Protein AF-A0A662BMI8-F1 (afdb_monomer_lite)

pLDDT: mean 78.32, std 19.93, range [28.7, 98.19]

Radius of gyration: 30.28 Å; chains: 1; bounding box: 82×108×71 Å

Sequence (545 aa):
MRRILIVILLITLVTISNAQTEVVGVWKMTEMTVGGEKMQVEMSVDFNKNGKLFISGREFGTWEYNKENNTINANAKMQLEIINGINKIEKFTDNDLVLVNPTEGAVTFKRMSLPVGKEYKNNIVGEYLISKIIIDSKTEMLGDAIFDFKSNGIVYSQSMLLGIWKYDKKVKELIIDAPKIDEFNGKYKVEKQRNVLIITKKSAKLFFNRIDRDKITKENKASGLIGLWKIEIDYSNDMVVEEVAEEVTEGVTEEEVVEQVVEEETSEYNLEEYVEVNYFLLKSSNLYNYGQGNGGSSGMWILNKKEKTFTIIGRYIQFSGVNKVIEISDKKIVFKDKNGKKYTAIRTEQDAKNYDKLNFKEDEYFDITEDSRSAKLEIDVSKLPWNDFYTNIEYLKKIKTLKYTCLKPLEQFELFEKTELSTSVKYNQEENIIEIDDIFYNGQMGDNANKLTYGELDFFKKPMFHPYFIFEKFLSGKIKGEETITTPAGTFICTVIEGYYDWDKKTKLWMINDKPGIYAKIIKSDKKPWGDYDHLSFILKEIIE

Structure (mmCIF, N/CA/C/O backbone):
data_AF-A0A662BMI8-F1
#
_entry.id   AF-A0A662BMI8-F1
#
loop_
_atom_site.group_PDB
_atom_site.id
_atom_site.type_symbol
_atom_site.label_atom_id
_atom_site.label_alt_id
_atom_site.label_comp_id
_atom_site.label_asym_id
_atom_site.label_entity_id
_atom_site.label_seq_id
_atom_site.pdbx_PDB_ins_code
_atom_site.Cartn_x
_atom_site.Cartn_y
_atom_site.Cartn_z
_atom_site.occupancy
_atom_site.B_iso_or_equiv
_atom_site.auth_seq_id
_atom_site.auth_comp_id
_atom_site.auth_asym_id
_atom_site.auth_atom_id
_atom_site.pdbx_PDB_model_num
ATOM 1 N N . MET A 1 1 ? 20.849 -57.897 5.672 1.00 43.50 1 MET A N 1
ATOM 2 C CA . MET A 1 1 ? 21.585 -56.684 5.248 1.00 43.50 1 MET A CA 1
ATOM 3 C C . MET A 1 1 ? 20.842 -56.006 4.101 1.00 43.50 1 MET A C 1
ATOM 5 O O . MET A 1 1 ? 20.993 -56.421 2.963 1.00 43.50 1 MET A O 1
ATOM 9 N N . ARG A 1 2 ? 20.013 -54.998 4.393 1.00 36.59 2 ARG A N 1
ATOM 10 C CA . ARG A 1 2 ? 19.622 -53.921 3.465 1.00 36.59 2 ARG A CA 1
ATOM 11 C C . ARG A 1 2 ? 18.975 -52.825 4.310 1.00 36.59 2 ARG A C 1
ATOM 13 O O . ARG A 1 2 ? 18.023 -53.083 5.035 1.00 36.59 2 ARG A O 1
ATOM 20 N N . ARG A 1 3 ? 19.641 -51.673 4.336 1.00 43.22 3 ARG A N 1
ATOM 21 C CA . ARG A 1 3 ? 19.419 -50.558 5.257 1.00 43.22 3 ARG A CA 1
ATOM 22 C C . ARG A 1 3 ? 18.137 -49.815 4.882 1.00 43.22 3 ARG A C 1
ATOM 24 O O . ARG A 1 3 ? 17.992 -49.387 3.743 1.00 43.22 3 ARG A O 1
ATOM 31 N N . ILE A 1 4 ? 17.249 -49.663 5.858 1.00 44.66 4 ILE A N 1
ATOM 32 C CA . ILE A 1 4 ? 16.141 -48.712 5.844 1.00 44.66 4 ILE A CA 1
ATOM 33 C C . ILE A 1 4 ? 16.752 -47.335 6.137 1.00 44.66 4 ILE A C 1
ATOM 35 O O . ILE A 1 4 ? 17.306 -47.120 7.213 1.00 44.66 4 ILE A O 1
ATOM 39 N N . LEU A 1 5 ? 16.710 -46.429 5.160 1.00 43.41 5 LEU A N 1
ATOM 40 C CA . LEU A 1 5 ? 17.110 -45.033 5.316 1.00 43.41 5 LEU A CA 1
ATOM 41 C C . LEU A 1 5 ? 15.862 -44.250 5.762 1.00 43.41 5 LEU A C 1
ATOM 43 O O . LEU A 1 5 ? 15.081 -43.792 4.934 1.00 43.41 5 LEU A O 1
ATOM 47 N N . ILE A 1 6 ? 15.626 -44.164 7.075 1.00 42.19 6 ILE A N 1
ATOM 48 C CA . ILE A 1 6 ? 14.661 -43.211 7.639 1.00 42.19 6 ILE A CA 1
ATOM 49 C C . ILE A 1 6 ? 15.346 -41.846 7.600 1.00 42.19 6 ILE A C 1
ATOM 51 O O . ILE A 1 6 ? 16.222 -41.550 8.410 1.00 42.19 6 ILE A O 1
ATOM 55 N N . VAL A 1 7 ? 14.970 -41.028 6.620 1.00 42.66 7 VAL A N 1
ATOM 56 C CA . VAL A 1 7 ? 15.245 -39.592 6.631 1.00 42.66 7 VAL A CA 1
ATOM 57 C C . VAL A 1 7 ? 14.339 -38.996 7.705 1.00 42.66 7 VAL A C 1
ATOM 59 O O . VAL A 1 7 ? 13.157 -38.753 7.475 1.00 42.66 7 VAL A O 1
ATOM 62 N N . ILE A 1 8 ? 14.884 -38.821 8.910 1.00 42.81 8 ILE A N 1
ATOM 63 C CA . ILE A 1 8 ? 14.289 -37.966 9.936 1.00 42.81 8 ILE A CA 1
ATOM 64 C C . ILE A 1 8 ? 14.426 -36.542 9.403 1.00 42.81 8 ILE A C 1
ATOM 66 O O . ILE A 1 8 ? 15.467 -35.904 9.550 1.00 42.81 8 ILE A O 1
ATOM 70 N N . LEU A 1 9 ? 13.385 -36.070 8.718 1.00 39.69 9 LEU A N 1
ATOM 71 C CA . LEU A 1 9 ? 13.185 -34.656 8.455 1.00 39.69 9 LEU A CA 1
ATOM 72 C C . LEU A 1 9 ? 12.943 -34.011 9.825 1.00 39.69 9 LEU A C 1
ATOM 74 O O . LEU A 1 9 ? 11.828 -34.010 10.346 1.00 39.69 9 LEU A O 1
ATOM 78 N N . LEU A 1 10 ? 14.030 -33.557 10.443 1.00 39.75 10 LEU A N 1
ATOM 79 C CA . LEU A 1 10 ? 14.042 -32.734 11.642 1.00 39.75 10 LEU A CA 1
ATOM 80 C C . LEU A 1 10 ? 13.443 -31.384 11.234 1.00 39.75 10 LEU A C 1
ATOM 82 O O . LEU A 1 10 ? 14.147 -30.417 10.966 1.00 39.75 10 LEU A O 1
ATOM 86 N N . ILE A 1 11 ? 12.115 -31.344 11.115 1.00 42.81 11 ILE A N 1
ATOM 87 C CA . ILE A 1 11 ? 11.367 -30.101 11.214 1.00 42.81 11 ILE A CA 1
ATOM 88 C C . ILE A 1 11 ? 11.612 -29.666 12.654 1.00 42.81 11 ILE A C 1
ATOM 90 O O . ILE A 1 11 ? 10.906 -30.076 13.575 1.00 42.81 11 ILE A O 1
ATOM 94 N N . THR A 1 12 ? 12.658 -28.870 12.861 1.00 42.59 12 THR A N 1
ATOM 95 C CA . THR A 1 12 ? 12.699 -27.908 13.950 1.00 42.59 12 THR A CA 1
ATOM 96 C C . THR A 1 12 ? 11.523 -26.970 13.707 1.00 42.59 12 THR A C 1
ATOM 98 O O . THR A 1 12 ? 11.645 -25.869 13.179 1.00 42.59 12 THR A O 1
ATOM 101 N N . LEU A 1 13 ? 10.330 -27.440 14.079 1.00 40.78 13 LEU A N 1
ATOM 102 C CA . LEU A 1 13 ? 9.285 -26.580 14.581 1.00 40.78 13 LEU A CA 1
ATOM 103 C C . LEU A 1 13 ? 9.956 -25.906 15.766 1.00 40.78 13 LEU A C 1
ATOM 105 O O . LEU A 1 13 ? 9.970 -26.437 16.875 1.00 40.78 13 LEU A O 1
ATOM 109 N N . VAL A 1 14 ? 10.609 -24.778 15.489 1.00 47.88 14 VAL A N 1
ATOM 110 C CA . VAL A 1 14 ? 10.886 -23.774 16.493 1.00 47.88 14 VAL A CA 1
ATOM 111 C C . VAL A 1 14 ? 9.507 -23.513 17.062 1.00 47.88 14 VAL A C 1
ATOM 113 O O . VAL A 1 14 ? 8.654 -22.895 16.426 1.00 47.88 14 VAL A O 1
ATOM 116 N N . THR A 1 15 ? 9.231 -24.121 18.210 1.00 41.69 15 THR A N 1
ATOM 117 C CA . THR A 1 15 ? 8.110 -23.762 19.054 1.00 41.69 15 THR A CA 1
ATOM 118 C C . THR A 1 15 ? 8.435 -22.352 19.508 1.00 41.69 15 THR A C 1
ATOM 120 O O . THR A 1 15 ? 9.003 -22.168 20.584 1.00 41.69 15 THR A O 1
ATOM 123 N N . ILE A 1 16 ? 8.186 -21.374 18.627 1.00 50.72 16 ILE A N 1
ATOM 124 C CA . ILE A 1 16 ? 8.239 -19.960 18.953 1.00 50.72 16 ILE A CA 1
ATOM 125 C C . ILE A 1 16 ? 7.263 -19.839 20.110 1.00 50.72 16 ILE A C 1
ATOM 127 O O . ILE A 1 16 ? 6.074 -20.149 20.025 1.00 50.72 16 ILE A O 1
ATOM 131 N N . SER A 1 17 ? 7.888 -19.629 21.248 1.00 50.72 17 SER A N 1
ATOM 132 C CA . SER A 1 17 ? 7.418 -19.975 22.562 1.00 50.72 17 SER A CA 1
ATOM 133 C C . SER A 1 17 ? 6.310 -19.016 22.971 1.00 50.72 17 SER A C 1
ATOM 135 O O . SER A 1 17 ? 6.324 -17.831 22.637 1.00 50.72 17 SER A O 1
ATOM 137 N N . ASN A 1 18 ? 5.378 -19.514 23.783 1.00 54.56 18 ASN A N 1
ATOM 138 C CA . ASN A 1 18 ? 4.335 -18.734 24.461 1.00 54.56 18 ASN A CA 1
ATOM 139 C C . ASN A 1 18 ? 4.866 -17.511 25.252 1.00 54.56 18 ASN A C 1
ATOM 141 O O . ASN A 1 18 ? 4.079 -16.773 25.824 1.00 54.56 18 ASN A O 1
ATOM 145 N N . ALA A 1 19 ? 6.182 -17.286 25.322 1.00 52.81 19 ALA A N 1
ATOM 146 C CA . ALA A 1 19 ? 6.798 -16.140 25.975 1.00 52.81 19 ALA A CA 1
ATOM 147 C C . ALA A 1 19 ? 6.635 -14.826 25.193 1.00 52.81 19 ALA A C 1
ATOM 149 O O . ALA A 1 19 ? 6.544 -13.779 25.826 1.00 52.81 19 ALA A O 1
ATOM 150 N N . GLN A 1 20 ? 6.528 -14.847 23.855 1.00 60.09 20 GLN A N 1
ATOM 151 C CA . GLN A 1 20 ? 6.350 -13.609 23.075 1.00 60.09 20 GLN A CA 1
ATOM 152 C C . GLN A 1 20 ? 5.021 -12.890 23.377 1.00 60.09 20 GLN A C 1
ATOM 154 O O . GLN A 1 20 ? 4.863 -11.717 23.052 1.00 60.09 20 GLN A O 1
ATOM 159 N N . THR A 1 21 ? 4.054 -13.554 24.016 1.00 73.81 21 THR A N 1
ATOM 160 C CA . THR A 1 21 ? 2.673 -13.068 24.085 1.00 73.81 21 THR A CA 1
ATOM 161 C C . THR A 1 21 ? 2.455 -11.874 25.004 1.00 73.81 21 THR A C 1
ATOM 163 O O . THR A 1 21 ? 1.474 -11.172 24.819 1.00 73.81 21 THR A O 1
ATOM 166 N N . GLU A 1 22 ? 3.291 -11.626 26.011 1.00 84.31 22 GLU A N 1
ATOM 167 C CA . GLU A 1 22 ? 2.963 -10.600 27.015 1.00 84.31 22 GLU A CA 1
ATOM 168 C C . GLU A 1 22 ? 3.170 -9.173 26.469 1.00 84.31 22 GLU A C 1
ATOM 170 O O . GLU A 1 22 ? 2.336 -8.282 26.683 1.00 84.31 22 GLU A O 1
ATOM 175 N N . VAL A 1 23 ? 4.269 -8.958 25.739 1.00 92.88 23 VAL A N 1
ATOM 176 C CA . VAL A 1 23 ? 4.644 -7.659 25.146 1.00 92.88 23 VAL A CA 1
ATOM 177 C C . VAL A 1 23 ? 3.747 -7.304 23.958 1.00 92.88 23 VAL A C 1
ATOM 179 O O . VAL A 1 23 ? 3.541 -6.123 23.673 1.00 92.88 23 VAL A O 1
ATOM 182 N N . VAL A 1 24 ? 3.167 -8.312 23.298 1.00 94.50 24 VAL A N 1
ATOM 183 C CA . VAL A 1 24 ? 2.315 -8.118 22.123 1.00 94.50 24 VAL A CA 1
ATOM 184 C C . VAL A 1 24 ? 1.195 -7.119 22.407 1.00 94.50 24 VAL A C 1
ATOM 186 O O . VAL A 1 24 ? 0.495 -7.192 23.423 1.00 94.50 24 VAL A O 1
ATOM 189 N N . GLY A 1 25 ? 1.018 -6.179 21.483 1.00 94.25 25 GLY A N 1
ATOM 190 C CA . GLY A 1 25 ? -0.006 -5.149 21.572 1.00 94.25 25 GLY A CA 1
ATOM 191 C C . GLY A 1 25 ? 0.419 -3.832 20.943 1.00 94.25 25 GLY A C 1
ATOM 192 O O . GLY A 1 25 ? 1.565 -3.647 20.538 1.00 94.25 25 GLY A O 1
ATOM 193 N N . VAL A 1 26 ? -0.533 -2.901 20.913 1.00 94.50 26 VAL A N 1
ATOM 194 C CA . VAL A 1 26 ? -0.301 -1.524 20.476 1.00 94.50 26 VAL A CA 1
ATOM 195 C C . VAL A 1 26 ? 0.012 -0.677 21.699 1.00 94.50 26 VAL A C 1
ATOM 197 O O . VAL A 1 26 ? -0.743 -0.675 22.676 1.00 94.50 26 VAL A O 1
ATOM 200 N N . TRP A 1 27 ? 1.109 0.061 21.626 1.00 95.69 27 TRP A N 1
ATOM 201 C CA . TRP A 1 27 ? 1.652 0.882 22.695 1.00 95.69 27 TRP A CA 1
ATOM 202 C C . TRP A 1 27 ? 1.858 2.315 22.215 1.00 95.69 27 TRP A C 1
ATOM 204 O O . TRP A 1 27 ? 2.337 2.545 21.110 1.00 95.69 27 TRP A O 1
ATOM 214 N N . LYS A 1 28 ? 1.529 3.290 23.059 1.00 94.44 28 LYS A N 1
ATOM 215 C CA . LYS A 1 28 ? 1.841 4.703 22.864 1.00 94.44 28 LYS A CA 1
ATOM 216 C C . LYS A 1 28 ? 3.190 4.994 23.501 1.00 94.44 28 LYS A C 1
ATOM 218 O O . LYS A 1 28 ? 3.297 4.947 24.720 1.00 94.44 28 LYS A O 1
ATOM 223 N N . MET A 1 29 ? 4.202 5.296 22.705 1.00 95.00 29 MET A N 1
ATOM 224 C CA . MET A 1 29 ? 5.433 5.910 23.185 1.00 95.00 29 MET A CA 1
ATOM 225 C C . MET A 1 29 ? 5.100 7.317 23.686 1.00 95.00 29 MET A C 1
ATOM 227 O O . MET A 1 29 ? 4.563 8.110 22.913 1.00 95.00 29 MET A O 1
ATOM 231 N N . THR A 1 30 ? 5.358 7.592 24.965 1.00 96.06 30 THR A N 1
ATOM 232 C CA . THR A 1 30 ? 5.006 8.865 25.622 1.00 96.06 30 THR A CA 1
ATOM 233 C C . THR A 1 30 ? 6.220 9.711 25.977 1.00 96.06 30 THR A C 1
ATOM 235 O O . THR A 1 30 ? 6.139 10.931 25.987 1.00 96.06 30 THR A O 1
ATOM 238 N N . GLU A 1 31 ? 7.351 9.077 26.276 1.00 97.19 31 GLU A N 1
ATOM 239 C CA . GLU A 1 31 ? 8.581 9.765 26.667 1.00 97.19 31 GLU A CA 1
ATOM 240 C C . GLU A 1 31 ? 9.780 9.016 26.089 1.00 97.19 31 GLU A C 1
ATOM 242 O O . GLU A 1 31 ? 9.802 7.782 26.101 1.00 97.19 31 GLU A O 1
ATOM 247 N N . MET A 1 32 ? 10.777 9.760 25.622 1.00 95.94 32 MET A N 1
ATOM 248 C CA . MET A 1 32 ? 12.093 9.235 25.282 1.00 95.94 32 MET A CA 1
ATOM 249 C C . MET A 1 32 ? 13.183 10.054 25.974 1.00 95.94 32 MET A C 1
ATOM 251 O O . MET A 1 32 ? 13.036 11.260 26.148 1.00 95.94 32 MET A O 1
ATOM 255 N N . THR A 1 33 ? 14.261 9.400 26.393 1.00 95.81 33 THR A N 1
ATOM 256 C CA . THR A 1 33 ? 15.438 10.029 26.996 1.00 95.81 33 THR A CA 1
ATOM 257 C C . THR A 1 33 ? 16.645 9.726 26.125 1.00 95.81 33 THR A C 1
ATOM 259 O O . THR A 1 33 ? 17.000 8.558 26.023 1.00 95.81 33 THR A O 1
ATOM 262 N N . VAL A 1 34 ? 17.273 10.742 25.531 1.00 92.88 34 VAL A N 1
ATOM 263 C CA . VAL A 1 34 ? 18.471 10.605 24.678 1.00 92.88 34 VAL A CA 1
ATOM 264 C C . VAL A 1 34 ? 19.542 11.546 25.209 1.00 92.88 34 VAL A C 1
ATOM 266 O O . VAL A 1 34 ? 19.260 12.714 25.459 1.00 92.88 34 VAL A O 1
ATOM 269 N N . GLY A 1 35 ? 20.755 11.047 25.459 1.00 91.69 35 GLY A N 1
ATOM 270 C CA . GLY A 1 35 ? 21.836 11.876 26.016 1.00 91.69 35 GLY A CA 1
ATOM 271 C C . GLY A 1 35 ? 21.519 12.500 27.387 1.00 91.69 35 GLY A C 1
ATOM 272 O O . GLY A 1 35 ? 22.106 13.511 27.753 1.00 91.69 35 GLY A O 1
ATOM 273 N N . GLY A 1 36 ? 20.574 11.922 28.139 1.00 92.25 36 GLY A N 1
ATOM 274 C CA . GLY A 1 36 ? 20.083 12.460 29.415 1.00 92.25 36 GLY A CA 1
ATOM 275 C C . GLY A 1 36 ? 18.947 13.484 29.293 1.00 92.25 36 GLY A C 1
ATOM 276 O O . GLY A 1 36 ? 18.341 13.829 30.308 1.00 92.25 36 GLY A O 1
ATOM 277 N N . GLU A 1 37 ? 18.601 13.929 28.083 1.00 95.50 37 GLU A N 1
ATOM 278 C CA . GLU A 1 37 ? 17.487 14.848 27.846 1.00 95.50 37 GLU A CA 1
ATOM 279 C C . GLU A 1 37 ? 16.177 14.095 27.637 1.00 95.50 37 GLU A C 1
ATOM 281 O O . GLU A 1 37 ? 16.107 13.157 26.843 1.00 95.50 37 GLU A O 1
ATOM 286 N N . LYS A 1 38 ? 15.122 14.527 28.335 1.00 96.69 38 LYS A N 1
ATOM 287 C CA . LYS A 1 38 ? 13.776 13.962 28.212 1.00 96.69 38 LYS A CA 1
ATOM 288 C C . LYS A 1 38 ? 12.954 14.718 27.178 1.00 96.69 38 LYS A C 1
ATOM 290 O O . LYS A 1 38 ? 12.785 15.930 27.279 1.00 96.69 38 LYS A O 1
ATOM 295 N N . MET A 1 39 ? 12.357 13.980 26.252 1.00 95.94 39 MET A N 1
ATOM 296 C CA . MET A 1 39 ? 11.448 14.486 25.229 1.00 95.94 39 MET A CA 1
ATOM 297 C C . MET A 1 39 ? 10.099 13.779 25.335 1.00 95.94 39 MET A C 1
ATOM 299 O O . MET A 1 39 ? 10.033 12.554 25.451 1.00 95.94 39 MET A O 1
ATOM 303 N N . GLN A 1 40 ? 9.015 14.551 25.280 1.00 95.88 40 GLN A N 1
ATOM 304 C CA . GLN A 1 40 ? 7.672 13.991 25.143 1.00 95.88 40 GLN A CA 1
ATOM 305 C C . GLN A 1 40 ? 7.445 13.581 23.689 1.00 95.88 40 GLN A C 1
ATOM 307 O O . GLN A 1 40 ? 7.767 14.328 22.766 1.00 95.88 40 GLN A O 1
ATOM 312 N N . VAL A 1 41 ? 6.888 12.390 23.496 1.00 92.69 41 VAL A N 1
ATOM 313 C CA . VAL A 1 41 ? 6.635 11.809 22.176 1.00 92.69 41 VAL A CA 1
ATOM 314 C C . VAL A 1 41 ? 5.179 11.377 22.109 1.00 92.69 41 VAL A C 1
ATOM 316 O O . VAL A 1 41 ? 4.587 10.971 23.105 1.00 92.69 41 VAL A O 1
ATOM 319 N N . GLU A 1 42 ? 4.587 11.453 20.923 1.00 89.81 42 GLU A N 1
ATOM 320 C CA . GLU A 1 42 ? 3.258 10.913 20.663 1.00 89.81 42 GLU A CA 1
ATOM 321 C C . GLU A 1 42 ? 3.301 10.005 19.434 1.00 89.81 42 GLU A C 1
ATOM 323 O O . GLU A 1 42 ? 2.918 10.366 18.320 1.00 89.81 42 GLU A O 1
ATOM 328 N N . MET A 1 43 ? 3.803 8.791 19.650 1.00 89.94 43 MET A N 1
ATOM 329 C CA . MET A 1 43 ? 3.952 7.786 18.604 1.00 89.94 43 MET A CA 1
ATOM 330 C C . MET A 1 43 ? 3.328 6.468 19.047 1.00 89.94 43 MET A C 1
ATOM 332 O O . MET A 1 43 ? 3.367 6.117 20.219 1.00 89.94 43 MET A O 1
ATOM 336 N N . SER A 1 44 ? 2.748 5.725 18.108 1.00 91.19 44 SER A N 1
ATOM 337 C CA . SER A 1 44 ? 2.238 4.381 18.374 1.00 91.19 44 SER A CA 1
ATOM 338 C C . SER A 1 44 ? 3.147 3.322 17.776 1.00 91.19 44 SER A C 1
ATOM 340 O O . SER A 1 44 ? 3.562 3.458 16.625 1.00 91.19 44 SER A O 1
ATOM 342 N N . VAL A 1 45 ? 3.415 2.276 18.550 1.00 93.88 45 VAL A N 1
ATOM 343 C CA . VAL A 1 45 ? 4.228 1.120 18.176 1.00 93.88 45 VAL A CA 1
ATOM 344 C C . VAL A 1 45 ? 3.419 -0.149 18.444 1.00 93.88 45 VAL A C 1
ATOM 346 O O . VAL A 1 45 ? 2.935 -0.356 19.554 1.00 93.88 45 VAL A O 1
ATOM 349 N N . ASP A 1 46 ? 3.235 -0.986 17.429 1.00 93.75 46 ASP A N 1
ATOM 350 C CA . ASP A 1 46 ? 2.616 -2.309 17.537 1.00 93.75 46 ASP A CA 1
ATOM 351 C C . ASP A 1 46 ? 3.709 -3.378 17.523 1.00 93.75 46 ASP A C 1
ATOM 353 O O . ASP A 1 46 ? 4.363 -3.609 16.499 1.00 93.75 46 ASP A O 1
ATOM 357 N N . PHE A 1 47 ? 3.890 -4.028 18.670 1.00 95.12 47 PHE A N 1
ATOM 358 C CA . PHE A 1 47 ? 4.686 -5.240 18.793 1.00 95.12 47 PHE A CA 1
ATOM 359 C C . PHE A 1 47 ? 3.799 -6.414 18.373 1.00 95.12 47 PHE A C 1
ATOM 361 O O . PHE A 1 47 ? 3.091 -7.018 19.182 1.00 95.12 47 PHE A O 1
ATOM 368 N N . ASN A 1 48 ? 3.786 -6.719 17.077 1.00 93.00 48 ASN A N 1
ATOM 369 C CA . ASN A 1 48 ? 2.887 -7.728 16.538 1.00 93.00 48 ASN A CA 1
ATOM 370 C C . ASN A 1 48 ? 3.351 -9.145 16.905 1.00 93.00 48 ASN A C 1
ATOM 372 O O . ASN A 1 48 ? 4.546 -9.437 16.890 1.00 93.00 48 ASN A O 1
ATOM 376 N N . LYS A 1 49 ? 2.398 -10.058 17.128 1.00 91.06 49 LYS A N 1
ATOM 377 C CA . LYS A 1 49 ? 2.641 -11.475 17.464 1.00 91.06 49 LYS A CA 1
ATOM 378 C C . LYS A 1 49 ? 3.536 -12.245 16.485 1.00 91.06 49 LYS A C 1
ATOM 380 O O . LYS A 1 49 ? 4.064 -13.282 16.854 1.00 91.06 49 LYS A O 1
ATOM 385 N N . ASN A 1 50 ? 3.681 -11.770 15.249 1.00 89.44 50 ASN A N 1
ATOM 386 C CA . ASN A 1 50 ? 4.530 -12.396 14.234 1.00 89.44 50 ASN A CA 1
ATOM 387 C C . ASN A 1 50 ? 5.983 -11.877 14.271 1.00 89.44 50 ASN A C 1
ATOM 389 O O . ASN A 1 50 ? 6.698 -12.026 13.283 1.00 89.44 50 ASN A O 1
ATOM 393 N N . GLY A 1 51 ? 6.395 -11.190 15.343 1.00 92.31 51 GLY A N 1
ATOM 394 C CA . GLY A 1 51 ? 7.726 -10.584 15.455 1.00 92.31 51 GLY A CA 1
ATOM 395 C C . GLY A 1 51 ? 7.930 -9.379 14.534 1.00 92.31 51 GLY A C 1
ATOM 396 O O . GLY A 1 51 ? 9.061 -8.994 14.265 1.00 92.31 51 GLY A O 1
ATOM 397 N N . LYS A 1 52 ? 6.849 -8.781 14.022 1.00 92.88 52 LYS A N 1
ATOM 398 C CA . LYS A 1 52 ? 6.885 -7.564 13.198 1.00 92.88 52 LYS A CA 1
ATOM 399 C C . LYS A 1 52 ? 6.596 -6.337 14.050 1.00 92.88 52 LYS A C 1
ATOM 401 O O . LYS A 1 52 ? 5.721 -6.379 14.912 1.00 92.88 52 LYS A O 1
ATOM 406 N N . LEU A 1 53 ? 7.318 -5.255 13.800 1.00 92.75 53 LEU A N 1
ATOM 407 C CA . LEU A 1 53 ? 7.134 -3.972 14.465 1.00 92.75 53 LEU A CA 1
ATOM 408 C C . LEU A 1 53 ? 6.405 -3.029 13.512 1.00 92.75 53 LEU A C 1
ATOM 410 O O . LEU A 1 53 ? 6.878 -2.813 12.395 1.00 92.75 53 LEU A O 1
ATOM 414 N N . PHE A 1 54 ? 5.276 -2.459 13.938 1.00 89.44 54 PHE A N 1
ATOM 415 C CA . PHE A 1 54 ? 4.582 -1.429 13.164 1.00 89.44 54 PHE A CA 1
ATOM 416 C C . PHE A 1 54 ? 4.593 -0.087 13.885 1.00 89.44 54 PHE A C 1
ATOM 418 O O . PHE A 1 54 ? 4.418 -0.033 15.095 1.00 89.44 54 PHE A O 1
ATOM 425 N N . ILE A 1 55 ? 4.723 1.006 13.140 1.00 87.94 55 ILE A N 1
ATOM 426 C CA . ILE A 1 55 ? 4.573 2.372 13.648 1.00 87.94 55 ILE A CA 1
ATOM 427 C C . ILE A 1 55 ? 3.457 3.033 12.859 1.00 87.94 55 ILE A C 1
ATOM 429 O O . ILE A 1 55 ? 3.504 3.075 11.630 1.00 87.94 55 ILE A O 1
ATOM 433 N N . SER A 1 56 ? 2.435 3.550 13.544 1.00 78.88 56 SER A N 1
ATOM 434 C CA . SER A 1 56 ? 1.287 4.204 12.890 1.00 78.88 56 SER A CA 1
ATOM 435 C C . SER A 1 56 ? 0.655 3.358 11.763 1.00 78.88 56 SER A C 1
ATOM 437 O O . SER A 1 56 ? 0.303 3.878 10.705 1.00 78.88 56 SER A O 1
ATOM 439 N N . GLY A 1 57 ? 0.543 2.041 11.981 1.00 75.56 57 GLY A N 1
ATOM 440 C CA . GLY A 1 57 ? -0.065 1.088 11.038 1.00 75.56 57 GLY A CA 1
ATOM 441 C C . GLY A 1 57 ? 0.843 0.605 9.899 1.00 75.56 57 GLY A C 1
ATOM 442 O O . GLY A 1 57 ? 0.393 -0.137 9.031 1.00 75.56 57 GLY A O 1
ATOM 443 N N . ARG A 1 58 ? 2.118 0.999 9.886 1.00 80.06 58 ARG A N 1
ATOM 444 C CA . ARG A 1 58 ? 3.100 0.663 8.844 1.00 80.06 58 ARG A CA 1
ATOM 445 C C . ARG A 1 58 ? 4.184 -0.254 9.402 1.00 80.06 58 ARG A C 1
ATOM 447 O O . ARG A 1 58 ? 4.632 0.001 10.505 1.00 80.06 58 ARG A O 1
ATOM 454 N N . GLU A 1 59 ? 4.607 -1.292 8.682 1.00 86.94 59 GLU A N 1
ATOM 455 C CA . GLU A 1 59 ? 5.710 -2.177 9.105 1.00 86.94 59 GLU A CA 1
ATOM 456 C C . GLU A 1 59 ? 7.063 -1.448 9.055 1.00 86.94 59 GLU A C 1
ATOM 458 O O . GLU A 1 59 ? 7.506 -1.008 7.998 1.00 86.94 59 GLU A O 1
ATOM 463 N N . PHE A 1 60 ? 7.733 -1.328 10.197 1.00 89.06 60 PHE A N 1
ATOM 464 C CA . PHE A 1 60 ? 9.013 -0.628 10.328 1.00 89.06 60 PHE A CA 1
ATOM 465 C C . PHE A 1 60 ? 10.175 -1.541 10.691 1.00 89.06 60 PHE A C 1
ATOM 467 O O . PHE A 1 60 ? 11.314 -1.087 10.677 1.00 89.06 60 PHE A O 1
ATOM 474 N N . GLY A 1 61 ? 9.932 -2.812 10.992 1.00 91.81 61 GLY A N 1
ATOM 475 C CA . GLY A 1 61 ? 11.006 -3.684 11.431 1.00 91.81 61 GLY A CA 1
ATOM 476 C C . GLY A 1 61 ? 10.540 -5.016 11.976 1.00 91.81 61 GLY A C 1
ATOM 477 O O . GLY A 1 61 ? 9.373 -5.396 11.844 1.00 91.81 61 GLY A O 1
ATOM 478 N N . THR A 1 62 ? 11.463 -5.697 12.637 1.00 93.81 62 THR A N 1
ATOM 479 C CA . THR A 1 62 ? 11.196 -6.919 13.395 1.00 93.81 62 THR A CA 1
ATOM 480 C C . THR A 1 62 ? 11.533 -6.722 14.865 1.00 93.81 62 THR A C 1
ATOM 482 O O . THR A 1 62 ? 12.252 -5.795 15.230 1.00 93.81 62 THR A O 1
ATOM 485 N N . TRP A 1 63 ? 11.004 -7.581 15.725 1.00 95.62 63 TRP A N 1
ATOM 486 C CA . TRP A 1 63 ? 11.333 -7.600 17.143 1.00 95.62 63 TRP A CA 1
ATOM 487 C C . TRP A 1 63 ? 11.231 -9.014 17.712 1.00 95.62 63 TRP A C 1
ATOM 489 O O . TRP A 1 63 ? 10.483 -9.854 17.210 1.00 95.62 63 TRP A O 1
ATOM 499 N N . GLU A 1 64 ? 11.960 -9.250 18.795 1.00 95.12 64 GLU A N 1
ATOM 500 C CA . GLU A 1 64 ? 11.948 -10.492 19.554 1.00 95.12 64 GLU A CA 1
ATOM 501 C C . GLU A 1 64 ? 12.052 -10.192 21.053 1.00 95.12 64 GLU A C 1
ATOM 503 O O . GLU A 1 64 ? 12.836 -9.341 21.472 1.00 95.12 64 GLU A O 1
ATOM 508 N N . TYR A 1 65 ? 11.266 -10.897 21.872 1.00 94.44 65 TYR A N 1
ATOM 509 C CA . TYR A 1 65 ? 11.347 -10.820 23.330 1.00 94.44 65 TYR A CA 1
ATOM 510 C C . TYR A 1 65 ? 12.099 -12.020 23.903 1.00 94.44 65 TYR A C 1
ATOM 512 O O . TYR A 1 65 ? 11.684 -13.167 23.731 1.00 94.44 65 TYR A O 1
ATOM 520 N N . ASN A 1 66 ? 13.169 -11.740 24.642 1.00 93.50 66 ASN A N 1
ATOM 521 C CA . ASN A 1 66 ? 13.927 -12.720 25.400 1.00 93.50 66 ASN A CA 1
ATOM 522 C C . ASN A 1 66 ? 13.525 -12.637 26.881 1.00 93.50 66 ASN A C 1
ATOM 524 O O . ASN A 1 66 ? 13.919 -11.721 27.606 1.00 93.50 66 ASN A O 1
ATOM 528 N N . LYS A 1 67 ? 12.742 -13.623 27.331 1.00 91.06 67 LYS A N 1
ATOM 529 C CA . LYS A 1 67 ? 12.240 -13.698 28.709 1.00 91.06 67 LYS A CA 1
ATOM 530 C C . LYS A 1 67 ? 13.336 -13.963 29.742 1.00 91.06 67 LYS A C 1
ATOM 532 O O . LYS A 1 67 ? 13.245 -13.440 30.847 1.00 91.06 67 LYS A O 1
ATOM 537 N N . GLU A 1 68 ? 14.353 -14.750 29.396 1.00 92.81 68 GLU A N 1
ATOM 538 C CA . GLU A 1 68 ? 15.443 -15.111 30.316 1.00 92.81 68 GLU A CA 1
ATOM 539 C C . GLU A 1 68 ? 16.264 -13.883 30.709 1.00 92.81 68 GLU A C 1
ATOM 541 O O . GLU A 1 68 ? 16.569 -13.680 31.882 1.00 92.81 68 GLU A O 1
ATOM 546 N N . ASN A 1 69 ? 16.544 -13.024 29.729 1.00 94.19 69 ASN A N 1
ATOM 547 C CA . ASN A 1 69 ? 17.315 -11.799 29.929 1.00 94.19 69 ASN A CA 1
ATOM 548 C C . ASN A 1 69 ? 16.436 -10.572 30.205 1.00 94.19 69 ASN A C 1
ATOM 550 O O . ASN A 1 69 ? 16.955 -9.494 30.494 1.00 94.19 69 ASN A O 1
ATOM 554 N N . ASN A 1 70 ? 15.112 -10.729 30.118 1.00 95.12 70 ASN A N 1
ATOM 555 C CA . ASN A 1 70 ? 14.135 -9.648 30.173 1.00 95.12 70 ASN A CA 1
ATOM 556 C C . ASN A 1 70 ? 14.485 -8.504 29.199 1.00 95.12 70 ASN A C 1
ATOM 558 O O . ASN A 1 70 ? 14.573 -7.334 29.586 1.00 95.12 70 ASN A O 1
ATOM 562 N N . THR A 1 71 ? 14.732 -8.856 27.935 1.00 96.50 71 THR A N 1
ATOM 563 C CA . THR A 1 71 ? 15.123 -7.913 26.879 1.00 96.50 71 THR A CA 1
ATOM 564 C C . THR A 1 71 ? 14.215 -7.999 25.656 1.00 96.50 71 THR A C 1
ATOM 566 O O . THR A 1 71 ? 13.619 -9.037 25.377 1.00 96.50 71 THR A O 1
ATOM 569 N N . ILE A 1 72 ? 14.128 -6.903 24.903 1.00 96.38 72 ILE A N 1
ATOM 570 C CA . ILE A 1 72 ? 13.553 -6.863 23.556 1.00 96.38 72 ILE A CA 1
ATOM 571 C C . ILE A 1 72 ? 14.668 -6.518 22.579 1.00 96.38 72 ILE A C 1
ATOM 573 O O . ILE A 1 72 ? 15.266 -5.449 22.683 1.00 96.38 72 ILE A O 1
ATOM 577 N N . ASN A 1 73 ? 14.925 -7.401 21.621 1.00 96.06 73 ASN A N 1
ATOM 578 C CA . ASN A 1 73 ? 15.779 -7.100 20.482 1.00 96.06 73 ASN A CA 1
ATOM 579 C C . ASN A 1 73 ? 14.898 -6.596 19.337 1.00 96.06 73 ASN A C 1
ATOM 581 O O . ASN A 1 73 ? 14.065 -7.359 18.851 1.00 96.06 73 ASN A O 1
ATOM 585 N N . ALA A 1 74 ? 15.031 -5.338 18.924 1.00 95.44 74 ALA A N 1
ATOM 586 C CA . ALA A 1 74 ? 14.285 -4.808 17.784 1.00 95.44 74 ALA A CA 1
ATOM 587 C C . ALA A 1 74 ? 15.232 -4.400 16.656 1.00 95.44 74 ALA A C 1
ATOM 589 O O . ALA A 1 74 ? 16.298 -3.851 16.896 1.00 95.44 74 ALA A O 1
ATOM 590 N N . ASN A 1 75 ? 14.826 -4.660 15.418 1.00 92.75 75 ASN A N 1
ATOM 591 C CA . ASN A 1 75 ? 15.516 -4.215 14.215 1.00 92.75 75 ASN A CA 1
ATOM 592 C C . ASN A 1 75 ? 14.582 -3.272 13.456 1.00 92.75 75 ASN A C 1
ATOM 594 O O . ASN A 1 75 ? 13.725 -3.730 12.696 1.00 92.75 75 ASN A O 1
ATOM 598 N N . ALA A 1 76 ? 14.689 -1.972 13.731 1.00 87.38 76 ALA A N 1
ATOM 599 C CA . ALA A 1 76 ? 13.824 -0.939 13.172 1.00 87.38 76 ALA A CA 1
ATOM 600 C C . ALA A 1 76 ? 14.534 -0.160 12.053 1.00 87.38 76 ALA A C 1
ATOM 602 O O . ALA A 1 76 ? 15.682 0.256 12.182 1.00 87.38 76 ALA A O 1
ATOM 603 N N . LYS A 1 77 ? 13.830 0.092 10.948 1.00 79.94 77 LYS A N 1
ATOM 604 C CA . LYS A 1 77 ? 14.337 0.857 9.803 1.00 79.94 77 LYS A CA 1
ATOM 605 C C . LYS A 1 77 ? 14.272 2.367 10.074 1.00 79.94 77 LYS A C 1
ATOM 607 O O . LYS A 1 77 ? 13.206 2.874 10.412 1.00 79.94 77 LYS A O 1
ATOM 612 N N . MET A 1 78 ? 15.395 3.063 9.854 1.00 59.47 78 MET A N 1
ATOM 613 C CA . MET A 1 78 ? 15.611 4.515 9.626 1.00 59.47 78 MET A CA 1
ATOM 614 C C . MET A 1 78 ? 14.924 5.575 10.522 1.00 59.47 78 MET A C 1
ATOM 616 O O . MET A 1 78 ? 15.188 6.755 10.319 1.00 59.47 78 MET A O 1
ATOM 620 N N . GLN A 1 79 ? 14.053 5.244 11.480 1.00 65.44 79 GLN A N 1
ATOM 621 C CA . GLN A 1 79 ? 13.271 6.259 12.218 1.00 65.44 79 GLN A CA 1
ATOM 622 C C . GLN A 1 79 ? 13.075 5.976 13.716 1.00 65.44 79 GLN A C 1
ATOM 624 O O . GLN A 1 79 ? 12.401 6.747 14.392 1.00 65.44 79 GLN A O 1
ATOM 629 N N . LEU A 1 80 ? 13.655 4.898 14.251 1.00 75.69 80 LEU A N 1
ATOM 630 C CA . LEU A 1 80 ? 13.547 4.529 15.668 1.00 75.69 80 LEU A CA 1
ATOM 631 C C . LEU A 1 80 ? 14.853 3.913 16.191 1.00 75.69 80 LEU A C 1
ATOM 633 O O . LEU A 1 80 ? 14.858 2.821 16.756 1.00 75.69 80 LEU A O 1
ATOM 637 N N . GLU A 1 81 ? 15.970 4.617 16.001 1.00 85.12 81 GLU A N 1
ATOM 638 C CA . GLU A 1 81 ? 17.287 4.152 16.466 1.00 85.12 81 GLU A CA 1
ATOM 639 C C . GLU A 1 81 ? 17.296 3.864 17.971 1.00 85.12 81 GLU A C 1
ATOM 641 O O . GLU A 1 81 ? 17.865 2.866 18.394 1.00 85.12 81 GLU A O 1
ATOM 646 N N . ILE A 1 82 ? 16.542 4.637 18.760 1.00 90.06 82 ILE A N 1
ATOM 647 C CA . ILE A 1 82 ? 16.506 4.501 20.221 1.00 90.06 82 ILE A CA 1
ATOM 648 C C . ILE A 1 82 ? 16.025 3.138 20.736 1.00 90.06 82 ILE A C 1
ATOM 650 O O . ILE A 1 82 ? 16.398 2.731 21.833 1.00 90.06 82 ILE A O 1
ATOM 654 N N . ILE A 1 83 ? 15.215 2.414 19.958 1.00 92.12 83 ILE A N 1
ATOM 655 C CA . ILE A 1 83 ? 14.811 1.043 20.303 1.00 92.12 83 ILE A CA 1
ATOM 656 C C . ILE A 1 83 ? 15.532 -0.012 19.461 1.00 92.12 83 ILE A C 1
ATOM 658 O O . ILE A 1 83 ? 15.228 -1.191 19.599 1.00 92.12 83 ILE A O 1
ATOM 662 N N . ASN A 1 84 ? 16.453 0.370 18.576 1.00 93.38 84 ASN A N 1
ATOM 663 C CA . ASN A 1 84 ? 17.161 -0.569 17.715 1.00 93.38 84 ASN A CA 1
ATOM 664 C C . ASN A 1 84 ? 18.236 -1.338 18.504 1.00 93.38 84 ASN A C 1
ATOM 666 O O . ASN A 1 84 ? 18.949 -0.769 19.327 1.00 93.38 84 ASN A O 1
ATOM 670 N N . GLY A 1 85 ? 18.369 -2.635 18.247 1.00 94.00 85 GLY A N 1
ATOM 671 C CA . GLY A 1 85 ? 19.226 -3.542 19.006 1.00 94.00 85 GLY A CA 1
ATOM 672 C C . GLY A 1 85 ? 18.568 -4.077 20.282 1.00 94.00 85 GLY A C 1
ATOM 673 O O . GLY A 1 85 ? 17.344 -4.186 20.384 1.00 94.00 85 GLY A O 1
ATOM 674 N N . ILE A 1 86 ? 19.401 -4.464 21.253 1.00 96.62 86 ILE A N 1
ATOM 675 C CA . ILE A 1 86 ? 18.972 -5.127 22.490 1.00 96.62 86 ILE A CA 1
ATOM 676 C C . ILE A 1 86 ? 18.606 -4.084 23.550 1.00 96.62 86 ILE A C 1
ATOM 678 O O . ILE A 1 86 ? 19.463 -3.379 24.077 1.00 96.62 86 ILE A O 1
ATOM 682 N N . ASN A 1 87 ? 17.335 -4.063 23.934 1.00 97.50 87 ASN A N 1
ATOM 683 C CA . ASN A 1 87 ? 16.790 -3.181 24.957 1.00 97.50 87 ASN A CA 1
ATOM 684 C C . ASN A 1 87 ? 16.477 -3.974 26.219 1.00 97.50 87 ASN A C 1
ATOM 686 O O . ASN A 1 87 ? 15.764 -4.977 26.164 1.00 97.50 87 ASN A O 1
ATOM 690 N N . LYS A 1 88 ? 16.935 -3.506 27.377 1.00 97.44 88 LYS A N 1
ATOM 691 C CA . LYS A 1 88 ? 16.528 -4.062 28.667 1.00 97.44 88 LYS A CA 1
ATOM 692 C C . LYS A 1 88 ? 15.136 -3.561 29.034 1.00 97.44 88 LYS A C 1
ATOM 694 O O . LYS A 1 88 ? 14.868 -2.366 28.956 1.00 97.44 88 LYS A O 1
ATOM 699 N N . ILE A 1 89 ? 14.262 -4.458 29.477 1.00 97.50 89 ILE A N 1
ATOM 700 C CA . ILE A 1 89 ? 12.969 -4.080 30.043 1.00 97.50 89 ILE A CA 1
ATOM 701 C C . ILE A 1 89 ? 13.187 -3.671 31.505 1.00 97.50 89 ILE A C 1
ATOM 703 O O . ILE A 1 89 ? 13.472 -4.509 32.362 1.00 97.50 89 ILE A O 1
ATOM 707 N N . GLU A 1 90 ? 13.053 -2.381 31.801 1.00 97.50 90 GLU A N 1
ATOM 708 C CA . GLU A 1 90 ? 13.168 -1.852 33.167 1.00 97.50 90 GLU A CA 1
ATOM 709 C C . GLU A 1 90 ? 11.837 -1.935 33.922 1.00 97.50 90 GLU A C 1
ATOM 711 O O . GLU A 1 90 ? 11.796 -2.246 35.112 1.00 97.50 90 GLU A O 1
ATOM 716 N N . LYS A 1 91 ? 10.728 -1.709 33.214 1.00 97.44 91 LYS A N 1
ATOM 717 C CA . LYS A 1 91 ? 9.375 -1.799 33.761 1.00 97.44 91 LYS A CA 1
ATOM 718 C C . LYS A 1 91 ? 8.472 -2.485 32.756 1.00 97.44 91 LYS A C 1
ATOM 720 O O . LYS A 1 91 ? 8.463 -2.106 31.589 1.00 97.44 91 LYS A O 1
ATOM 725 N N . PHE A 1 92 ? 7.673 -3.440 33.219 1.00 95.19 92 PHE A N 1
ATOM 726 C CA . PHE A 1 92 ? 6.656 -4.071 32.392 1.00 95.19 92 PHE A CA 1
ATOM 727 C C . PHE A 1 92 ? 5.428 -4.453 33.216 1.00 95.19 92 PHE A C 1
ATOM 729 O O . PHE A 1 92 ? 5.509 -5.231 34.164 1.00 95.19 92 PHE A O 1
ATOM 736 N N . THR A 1 93 ? 4.294 -3.845 32.881 1.00 94.50 93 THR A N 1
ATOM 737 C CA . THR A 1 93 ? 2.987 -4.082 33.499 1.00 94.50 93 THR A CA 1
ATOM 738 C C . THR A 1 93 ? 1.912 -4.175 32.414 1.00 94.50 93 THR A C 1
ATOM 740 O O . THR A 1 93 ? 2.180 -3.994 31.224 1.00 94.50 93 THR A O 1
ATOM 743 N N . ASP A 1 94 ? 0.659 -4.389 32.818 1.00 90.62 94 ASP A N 1
ATOM 744 C CA . ASP A 1 94 ? -0.486 -4.325 31.903 1.00 90.62 94 ASP A CA 1
ATOM 745 C C . ASP A 1 94 ? -0.573 -2.985 31.154 1.00 90.62 94 ASP A C 1
ATOM 747 O O . ASP A 1 94 ? -1.060 -2.959 30.028 1.00 90.62 94 ASP A O 1
ATOM 751 N N . ASN A 1 95 ? -0.090 -1.885 31.744 1.00 93.88 95 ASN A N 1
ATOM 752 C CA . ASN A 1 95 ? -0.263 -0.537 31.197 1.00 93.88 95 ASN A CA 1
ATOM 753 C C . ASN A 1 95 ? 1.045 0.169 30.837 1.00 93.88 95 ASN A C 1
ATOM 755 O O . ASN A 1 95 ? 0.997 1.127 30.074 1.00 93.88 95 ASN A O 1
ATOM 759 N N . ASP A 1 96 ? 2.183 -0.262 31.378 1.00 96.88 96 ASP A N 1
ATOM 760 C CA . ASP A 1 96 ? 3.470 0.412 31.214 1.00 96.88 96 ASP A CA 1
ATOM 761 C C . ASP A 1 96 ? 4.518 -0.537 30.644 1.00 96.88 96 ASP A C 1
ATOM 763 O O . ASP A 1 96 ? 4.647 -1.670 31.108 1.00 96.88 96 ASP A O 1
ATOM 767 N N . LEU A 1 97 ? 5.323 -0.036 29.714 1.00 97.44 97 LEU A N 1
ATOM 768 C CA . LEU A 1 97 ? 6.547 -0.686 29.262 1.00 97.44 97 LEU A CA 1
ATOM 769 C C . LEU A 1 97 ? 7.662 0.365 29.219 1.00 97.44 97 LEU A C 1
ATOM 771 O O . LEU A 1 97 ? 7.474 1.431 28.644 1.00 97.44 97 LEU A O 1
ATOM 775 N N . VAL A 1 98 ? 8.804 0.093 29.845 1.00 97.88 98 VAL A N 1
ATOM 776 C CA . VAL A 1 98 ? 9.991 0.960 29.797 1.00 97.88 98 VAL A CA 1
ATOM 777 C C . VAL A 1 98 ? 11.155 0.149 29.255 1.00 97.88 98 VAL A C 1
ATOM 779 O O . VAL A 1 98 ? 11.519 -0.876 29.836 1.00 97.88 98 VAL A O 1
ATOM 782 N N . LEU A 1 99 ? 11.705 0.611 28.136 1.00 97.75 99 LEU A N 1
ATOM 783 C CA . LEU A 1 99 ? 12.842 0.014 27.449 1.00 97.75 99 LEU A CA 1
ATOM 784 C C . LEU A 1 99 ? 14.068 0.896 27.643 1.00 97.75 99 LEU A C 1
ATOM 786 O O . LEU A 1 99 ? 13.986 2.102 27.436 1.00 97.75 99 LEU A O 1
ATOM 790 N N . VAL A 1 100 ? 15.193 0.294 28.016 1.00 97.44 100 VAL A N 1
ATOM 791 C CA . VAL A 1 100 ? 16.480 0.978 28.158 1.00 97.44 100 VAL A CA 1
ATOM 792 C C . VAL A 1 100 ? 17.469 0.373 27.178 1.00 97.44 100 VAL A C 1
ATOM 794 O O . VAL A 1 100 ? 17.810 -0.810 27.267 1.00 97.44 100 VAL A O 1
ATOM 797 N N . ASN A 1 101 ? 17.933 1.205 26.259 1.00 94.88 101 ASN A N 1
ATOM 798 C CA . ASN A 1 101 ? 19.020 0.929 25.348 1.00 94.88 101 ASN A CA 1
ATOM 799 C C . ASN A 1 101 ? 20.327 1.501 25.935 1.00 94.88 101 ASN A C 1
ATOM 801 O O . ASN A 1 101 ? 20.408 2.707 26.174 1.00 94.88 101 ASN A O 1
ATOM 805 N N . PRO A 1 102 ? 21.360 0.674 26.177 1.00 87.56 102 PRO A N 1
ATOM 806 C CA . PRO A 1 102 ? 22.611 1.138 26.774 1.00 87.56 102 PRO A CA 1
ATOM 807 C C . PRO A 1 102 ? 23.328 2.253 26.001 1.00 87.56 102 PRO A C 1
ATOM 809 O O . PRO A 1 102 ? 24.054 3.023 26.628 1.00 87.56 102 PRO A O 1
ATOM 812 N N . THR A 1 103 ? 23.161 2.332 24.676 1.00 88.50 103 THR A N 1
ATOM 813 C CA . THR A 1 103 ? 23.817 3.355 23.843 1.00 88.50 103 THR A CA 1
ATOM 814 C C . THR A 1 103 ? 22.903 4.536 23.550 1.00 88.50 103 THR A C 1
ATOM 816 O O . THR A 1 103 ? 23.373 5.670 23.534 1.00 88.50 103 THR A O 1
ATOM 819 N N . GLU A 1 104 ? 21.602 4.289 23.390 1.00 88.88 104 GLU A N 1
ATOM 820 C CA . GLU A 1 104 ? 20.672 5.307 22.884 1.00 88.88 104 GLU A CA 1
ATOM 821 C C . GLU A 1 104 ? 19.809 5.982 23.962 1.00 88.88 104 GLU A C 1
ATOM 823 O O . GLU A 1 104 ? 19.277 7.071 23.739 1.00 88.88 104 GLU A O 1
ATOM 828 N N . GLY A 1 105 ? 19.667 5.368 25.143 1.00 94.50 105 GLY A N 1
ATOM 829 C CA . GLY A 1 105 ? 18.908 5.915 26.269 1.00 94.50 105 GLY A CA 1
ATOM 830 C C . GLY A 1 105 ? 17.657 5.111 26.628 1.00 94.50 105 GLY A C 1
ATOM 831 O O . GLY A 1 105 ? 17.718 3.892 26.734 1.00 94.50 105 GLY A O 1
ATOM 832 N N . ALA A 1 106 ? 16.527 5.761 26.918 1.00 97.12 106 ALA A N 1
ATOM 833 C CA . ALA A 1 106 ? 15.339 5.076 27.447 1.00 97.12 106 ALA A CA 1
ATOM 834 C C . ALA A 1 106 ? 14.036 5.526 26.785 1.00 97.12 106 ALA A C 1
ATOM 836 O O . ALA A 1 106 ? 13.884 6.687 26.419 1.00 97.12 106 ALA A O 1
ATOM 837 N N . VAL A 1 107 ? 13.062 4.624 26.686 1.00 97.19 107 VAL A N 1
ATOM 838 C CA . VAL A 1 107 ? 11.744 4.883 26.100 1.00 97.19 107 VAL A CA 1
ATOM 839 C C . VAL A 1 107 ? 10.647 4.360 27.010 1.00 97.19 107 VAL A C 1
ATOM 841 O O . VAL A 1 107 ? 10.670 3.203 27.427 1.00 97.19 107 VAL A O 1
ATOM 844 N N . THR A 1 108 ? 9.650 5.201 27.274 1.00 97.88 108 THR A N 1
ATOM 845 C CA . THR A 1 108 ? 8.451 4.836 28.030 1.00 97.88 108 THR A CA 1
ATOM 846 C C . THR A 1 108 ? 7.250 4.706 27.109 1.00 97.88 108 THR A C 1
ATOM 848 O O . THR A 1 108 ? 6.953 5.584 26.296 1.00 97.88 108 THR A O 1
ATOM 851 N N . PHE A 1 109 ? 6.514 3.622 27.308 1.00 97.38 109 PHE A N 1
ATOM 852 C CA . PHE A 1 109 ? 5.320 3.258 26.580 1.00 97.38 109 PHE A CA 1
ATOM 853 C C . PHE A 1 109 ? 4.124 3.086 27.520 1.00 97.38 109 PHE A C 1
ATOM 855 O O . PHE A 1 109 ? 4.247 2.559 28.629 1.00 97.38 109 PHE A O 1
ATOM 862 N N . LYS A 1 110 ? 2.943 3.453 27.024 1.00 96.00 110 LYS A N 1
ATOM 863 C CA . LYS A 1 110 ? 1.636 3.187 27.626 1.00 96.00 110 LYS A CA 1
ATOM 864 C C . LYS A 1 110 ? 0.835 2.241 26.745 1.00 96.00 110 LYS A C 1
ATOM 866 O O . LYS A 1 110 ? 0.691 2.497 25.551 1.00 96.00 110 LYS A O 1
ATOM 871 N N . ARG A 1 111 ? 0.294 1.156 27.297 1.00 94.94 111 ARG A N 1
ATOM 872 C CA . ARG A 1 111 ? -0.495 0.203 26.503 1.00 94.94 111 ARG A CA 1
ATOM 873 C C . ARG A 1 111 ? -1.774 0.878 26.003 1.00 94.94 111 ARG A C 1
ATOM 875 O O . ARG A 1 111 ? -2.516 1.466 26.786 1.00 94.94 111 ARG A O 1
ATOM 882 N N . MET A 1 112 ? -2.028 0.783 24.701 1.00 93.25 112 MET A N 1
ATOM 883 C CA . MET A 1 112 ? -3.266 1.243 24.068 1.00 93.25 112 MET A CA 1
ATOM 884 C C . MET A 1 112 ? -4.254 0.088 23.890 1.00 93.25 112 MET A C 1
ATOM 886 O O . MET A 1 112 ? -5.443 0.230 24.169 1.00 93.25 112 MET A O 1
ATOM 890 N N . SER A 1 113 ? -3.774 -1.069 23.431 1.00 92.00 113 SER A N 1
ATOM 891 C CA . SER A 1 113 ? -4.635 -2.232 23.217 1.00 92.00 113 SER A CA 1
ATOM 892 C C . SER A 1 113 ? -5.001 -2.924 24.532 1.00 92.00 113 SER A C 1
ATOM 894 O O . SER A 1 113 ? -4.322 -2.788 25.549 1.00 92.00 113 SER A O 1
ATOM 896 N N . LEU A 1 114 ? -6.045 -3.749 24.501 1.00 90.56 114 LEU A N 1
ATOM 897 C CA . LEU A 1 114 ? -6.319 -4.708 25.563 1.00 90.56 114 LEU A CA 1
ATOM 898 C C . LEU A 1 114 ? -5.103 -5.636 25.781 1.00 90.56 114 LEU A C 1
ATOM 900 O O . LEU A 1 114 ? -4.375 -5.928 24.823 1.00 90.56 114 LEU A O 1
ATOM 904 N N . PRO A 1 115 ? -4.880 -6.111 27.022 1.00 88.00 115 PRO A N 1
ATOM 905 C CA . PRO A 1 115 ? -3.894 -7.149 27.301 1.00 88.00 115 PRO A CA 1
ATOM 906 C C . PRO A 1 115 ? -4.144 -8.406 26.467 1.00 88.00 115 PRO A C 1
ATOM 908 O O . PRO A 1 115 ? -5.288 -8.735 26.147 1.00 88.00 115 PRO A O 1
ATOM 911 N N . VAL A 1 116 ? -3.081 -9.142 26.156 1.00 85.88 116 VAL A N 1
ATOM 912 C CA . VAL A 1 116 ? -3.190 -10.364 25.355 1.00 85.88 116 VAL A CA 1
ATOM 913 C C . VAL A 1 116 ? -4.112 -11.389 26.016 1.00 85.88 116 VAL A C 1
ATOM 915 O O . VAL A 1 116 ? -4.156 -11.532 27.236 1.00 85.88 116 VAL A O 1
ATOM 918 N N . GLY A 1 117 ? -4.920 -12.056 25.191 1.00 85.25 117 GLY A N 1
ATOM 919 C CA . GLY A 1 117 ? -5.982 -12.961 25.637 1.00 85.25 117 GLY A CA 1
ATOM 920 C C . GLY A 1 117 ? -7.289 -12.260 26.028 1.00 85.25 117 GLY A C 1
ATOM 921 O O . GLY A 1 117 ? -8.311 -12.934 26.171 1.00 85.25 117 GLY A O 1
ATOM 922 N N . LYS A 1 118 ? -7.305 -10.925 26.154 1.00 89.94 118 LYS A N 1
ATOM 923 C CA . LYS A 1 118 ? -8.534 -10.139 26.322 1.00 89.94 118 LYS A CA 1
ATOM 924 C C . LYS A 1 118 ? -8.953 -9.541 24.984 1.00 89.94 118 LYS A C 1
ATOM 926 O O . LYS A 1 118 ? -8.208 -8.805 24.350 1.00 89.94 118 LYS A O 1
ATOM 931 N N . GLU A 1 119 ? -10.189 -9.821 24.593 1.00 93.31 119 GLU A N 1
ATOM 932 C CA . GLU A 1 119 ? -10.774 -9.328 23.351 1.00 93.31 119 GLU A CA 1
ATOM 933 C C . GLU A 1 119 ? -12.242 -8.963 23.558 1.00 93.31 119 GLU A C 1
ATOM 935 O O . GLU A 1 119 ? -12.988 -9.639 24.276 1.00 93.31 119 GLU A O 1
ATOM 940 N N . TYR A 1 120 ? -12.686 -7.917 22.874 1.00 92.75 120 TYR A N 1
ATOM 941 C CA . TYR A 1 120 ? -14.094 -7.633 22.691 1.00 92.75 120 TYR A CA 1
ATOM 942 C C . TYR A 1 120 ? -14.720 -8.695 21.788 1.00 92.75 120 TYR A C 1
ATOM 944 O O . TYR A 1 120 ? -14.338 -8.869 20.635 1.00 92.75 120 TYR A O 1
ATOM 952 N N . LYS A 1 121 ? -15.735 -9.383 22.312 1.00 93.88 121 LYS A N 1
ATOM 953 C CA . LYS A 1 121 ? -16.590 -10.311 21.559 1.00 93.88 121 LYS A CA 1
ATOM 954 C C . LYS A 1 121 ? -17.986 -9.708 21.433 1.00 93.88 121 LYS A C 1
ATOM 956 O O . LYS A 1 121 ? -18.925 -10.124 22.111 1.00 93.88 121 LYS A O 1
ATOM 961 N N . ASN A 1 122 ? -18.098 -8.642 20.645 1.00 94.12 122 ASN A N 1
ATOM 962 C CA . ASN A 1 122 ? -19.345 -7.906 20.448 1.00 94.12 122 ASN A CA 1
ATOM 963 C C . ASN A 1 122 ? -19.547 -7.527 18.972 1.00 94.12 122 ASN A C 1
ATOM 965 O O . ASN A 1 122 ? -18.678 -7.741 18.133 1.00 94.12 122 ASN A O 1
ATOM 969 N N . ASN A 1 123 ? -20.718 -6.967 18.667 1.00 95.25 123 ASN A N 1
ATOM 970 C CA . ASN A 1 123 ? -21.134 -6.643 17.302 1.00 95.25 123 ASN A CA 1
ATOM 971 C C . ASN A 1 123 ? -20.593 -5.301 16.780 1.00 95.25 123 ASN A C 1
ATOM 973 O O . ASN A 1 123 ? -21.035 -4.884 15.716 1.00 95.25 123 ASN A O 1
ATOM 977 N N . ILE A 1 124 ? -19.719 -4.624 17.534 1.00 96.69 124 ILE A N 1
ATOM 978 C CA . ILE A 1 124 ? -18.999 -3.413 17.107 1.00 96.69 124 ILE A CA 1
ATOM 979 C C . ILE A 1 124 ? -17.669 -3.798 16.457 1.00 96.69 124 ILE A C 1
ATOM 981 O O . ILE A 1 124 ? -17.155 -3.048 15.642 1.00 96.69 124 ILE A O 1
ATOM 985 N N . VAL A 1 125 ? -17.118 -4.974 16.782 1.00 96.62 125 VAL A N 1
ATOM 986 C CA . VAL A 1 125 ? -15.881 -5.453 16.160 1.00 96.62 125 VAL A CA 1
ATOM 987 C C . VAL A 1 125 ? -16.089 -5.674 14.664 1.00 96.62 125 VAL A C 1
ATOM 989 O O . VAL A 1 125 ? -16.947 -6.466 14.255 1.00 96.62 125 VAL A O 1
ATOM 992 N N . GLY A 1 126 ? -15.255 -5.021 13.859 1.00 94.88 126 GLY A N 1
ATOM 993 C CA . GLY A 1 126 ? -15.264 -5.125 12.407 1.00 94.88 126 GLY A CA 1
ATOM 994 C C . GLY A 1 126 ? -14.922 -3.813 11.714 1.00 94.88 126 GLY A C 1
ATOM 995 O O . GLY A 1 126 ? -14.645 -2.796 12.350 1.00 94.88 126 GLY A O 1
ATOM 996 N N . GLU A 1 127 ? -14.970 -3.859 10.389 1.00 92.56 127 GLU A N 1
ATOM 997 C CA . GLU A 1 127 ? -14.774 -2.701 9.528 1.00 92.56 127 GLU A CA 1
ATOM 998 C C . GLU A 1 127 ? -16.113 -2.070 9.163 1.00 92.56 127 GLU A C 1
ATOM 1000 O O . GLU A 1 127 ? -17.094 -2.767 8.890 1.00 92.56 127 GLU A O 1
ATOM 1005 N N . TYR A 1 128 ? -16.146 -0.744 9.143 1.00 93.38 128 TYR A N 1
ATOM 1006 C CA . TYR A 1 128 ? -17.337 0.048 8.907 1.00 93.38 128 TYR A CA 1
ATOM 1007 C C . TYR A 1 128 ? -17.028 1.242 8.016 1.00 93.38 128 TYR A C 1
ATOM 1009 O O . TYR A 1 128 ? -16.053 1.949 8.232 1.00 93.38 128 TYR A O 1
ATOM 1017 N N . LEU A 1 129 ? -17.900 1.514 7.058 1.00 89.69 129 LEU A N 1
ATOM 1018 C CA . LEU A 1 129 ? -17.917 2.754 6.299 1.00 89.69 129 LEU A CA 1
ATOM 1019 C C . LEU A 1 129 ? -18.795 3.772 7.022 1.00 89.69 129 LEU A C 1
ATOM 1021 O O . LEU A 1 129 ? -19.967 3.477 7.267 1.00 89.69 129 LEU A O 1
ATOM 1025 N N . ILE A 1 130 ? -18.286 4.969 7.310 1.00 91.44 130 ILE A N 1
ATOM 1026 C CA . ILE A 1 130 ? -19.159 6.056 7.765 1.00 91.44 130 ILE A CA 1
ATOM 1027 C C . ILE A 1 130 ? -20.001 6.550 6.583 1.00 91.44 130 ILE A C 1
ATOM 1029 O O . ILE A 1 130 ? -19.474 6.991 5.565 1.00 91.44 130 ILE A O 1
ATOM 1033 N N . SER A 1 131 ? -21.321 6.424 6.675 1.00 87.12 131 SER A N 1
ATOM 1034 C CA . SER A 1 131 ? -22.219 6.729 5.555 1.00 87.12 131 SER A CA 1
ATOM 1035 C C . SER A 1 131 ? -22.935 8.061 5.714 1.00 87.12 131 SER A C 1
ATOM 1037 O O . SER A 1 131 ? -23.252 8.707 4.720 1.00 87.12 131 SER A O 1
ATOM 1039 N N . LYS A 1 132 ? -23.215 8.456 6.957 1.00 89.38 132 LYS A N 1
ATOM 1040 C CA . LYS A 1 132 ? -24.036 9.623 7.274 1.00 89.38 132 LYS A CA 1
ATOM 1041 C C . LYS A 1 132 ? -23.665 10.181 8.644 1.00 89.38 132 LYS A C 1
ATOM 1043 O O . LYS A 1 132 ? -23.410 9.420 9.580 1.00 89.38 132 LYS A O 1
ATOM 1048 N N . ILE A 1 133 ? -23.697 11.500 8.758 1.00 91.62 133 ILE A N 1
ATOM 1049 C CA . ILE A 1 133 ? -23.613 12.249 10.008 1.00 91.62 133 ILE A CA 1
ATOM 1050 C C . ILE A 1 133 ? -24.827 13.174 10.085 1.00 91.62 133 ILE A C 1
ATOM 1052 O O . ILE A 1 133 ? -25.240 13.745 9.081 1.00 91.62 133 ILE A O 1
ATOM 1056 N N . ILE A 1 134 ? -25.419 13.306 11.268 1.00 93.31 134 ILE A N 1
ATOM 1057 C CA . ILE A 1 134 ? -26.400 14.349 11.573 1.00 93.31 134 ILE A CA 1
ATOM 1058 C C . ILE A 1 134 ? -25.846 15.169 12.734 1.00 93.31 134 ILE A C 1
ATOM 1060 O O . ILE A 1 134 ? -25.569 14.587 13.780 1.00 93.31 134 ILE A O 1
ATOM 1064 N N . ILE A 1 135 ? -25.689 16.481 12.568 1.00 92.62 135 ILE A N 1
ATOM 1065 C CA . ILE A 1 135 ? -25.283 17.421 13.625 1.00 92.62 135 ILE A CA 1
ATOM 1066 C C . ILE A 1 135 ? -26.261 18.589 13.594 1.00 92.62 135 ILE A C 1
ATOM 1068 O O . ILE A 1 135 ? -26.446 19.196 12.544 1.00 92.62 135 ILE A O 1
ATOM 1072 N N . ASP A 1 136 ? -26.901 18.891 14.725 1.00 92.50 136 ASP A N 1
ATOM 1073 C CA . ASP A 1 136 ? -27.846 20.014 14.849 1.00 92.50 136 ASP A CA 1
ATOM 1074 C C . ASP A 1 136 ? -28.901 20.025 13.722 1.00 92.50 136 ASP A C 1
ATOM 1076 O O . ASP A 1 136 ? -29.139 21.033 13.059 1.00 92.50 136 ASP A O 1
ATOM 1080 N N . SER A 1 137 ? -29.487 18.850 13.459 1.00 89.88 137 SER A N 1
ATOM 1081 C CA . SER A 1 137 ? -30.448 18.574 12.374 1.00 89.88 137 SER A CA 1
ATOM 1082 C C . SER A 1 137 ? -29.910 18.693 10.941 1.00 89.88 137 SER A C 1
ATOM 1084 O O . SER A 1 137 ? -30.612 18.318 10.003 1.00 89.88 137 SER A O 1
ATOM 1086 N N . LYS A 1 138 ? -28.657 19.111 10.736 1.00 90.88 138 LYS A N 1
ATOM 1087 C CA . LYS A 1 138 ? -28.007 19.094 9.421 1.00 90.88 138 LYS A CA 1
ATOM 1088 C C . LYS A 1 138 ? -27.481 17.701 9.120 1.00 90.88 138 LYS A C 1
ATOM 1090 O O . LYS A 1 138 ? -26.743 17.125 9.917 1.00 90.88 138 LYS A O 1
ATOM 1095 N N . THR A 1 139 ? -27.870 17.158 7.971 1.00 87.69 139 THR A N 1
ATOM 1096 C CA . THR A 1 139 ? -27.400 15.856 7.491 1.00 87.69 139 THR A CA 1
ATOM 1097 C C . THR A 1 139 ? -26.246 16.040 6.515 1.00 87.69 139 THR A C 1
ATOM 1099 O O . THR A 1 139 ? -26.385 16.748 5.524 1.00 87.69 139 THR A O 1
ATOM 1102 N N . GLU A 1 140 ? -25.147 15.328 6.745 1.00 84.19 140 GLU A N 1
ATOM 1103 C CA . GLU A 1 140 ? -24.026 15.219 5.817 1.00 84.19 140 GLU A CA 1
ATOM 1104 C C . GLU A 1 140 ? -23.800 13.753 5.421 1.00 84.19 140 GLU A C 1
ATOM 1106 O O . GLU A 1 140 ? -23.728 12.858 6.269 1.00 84.19 140 GLU A O 1
ATOM 1111 N N . MET A 1 141 ? -23.694 13.495 4.117 1.00 79.88 141 MET A N 1
ATOM 1112 C CA . MET A 1 141 ? -23.354 12.181 3.566 1.00 79.88 141 MET A CA 1
ATOM 1113 C C . MET A 1 141 ? -21.850 12.141 3.290 1.00 79.88 141 MET A C 1
ATOM 1115 O O . MET A 1 141 ? -21.376 12.820 2.383 1.00 79.88 141 MET A O 1
ATOM 1119 N N . LEU A 1 142 ? -21.111 11.351 4.072 1.00 76.25 142 LEU A N 1
ATOM 1120 C CA . LEU A 1 142 ? -19.648 11.308 4.005 1.00 76.25 142 LEU A CA 1
ATOM 1121 C C . LEU A 1 142 ? -19.147 10.233 3.044 1.00 76.25 142 LEU A C 1
ATOM 1123 O O . LEU A 1 142 ? -18.627 10.551 1.986 1.00 76.25 142 LEU A O 1
ATOM 1127 N N . GLY A 1 143 ? -19.341 8.950 3.365 1.00 69.38 143 GLY A N 1
ATOM 1128 C CA . GLY A 1 143 ? -18.972 7.832 2.491 1.00 69.38 143 GLY A CA 1
ATOM 1129 C C . GLY A 1 143 ? -17.475 7.710 2.171 1.00 69.38 143 GLY A C 1
ATOM 1130 O O . GLY A 1 143 ? -17.116 6.941 1.291 1.00 69.38 143 GLY A O 1
ATOM 1131 N N . ASP A 1 144 ? -16.589 8.436 2.841 1.00 78.25 144 ASP A N 1
ATOM 1132 C CA . ASP A 1 144 ? -15.181 8.589 2.453 1.00 78.25 144 ASP A CA 1
ATOM 1133 C C . ASP A 1 144 ? -14.185 8.017 3.478 1.00 78.25 144 ASP A C 1
ATOM 1135 O O . ASP A 1 144 ? -12.985 7.941 3.205 1.00 78.25 144 ASP A O 1
ATOM 1139 N N . ALA A 1 145 ? -14.659 7.538 4.632 1.00 84.81 145 ALA A N 1
ATOM 1140 C CA . ALA A 1 145 ? -13.811 6.973 5.678 1.00 84.81 145 ALA A CA 1
ATOM 1141 C C . ALA A 1 145 ? -14.252 5.571 6.126 1.00 84.81 145 ALA A C 1
ATOM 1143 O O . ALA A 1 145 ? -15.419 5.311 6.430 1.00 84.81 145 ALA A O 1
ATOM 1144 N N . ILE A 1 146 ? -13.272 4.666 6.203 1.00 87.88 146 ILE A N 1
ATOM 1145 C CA . ILE A 1 146 ? -13.428 3.323 6.767 1.00 87.88 146 ILE A CA 1
ATOM 1146 C C . ILE A 1 146 ? -12.829 3.314 8.167 1.00 87.88 146 ILE A C 1
ATOM 1148 O O . ILE A 1 146 ? -11.652 3.637 8.326 1.00 87.88 146 ILE A O 1
ATOM 1152 N N . PHE A 1 147 ? -13.622 2.881 9.141 1.00 93.12 147 PHE A N 1
ATOM 1153 C CA . PHE A 1 147 ? -13.244 2.670 10.529 1.00 93.12 147 PHE A CA 1
ATOM 1154 C C . PHE A 1 147 ? -13.153 1.176 10.826 1.00 93.12 147 PHE A C 1
ATOM 1156 O O . PHE A 1 147 ? -14.075 0.423 10.531 1.00 93.12 147 PHE A O 1
ATOM 1163 N N . ASP A 1 148 ? -12.060 0.742 11.437 1.00 94.19 148 ASP A N 1
ATOM 1164 C CA . ASP A 1 148 ? -11.805 -0.659 11.772 1.00 94.19 148 ASP A CA 1
ATOM 1165 C C . ASP A 1 148 ? -11.672 -0.804 13.287 1.00 94.19 148 ASP A C 1
ATOM 1167 O O . ASP A 1 148 ? -10.635 -0.485 13.876 1.00 94.19 148 ASP A O 1
ATOM 1171 N N . PHE A 1 149 ? -12.761 -1.240 13.919 1.00 96.38 149 PHE A N 1
ATOM 1172 C CA . PHE A 1 149 ? -12.844 -1.486 15.353 1.00 96.38 149 PHE A CA 1
ATOM 1173 C C . PHE A 1 149 ? -12.309 -2.889 15.646 1.00 96.38 149 PHE A C 1
ATOM 1175 O O . PHE A 1 149 ? -13.023 -3.892 15.562 1.00 96.38 149 PHE A O 1
ATOM 1182 N N . LYS A 1 150 ? -11.033 -2.975 16.016 1.00 95.19 150 LYS A N 1
ATOM 1183 C CA . LYS A 1 150 ? -10.370 -4.238 16.346 1.00 95.19 150 LYS A CA 1
ATOM 1184 C C . LYS A 1 150 ? -10.859 -4.802 17.675 1.00 95.19 150 LYS A C 1
ATOM 1186 O O . LYS A 1 150 ? -11.106 -4.068 18.631 1.00 95.19 150 LYS A O 1
ATOM 1191 N N . SER A 1 151 ? -10.912 -6.130 17.772 1.00 95.50 151 SER A N 1
ATOM 1192 C CA . SER A 1 151 ? -11.298 -6.841 19.000 1.00 95.50 151 SER A CA 1
ATOM 1193 C C . SER A 1 151 ? -10.380 -6.533 20.186 1.00 95.50 151 SER A C 1
ATOM 1195 O O . SER A 1 151 ? -10.823 -6.584 21.328 1.00 95.50 151 SER A O 1
ATOM 1197 N N . ASN A 1 152 ? -9.131 -6.139 19.944 1.00 93.62 152 ASN A N 1
ATOM 1198 C CA . ASN A 1 152 ? -8.194 -5.711 20.981 1.00 93.62 152 ASN A CA 1
ATOM 1199 C C . ASN A 1 152 ? -8.435 -4.270 21.480 1.00 93.62 152 ASN A C 1
ATOM 1201 O O . ASN A 1 152 ? -7.600 -3.740 22.205 1.00 93.62 152 ASN A O 1
ATOM 1205 N N . GLY A 1 153 ? -9.536 -3.616 21.097 1.00 95.44 153 GLY A N 1
ATOM 1206 C CA . GLY A 1 153 ? -9.878 -2.270 21.562 1.00 95.44 153 GLY A CA 1
ATOM 1207 C C . GLY A 1 153 ? -9.153 -1.140 20.845 1.00 95.44 153 GLY A C 1
ATOM 1208 O O . GLY A 1 153 ? -9.185 -0.015 21.325 1.00 95.44 153 GLY A O 1
ATOM 1209 N N . ILE A 1 154 ? -8.514 -1.414 19.711 1.00 94.94 154 ILE A N 1
ATOM 1210 C CA . ILE A 1 154 ? -7.939 -0.389 18.841 1.00 94.94 154 ILE A CA 1
ATOM 1211 C C . ILE A 1 154 ? -8.935 -0.007 17.748 1.00 94.94 154 ILE A C 1
ATOM 1213 O O . ILE A 1 154 ? -9.663 -0.864 17.247 1.00 94.94 154 ILE A O 1
ATOM 1217 N N . VAL A 1 155 ? -8.973 1.272 17.377 1.00 94.94 155 VAL A N 1
ATOM 1218 C CA . VAL A 1 155 ? -9.705 1.749 16.201 1.00 94.94 155 VAL A CA 1
ATOM 1219 C C . VAL A 1 155 ? -8.735 2.372 15.200 1.00 94.94 155 VAL A C 1
ATOM 1221 O O . VAL A 1 155 ? -7.907 3.212 15.558 1.00 94.94 155 VAL A O 1
ATOM 1224 N N . TYR A 1 156 ? -8.837 1.953 13.941 1.00 91.06 156 TYR A N 1
ATOM 1225 C CA . TYR A 1 156 ? -8.133 2.570 12.816 1.00 91.06 156 TYR A CA 1
ATOM 1226 C C . TYR A 1 156 ? -9.117 3.346 11.943 1.00 91.06 156 TYR A C 1
ATOM 1228 O O . TYR A 1 156 ? -10.272 2.947 11.829 1.00 91.06 156 TYR A O 1
ATOM 1236 N N . SER A 1 157 ? -8.648 4.408 11.290 1.00 89.25 157 SER A N 1
ATOM 1237 C CA . SER A 1 157 ? -9.337 5.055 10.171 1.00 89.25 157 SER A CA 1
ATOM 1238 C C . SER A 1 157 ? -8.410 5.071 8.962 1.00 89.25 157 SER A C 1
ATOM 1240 O O . SER A 1 157 ? -7.268 5.513 9.073 1.00 89.25 157 SER A O 1
ATOM 1242 N N . GLN A 1 158 ? -8.853 4.529 7.824 1.00 80.50 158 GLN A N 1
ATOM 1243 C CA . GLN A 1 158 ? -8.048 4.438 6.593 1.00 80.50 158 GLN A CA 1
ATOM 1244 C C . GLN A 1 158 ? -6.626 3.865 6.822 1.00 80.50 158 GLN A C 1
ATOM 1246 O O . GLN A 1 158 ? -5.636 4.350 6.275 1.00 80.50 158 GLN A O 1
ATOM 1251 N N . SER A 1 159 ? -6.514 2.810 7.638 1.00 78.38 159 SER A N 1
ATOM 1252 C CA . SER A 1 159 ? -5.244 2.176 8.065 1.00 78.38 159 SER A CA 1
ATOM 1253 C C . SER A 1 159 ? -4.340 3.025 8.970 1.00 78.38 159 SER A C 1
ATOM 1255 O O . SER A 1 159 ? -3.266 2.570 9.361 1.00 78.38 159 SER A O 1
ATOM 1257 N N . MET A 1 160 ? -4.754 4.233 9.348 1.00 81.00 160 MET A N 1
ATOM 1258 C CA . MET A 1 160 ? -4.079 5.028 10.368 1.00 81.00 160 MET A CA 1
ATOM 1259 C C . MET A 1 160 ? -4.650 4.694 11.738 1.00 81.00 160 MET A C 1
ATOM 1261 O O . MET A 1 160 ? -5.867 4.602 11.903 1.00 81.00 160 MET A O 1
ATOM 1265 N N . LEU A 1 161 ? -3.775 4.508 12.727 1.00 87.12 161 LEU A N 1
ATOM 1266 C CA . LEU A 1 161 ? -4.217 4.353 14.107 1.00 87.12 161 LEU A CA 1
ATOM 1267 C C . LEU A 1 161 ? -4.934 5.633 14.533 1.00 87.12 161 LEU A C 1
ATOM 1269 O O . LEU A 1 161 ? -4.312 6.693 14.611 1.00 87.12 161 LEU A O 1
ATOM 1273 N N . LEU A 1 162 ? -6.226 5.510 14.820 1.00 90.62 162 LEU A N 1
ATOM 1274 C CA . LEU A 1 162 ? -7.037 6.626 15.269 1.00 90.62 162 LEU A CA 1
ATOM 1275 C C . LEU A 1 162 ? -7.007 6.734 16.795 1.00 90.62 162 LEU A C 1
ATOM 1277 O O . LEU A 1 162 ? -6.861 7.829 17.328 1.00 90.62 162 LEU A O 1
ATOM 1281 N N . GLY A 1 163 ? -7.093 5.600 17.494 1.00 92.62 163 GLY A N 1
ATOM 1282 C CA . GLY A 1 163 ? -7.108 5.582 18.950 1.00 92.62 163 GLY A CA 1
ATOM 1283 C C . GLY A 1 163 ? -7.518 4.240 19.543 1.00 92.62 163 GLY A C 1
ATOM 1284 O O . GLY A 1 163 ? -7.344 3.182 18.932 1.00 92.62 163 GLY A O 1
ATOM 1285 N N . ILE A 1 164 ? -8.086 4.297 20.742 1.00 94.81 164 ILE A N 1
ATOM 1286 C CA . ILE A 1 164 ? -8.646 3.158 21.465 1.00 94.81 164 ILE A CA 1
ATOM 1287 C C . ILE A 1 164 ? -10.164 3.291 21.568 1.00 94.81 164 ILE A C 1
ATOM 1289 O O . ILE A 1 164 ? -10.719 4.389 21.541 1.00 94.81 164 ILE A O 1
ATOM 1293 N N . TRP A 1 165 ? -10.850 2.166 21.730 1.00 97.19 165 TRP A N 1
ATOM 1294 C CA . TRP A 1 165 ? -12.276 2.136 22.001 1.00 97.19 165 TRP A CA 1
ATOM 1295 C C . TRP A 1 165 ? -12.629 1.109 23.076 1.00 97.19 165 TRP A C 1
ATOM 1297 O O . TRP A 1 165 ? -11.948 0.099 23.285 1.00 97.19 165 TRP A O 1
ATOM 1307 N N . LYS A 1 166 ? -13.722 1.376 23.787 1.00 96.62 166 LYS A N 1
ATOM 1308 C CA . LYS A 1 166 ? -14.296 0.492 24.802 1.00 96.62 166 LYS A CA 1
ATOM 1309 C C . LYS A 1 166 ? -15.805 0.473 24.663 1.00 96.62 166 LYS A C 1
ATOM 1311 O O . LYS A 1 166 ? -16.406 1.513 24.435 1.00 96.62 166 LYS A O 1
ATOM 1316 N N . TYR A 1 167 ? -16.424 -0.689 24.833 1.00 96.62 167 TYR A N 1
ATOM 1317 C CA . TYR A 1 167 ? -17.881 -0.803 24.806 1.00 96.62 167 TYR A CA 1
ATOM 1318 C C . TYR A 1 167 ? -18.413 -1.349 26.125 1.00 96.62 167 TYR A C 1
ATOM 1320 O O . TYR A 1 167 ? -18.132 -2.493 26.495 1.00 96.62 167 TYR A O 1
ATOM 1328 N N . ASP A 1 168 ? -19.213 -0.539 26.812 1.00 96.00 168 ASP A N 1
ATOM 1329 C CA . ASP A 1 168 ? -19.968 -0.964 27.979 1.00 96.00 168 ASP A CA 1
ATOM 1330 C C . ASP A 1 168 ? -21.344 -1.473 27.540 1.00 96.00 168 ASP A C 1
ATOM 1332 O O . ASP A 1 168 ? -22.256 -0.717 27.202 1.00 96.00 168 ASP A O 1
ATOM 1336 N N . LYS A 1 169 ? -21.506 -2.798 27.572 1.00 94.81 169 LYS A N 1
ATOM 1337 C CA . LYS A 1 169 ? -22.758 -3.462 27.197 1.00 94.81 169 LYS A CA 1
ATOM 1338 C C . LYS A 1 169 ? -23.918 -3.145 28.150 1.00 94.81 169 LYS A C 1
ATOM 1340 O O . LYS A 1 169 ? -25.063 -3.229 27.710 1.00 94.81 169 LYS A O 1
ATOM 1345 N N . LYS A 1 170 ? -23.655 -2.831 29.426 1.00 95.69 170 LYS A N 1
ATOM 1346 C CA . LYS A 1 170 ? -24.701 -2.593 30.436 1.00 95.69 170 LYS A CA 1
ATOM 1347 C C . LYS A 1 170 ? -25.416 -1.276 30.171 1.00 95.69 170 LYS A C 1
ATOM 1349 O O . LYS A 1 170 ? -26.641 -1.251 30.154 1.00 95.69 170 LYS A O 1
ATOM 1354 N N . VAL A 1 171 ? -24.650 -0.218 29.914 1.00 97.06 171 VAL A N 1
ATOM 1355 C CA . VAL A 1 171 ? -25.194 1.117 29.607 1.00 97.06 171 VAL A CA 1
ATOM 1356 C C . VAL A 1 171 ? -25.310 1.393 28.105 1.00 97.06 171 VAL A C 1
ATOM 1358 O O . VAL A 1 171 ? -25.852 2.420 27.713 1.00 97.06 171 VAL A O 1
ATOM 1361 N N . LYS A 1 172 ? -24.867 0.450 27.259 1.00 97.25 172 LYS A N 1
ATOM 1362 C CA . LYS A 1 172 ? -24.813 0.573 25.793 1.00 97.25 172 LYS A CA 1
ATOM 1363 C C . LYS A 1 172 ? -24.031 1.814 25.356 1.00 97.25 172 LYS A C 1
ATOM 1365 O O . LYS A 1 172 ? -24.478 2.551 24.482 1.00 97.25 172 LYS A O 1
ATOM 1370 N N . GLU A 1 173 ? -22.863 2.031 25.951 1.00 98.00 173 GLU A N 1
ATOM 1371 C CA . GLU A 1 173 ? -21.989 3.159 25.617 1.00 98.00 173 GLU A CA 1
ATOM 1372 C C . GLU A 1 173 ? -20.717 2.687 24.909 1.00 98.00 173 GLU A C 1
ATOM 1374 O O . GLU A 1 173 ? -20.048 1.758 25.363 1.00 98.00 173 GLU A O 1
ATOM 1379 N N . LEU A 1 174 ? -20.373 3.345 23.804 1.00 97.44 174 LEU A N 1
ATOM 1380 C CA . LEU A 1 174 ? -19.091 3.241 23.118 1.00 97.44 174 LEU A CA 1
ATOM 1381 C C . LEU A 1 174 ? -18.233 4.439 23.531 1.00 97.44 174 LEU A C 1
ATOM 1383 O O . LEU A 1 174 ? -18.609 5.584 23.312 1.00 97.44 174 LEU A O 1
ATOM 1387 N N . ILE A 1 175 ? -17.084 4.180 24.135 1.00 97.38 175 ILE A N 1
ATOM 1388 C CA . ILE A 1 175 ? -16.110 5.191 24.538 1.00 97.38 175 ILE A CA 1
ATOM 1389 C C . ILE A 1 175 ? -14.971 5.136 23.535 1.00 97.38 175 ILE A C 1
ATOM 1391 O O . ILE A 1 175 ? -14.369 4.076 23.379 1.00 97.38 175 ILE A O 1
ATOM 1395 N N . ILE A 1 176 ? -14.677 6.250 22.877 1.00 96.12 176 ILE A N 1
ATOM 1396 C CA . ILE A 1 176 ? -13.570 6.377 21.930 1.00 96.12 176 ILE A CA 1
ATOM 1397 C C . ILE A 1 176 ? -12.576 7.392 22.490 1.00 96.12 176 ILE A C 1
ATOM 1399 O O . ILE A 1 176 ? -12.970 8.464 22.943 1.00 96.12 176 ILE A O 1
ATOM 1403 N N . ASP A 1 177 ? -11.298 7.039 22.479 1.00 92.75 177 ASP A N 1
ATOM 1404 C CA . ASP A 1 177 ? -10.187 7.917 22.840 1.00 92.75 177 ASP A CA 1
ATOM 1405 C C . ASP A 1 177 ? -9.173 7.913 21.689 1.00 92.75 177 ASP A C 1
ATOM 1407 O O . ASP A 1 177 ? -8.396 6.980 21.490 1.00 92.75 177 ASP A O 1
ATOM 1411 N N . ALA A 1 178 ? -9.298 8.945 20.874 1.00 91.56 178 ALA A N 1
ATOM 1412 C CA . ALA A 1 178 ? -8.676 9.251 19.600 1.00 91.56 178 ALA A CA 1
ATOM 1413 C C . ALA A 1 178 ? -8.142 10.702 19.632 1.00 91.56 178 ALA A C 1
ATOM 1415 O O . ALA A 1 178 ? -8.726 11.607 19.033 1.00 91.56 178 ALA A O 1
ATOM 1416 N N . PRO A 1 179 ? -7.019 10.966 20.322 1.00 80.69 179 PRO A N 1
ATOM 1417 C CA . PRO A 1 179 ? -6.547 12.319 20.658 1.00 80.69 179 PRO A CA 1
ATOM 1418 C C . PRO A 1 179 ? -6.266 13.233 19.454 1.00 80.69 179 PRO A C 1
ATOM 1420 O O . PRO A 1 179 ? -6.079 14.428 19.621 1.00 80.69 179 PRO A O 1
ATOM 1423 N N . LYS A 1 180 ? -6.227 12.684 18.235 1.00 82.69 180 LYS A N 1
ATOM 1424 C CA . LYS A 1 180 ? -6.006 13.445 16.999 1.00 82.69 180 LYS A CA 1
ATOM 1425 C C . LYS A 1 180 ? -7.289 13.997 16.367 1.00 82.69 180 LYS A C 1
ATOM 1427 O O . LYS A 1 180 ? -7.182 14.757 15.413 1.00 82.69 180 LYS A O 1
ATOM 1432 N N . ILE A 1 181 ? -8.470 13.578 16.835 1.00 85.69 181 ILE A N 1
ATOM 1433 C CA . ILE A 1 181 ? -9.776 13.997 16.302 1.00 85.69 181 ILE A CA 1
ATOM 1434 C C . ILE A 1 181 ? -10.737 14.234 17.476 1.00 85.69 181 ILE A C 1
ATOM 1436 O O . ILE A 1 181 ? -11.476 13.336 17.892 1.00 85.69 181 ILE A O 1
ATOM 1440 N N . ASP A 1 182 ? -10.713 15.445 18.031 1.00 84.88 182 ASP A N 1
ATOM 1441 C CA . ASP A 1 182 ? -11.478 15.818 19.229 1.00 84.88 182 ASP A CA 1
ATOM 1442 C C . ASP A 1 182 ? -12.990 15.645 19.067 1.00 84.88 182 ASP A C 1
ATOM 1444 O O . ASP A 1 182 ? -13.696 15.249 20.004 1.00 84.88 182 ASP A O 1
ATOM 1448 N N . GLU A 1 183 ? -13.502 15.859 17.859 1.00 85.56 183 GLU A N 1
ATOM 1449 C CA . GLU A 1 183 ? -14.906 15.663 17.520 1.00 85.56 183 GLU A CA 1
ATOM 1450 C C . GLU A 1 183 ? -15.318 14.202 17.730 1.00 85.56 183 GLU A C 1
ATOM 1452 O O . GLU A 1 183 ? -16.414 13.929 18.238 1.00 85.56 183 GLU A O 1
ATOM 1457 N N . PHE A 1 184 ? -14.406 13.272 17.423 1.00 88.06 184 PHE A N 1
ATOM 1458 C CA . PHE A 1 184 ? -14.619 11.834 17.528 1.00 88.06 184 PHE A CA 1
ATOM 1459 C C . PHE A 1 184 ? -14.404 11.291 18.952 1.00 88.06 184 PHE A C 1
ATOM 1461 O O . PHE A 1 184 ? -14.913 10.216 19.275 1.00 88.06 184 PHE A O 1
ATOM 1468 N N . ASN A 1 185 ? -13.754 12.046 19.841 1.00 92.88 185 ASN A N 1
ATOM 1469 C CA . ASN A 1 185 ? -13.460 11.636 21.219 1.00 92.88 185 ASN A CA 1
ATOM 1470 C C . ASN A 1 185 ? -14.677 11.566 22.140 1.00 92.88 185 ASN A C 1
ATOM 1472 O O . ASN A 1 185 ? -15.609 12.355 22.042 1.00 92.88 185 ASN A O 1
ATOM 1476 N N . GLY A 1 186 ? -14.654 10.674 23.126 1.00 94.94 186 GLY A N 1
ATOM 1477 C CA . GLY A 1 186 ? -15.604 10.646 24.236 1.00 94.94 186 GLY A CA 1
ATOM 1478 C C . GLY A 1 186 ? -16.616 9.505 24.180 1.00 94.94 186 GLY A C 1
ATOM 1479 O O . GLY A 1 186 ? -16.378 8.452 23.592 1.00 94.94 186 GLY A O 1
ATOM 1480 N N . LYS A 1 187 ? -17.734 9.693 24.887 1.00 97.69 187 LYS A N 1
ATOM 1481 C CA . LYS A 1 187 ? -18.762 8.666 25.082 1.00 97.69 187 LYS A CA 1
ATOM 1482 C C . LYS A 1 187 ? -19.910 8.849 24.101 1.00 97.69 187 LYS A C 1
ATOM 1484 O O . LYS A 1 187 ? -20.455 9.946 23.987 1.00 97.69 187 LYS A O 1
ATOM 1489 N N . TYR A 1 188 ? -20.306 7.755 23.473 1.00 97.88 188 TYR A N 1
ATOM 1490 C CA . TYR A 1 188 ? -21.442 7.676 22.577 1.00 97.88 188 TYR A CA 1
ATOM 1491 C C . TYR A 1 188 ? -22.439 6.646 23.076 1.00 97.88 188 TYR A C 1
ATOM 1493 O O . TYR A 1 188 ? -22.066 5.531 23.435 1.00 97.88 188 TYR A O 1
ATOM 1501 N N . LYS A 1 189 ? -23.722 6.974 23.012 1.00 98.00 189 LYS A N 1
ATOM 1502 C CA . LYS A 1 189 ? -24.792 5.997 23.169 1.00 98.00 189 LYS A CA 1
ATOM 1503 C C . LYS A 1 189 ? -24.886 5.154 21.897 1.00 98.00 189 LYS A C 1
ATOM 1505 O O . LYS A 1 189 ? -24.934 5.695 20.798 1.00 98.00 189 LYS A O 1
ATOM 1510 N N . VAL A 1 190 ? -24.927 3.833 22.039 1.00 97.69 190 VAL A N 1
ATOM 1511 C CA . VAL A 1 190 ? -25.091 2.890 20.926 1.00 97.69 190 VAL A CA 1
ATOM 1512 C C . VAL A 1 190 ? -26.574 2.594 20.732 1.00 97.69 190 VAL A C 1
ATOM 1514 O O . VAL A 1 190 ? -27.207 1.936 21.562 1.00 97.69 190 VAL A O 1
ATOM 1517 N N . GLU A 1 191 ? -27.132 3.063 19.619 1.00 96.44 191 GLU A N 1
ATOM 1518 C CA . GLU A 1 191 ? -28.551 2.890 19.286 1.00 96.44 191 GLU A CA 1
ATOM 1519 C C . GLU A 1 191 ? -28.803 1.587 18.521 1.00 96.44 191 GLU A C 1
ATOM 1521 O O . GLU A 1 191 ? -29.757 0.865 18.809 1.00 96.44 191 GLU A O 1
ATOM 1526 N N . LYS A 1 192 ? -27.912 1.247 17.583 1.00 94.00 192 LYS A N 1
ATOM 1527 C CA . LYS A 1 192 ? -27.982 0.034 16.754 1.00 94.00 192 LYS A CA 1
ATOM 1528 C C . LYS A 1 192 ? -26.577 -0.530 16.561 1.00 94.00 192 LYS A C 1
ATOM 1530 O O . LYS A 1 192 ? -25.621 0.230 16.455 1.00 94.00 192 LYS A O 1
ATOM 1535 N N . GLN A 1 193 ? -26.456 -1.856 16.541 1.00 88.19 193 GLN A N 1
ATOM 1536 C CA . GLN A 1 193 ? -25.194 -2.566 16.298 1.00 88.19 193 GLN A CA 1
ATOM 1537 C C . GLN A 1 193 ? -25.467 -3.903 15.598 1.00 88.19 193 GLN A C 1
ATOM 1539 O O . GLN A 1 193 ? -26.395 -4.611 15.991 1.00 88.19 193 GLN A O 1
ATOM 1544 N N . ARG A 1 194 ? -24.670 -4.225 14.570 1.00 88.19 194 ARG A N 1
ATOM 1545 C CA . ARG A 1 194 ? -24.490 -5.509 13.846 1.00 88.19 194 ARG A CA 1
ATOM 1546 C C . ARG A 1 194 ? -24.031 -5.182 12.432 1.00 88.19 194 ARG A C 1
ATOM 1548 O O . ARG A 1 194 ? -22.833 -5.115 12.205 1.00 88.19 194 ARG A O 1
ATOM 1555 N N . ASN A 1 195 ? -24.985 -4.941 11.536 1.00 88.00 195 ASN A N 1
ATOM 1556 C CA . ASN A 1 195 ? -24.743 -4.612 10.130 1.00 88.00 195 ASN A CA 1
ATOM 1557 C C . ASN A 1 195 ? -24.728 -3.099 9.902 1.00 88.00 195 ASN A C 1
ATOM 1559 O O . ASN A 1 195 ? -24.064 -2.614 8.996 1.00 88.00 195 ASN A O 1
ATOM 1563 N N . VAL A 1 196 ? -25.400 -2.366 10.788 1.00 92.44 196 VAL A N 1
ATOM 1564 C CA . VAL A 1 196 ? -25.296 -0.917 10.915 1.00 92.44 196 VAL A CA 1
ATOM 1565 C C . VAL A 1 196 ? -24.922 -0.617 12.360 1.00 92.44 196 VAL A C 1
ATOM 1567 O O . VAL A 1 196 ? -25.491 -1.210 13.285 1.00 92.44 196 VAL A O 1
ATOM 1570 N N . LEU A 1 197 ? -23.955 0.271 12.549 1.00 96.00 197 LEU A N 1
ATOM 1571 C CA . LEU A 1 197 ? -23.607 0.855 13.834 1.00 96.00 197 LEU A CA 1
ATOM 1572 C C . LEU A 1 197 ? -24.110 2.306 13.842 1.00 96.00 197 LEU A C 1
ATOM 1574 O O . LEU A 1 197 ? -23.754 3.102 12.980 1.00 96.00 197 LEU A O 1
ATOM 1578 N N . ILE A 1 198 ? -24.988 2.629 14.789 1.00 96.94 198 ILE A N 1
ATOM 1579 C CA . ILE A 1 198 ? -25.520 3.984 14.972 1.00 96.94 198 ILE A CA 1
ATOM 1580 C C . ILE A 1 198 ? -25.140 4.435 16.371 1.00 96.94 198 ILE A C 1
ATOM 1582 O O . ILE A 1 198 ? -25.524 3.782 17.349 1.00 96.94 198 ILE A O 1
ATOM 1586 N N . ILE A 1 199 ? -24.388 5.529 16.455 1.00 97.31 199 ILE A N 1
ATOM 1587 C CA . ILE A 1 199 ? -23.895 6.068 17.722 1.00 97.31 199 ILE A CA 1
ATOM 1588 C C . ILE A 1 199 ? -24.233 7.554 17.856 1.00 97.31 199 ILE A C 1
ATOM 1590 O O . ILE A 1 199 ? -24.162 8.299 16.879 1.00 97.31 199 ILE A O 1
ATOM 1594 N N . THR A 1 200 ? -24.613 7.983 19.060 1.00 97.00 200 THR A N 1
ATOM 1595 C CA . THR A 1 200 ? -25.026 9.364 19.351 1.00 97.00 200 THR A CA 1
ATOM 1596 C C . THR A 1 200 ? -24.241 9.981 20.498 1.00 97.00 200 THR A C 1
ATOM 1598 O O . THR A 1 200 ? -23.996 9.341 21.520 1.00 97.00 200 THR A O 1
ATOM 1601 N N . LYS A 1 201 ? -23.854 11.248 20.340 1.00 96.31 201 LYS A N 1
ATOM 1602 C CA . LYS A 1 201 ? -23.169 12.058 21.356 1.00 96.31 201 LYS A CA 1
ATOM 1603 C C . LYS A 1 201 ? -23.646 13.501 21.223 1.00 96.31 201 LYS A C 1
ATOM 1605 O O . LYS A 1 201 ? -23.417 14.132 20.197 1.00 96.31 201 LYS A O 1
ATOM 1610 N N . LYS A 1 202 ? -24.260 14.045 22.280 1.00 93.69 202 LYS A N 1
ATOM 1611 C CA . LYS A 1 202 ? -24.901 15.376 22.251 1.00 93.69 202 LYS A CA 1
ATOM 1612 C C . LYS A 1 202 ? -25.895 15.461 21.075 1.00 93.69 202 LYS A C 1
ATOM 1614 O O . LYS A 1 202 ? -26.754 14.591 20.975 1.00 93.69 202 LYS A O 1
ATOM 1619 N N . SER A 1 203 ? -25.769 16.460 20.202 1.00 91.94 203 SER A N 1
ATOM 1620 C CA . SER A 1 203 ? -26.575 16.636 18.988 1.00 91.94 203 SER A CA 1
ATOM 1621 C C . SER A 1 203 ? -26.037 15.892 17.759 1.00 91.94 203 SER A C 1
ATOM 1623 O O . SER A 1 203 ? -26.661 15.947 16.701 1.00 91.94 203 SER A O 1
ATOM 1625 N N . ALA A 1 204 ? -24.911 15.180 17.882 1.00 94.44 204 ALA A N 1
ATOM 1626 C CA . ALA A 1 204 ? -24.315 14.426 16.788 1.00 94.44 204 ALA A CA 1
ATOM 1627 C C . ALA A 1 204 ? -24.812 12.971 16.760 1.00 94.44 204 ALA A C 1
ATOM 1629 O O . ALA A 1 204 ? -24.809 12.273 17.782 1.00 94.44 204 ALA A O 1
ATOM 1630 N N . LYS A 1 205 ? -25.174 12.488 15.570 1.00 96.06 205 LYS A N 1
ATOM 1631 C CA . LYS A 1 205 ? -25.559 11.102 15.281 1.00 96.06 205 LYS A CA 1
ATOM 1632 C C . LYS A 1 205 ? -24.778 10.583 14.082 1.00 96.06 205 LYS A C 1
ATOM 1634 O O . LYS A 1 205 ? -24.875 11.129 12.988 1.00 96.06 205 LYS A O 1
ATOM 1639 N N . LEU A 1 206 ? -24.016 9.518 14.294 1.00 95.00 206 LEU A N 1
ATOM 1640 C CA . LEU A 1 206 ? -23.119 8.931 13.304 1.00 95.00 206 LEU A CA 1
ATOM 1641 C C . LEU A 1 206 ? -23.658 7.575 12.851 1.00 95.00 206 LEU A C 1
ATOM 1643 O O . LEU A 1 206 ? -24.081 6.763 13.680 1.00 95.00 206 LEU A O 1
ATOM 1647 N N . PHE A 1 207 ? -23.615 7.328 11.545 1.00 94.69 207 PHE A N 1
ATOM 1648 C CA . PHE A 1 207 ? -24.095 6.103 10.917 1.00 94.69 207 PHE A CA 1
ATOM 1649 C C . PHE A 1 207 ? -22.951 5.396 10.202 1.00 94.69 207 PHE A C 1
ATOM 1651 O O . PHE A 1 207 ? -22.253 5.977 9.371 1.00 94.69 207 PHE A O 1
ATOM 1658 N N . PHE A 1 208 ? -22.808 4.115 10.509 1.00 94.00 208 PHE A N 1
ATOM 1659 C CA . PHE A 1 208 ? -21.737 3.261 10.037 1.00 94.00 208 PHE A CA 1
ATOM 1660 C C . PHE A 1 208 ? -22.324 2.000 9.412 1.00 94.00 208 PHE A C 1
ATOM 1662 O O . PHE A 1 208 ? -23.055 1.266 10.076 1.00 94.00 208 PHE A O 1
ATOM 1669 N N . ASN A 1 209 ? -21.957 1.700 8.172 1.00 89.69 209 ASN A N 1
ATOM 1670 C CA . ASN A 1 209 ? -22.338 0.469 7.487 1.00 89.69 209 ASN A CA 1
ATOM 1671 C C . ASN A 1 209 ? -21.206 -0.545 7.585 1.00 89.69 209 ASN A C 1
ATOM 1673 O O . ASN A 1 209 ? -20.076 -0.244 7.204 1.00 89.69 209 ASN A O 1
ATOM 1677 N N . ARG A 1 210 ? -21.495 -1.743 8.093 1.00 91.06 210 ARG A N 1
ATOM 1678 C CA . ARG A 1 210 ? -20.492 -2.801 8.209 1.00 91.06 210 ARG A CA 1
ATOM 1679 C C . ARG A 1 210 ? -20.022 -3.249 6.828 1.00 91.06 210 ARG A C 1
ATOM 1681 O O . ARG A 1 210 ? -20.827 -3.423 5.918 1.00 91.06 210 ARG A O 1
ATOM 1688 N N . ILE A 1 211 ? -18.721 -3.468 6.713 1.00 86.25 211 ILE A N 1
ATOM 1689 C CA . ILE A 1 211 ? -18.039 -3.932 5.510 1.00 86.25 211 ILE A CA 1
ATOM 1690 C C . ILE A 1 211 ? -17.837 -5.448 5.606 1.00 86.25 211 ILE A C 1
ATOM 1692 O O . ILE A 1 211 ? -17.386 -5.958 6.632 1.00 86.25 211 ILE A O 1
ATOM 1696 N N . ASP A 1 212 ? -18.152 -6.163 4.526 1.00 82.44 212 ASP A N 1
ATOM 1697 C CA . ASP A 1 212 ? -17.932 -7.608 4.378 1.00 82.44 212 ASP A CA 1
ATOM 1698 C C . ASP A 1 212 ? -16.983 -7.874 3.201 1.00 82.44 212 ASP A C 1
ATOM 1700 O O . ASP A 1 212 ? -17.424 -8.085 2.076 1.00 82.44 212 ASP A O 1
ATOM 1704 N N . ARG A 1 213 ? -15.663 -7.829 3.437 1.00 76.19 213 ARG A N 1
ATOM 1705 C CA . ARG A 1 213 ? -14.645 -7.909 2.367 1.00 76.19 213 ARG A CA 1
ATOM 1706 C C . ARG A 1 213 ? -14.804 -9.108 1.431 1.00 76.19 213 ARG A C 1
ATOM 1708 O O . ARG A 1 213 ? -14.517 -8.972 0.245 1.00 76.19 213 ARG A O 1
ATOM 1715 N N . ASP A 1 214 ? -15.283 -10.244 1.921 1.00 76.62 214 ASP A N 1
ATOM 1716 C CA . ASP A 1 214 ? -15.408 -11.452 1.105 1.00 76.62 214 ASP A CA 1
ATOM 1717 C C . ASP A 1 214 ? -16.600 -11.361 0.155 1.00 76.62 214 ASP A C 1
ATOM 1719 O O . ASP A 1 214 ? -16.462 -11.600 -1.053 1.00 76.62 214 ASP A O 1
ATOM 1723 N N . LYS A 1 215 ? -17.766 -10.960 0.686 1.00 78.06 215 LYS A N 1
ATOM 1724 C CA . LYS A 1 215 ? -18.956 -10.685 -0.130 1.00 78.06 215 LYS A CA 1
ATOM 1725 C C . LYS A 1 215 ? -18.621 -9.674 -1.217 1.00 78.06 215 LYS A C 1
ATOM 1727 O O . LYS A 1 215 ? -18.926 -9.888 -2.387 1.00 78.06 215 LYS A O 1
ATOM 1732 N N . ILE A 1 216 ? -17.917 -8.631 -0.810 1.00 70.69 216 ILE A N 1
ATOM 1733 C CA . ILE A 1 216 ? -17.429 -7.569 -1.664 1.00 70.69 216 ILE A CA 1
ATOM 1734 C C . ILE A 1 216 ? -16.574 -8.140 -2.780 1.00 70.69 216 ILE A C 1
ATOM 1736 O O . ILE A 1 216 ? -16.981 -8.111 -3.929 1.00 70.69 216 ILE A O 1
ATOM 1740 N N . THR A 1 217 ? -15.425 -8.743 -2.474 1.00 68.94 217 THR A N 1
ATOM 1741 C CA . THR A 1 217 ? -14.518 -9.274 -3.496 1.00 68.94 217 THR A CA 1
ATOM 1742 C C . THR A 1 217 ? -15.239 -10.183 -4.496 1.00 68.94 217 THR A C 1
ATOM 1744 O O . THR A 1 217 ? -14.957 -10.115 -5.696 1.00 68.94 217 THR A O 1
ATOM 1747 N N . LYS A 1 218 ? -16.196 -10.996 -4.035 1.00 75.06 218 LYS A N 1
ATOM 1748 C CA . LYS A 1 218 ? -17.035 -11.836 -4.897 1.00 75.06 218 LYS A CA 1
ATOM 1749 C C . LYS A 1 218 ? -17.945 -11.017 -5.822 1.00 75.06 218 LYS A C 1
ATOM 1751 O O . LYS A 1 218 ? -17.965 -11.269 -7.026 1.00 75.06 218 LYS A O 1
ATOM 1756 N N . GLU A 1 219 ? -18.680 -10.049 -5.286 1.00 72.00 219 GLU A N 1
ATOM 1757 C CA . GLU A 1 219 ? -19.565 -9.160 -6.049 1.00 72.00 219 GLU A CA 1
ATOM 1758 C C . GLU A 1 219 ? -18.797 -8.283 -7.039 1.00 72.00 219 GLU A C 1
ATOM 1760 O O . GLU A 1 219 ? -19.234 -8.100 -8.179 1.00 72.00 219 GLU A O 1
ATOM 1765 N N . ASN A 1 220 ? -17.604 -7.825 -6.650 1.00 68.75 220 ASN A N 1
ATOM 1766 C CA . ASN A 1 220 ? -16.728 -7.046 -7.511 1.00 68.75 220 ASN A CA 1
ATOM 1767 C C . ASN A 1 220 ? -16.381 -7.846 -8.770 1.00 68.75 220 ASN A C 1
ATOM 1769 O O . ASN A 1 220 ? -16.511 -7.362 -9.894 1.00 68.75 220 ASN A O 1
ATOM 1773 N N . LYS A 1 221 ? -15.959 -9.101 -8.579 1.00 73.56 221 LYS A N 1
ATOM 1774 C CA . LYS A 1 221 ? -15.634 -10.009 -9.684 1.00 73.56 221 LYS A CA 1
ATOM 1775 C C . LYS A 1 221 ? -16.849 -10.255 -10.576 1.00 73.56 221 LYS A C 1
ATOM 1777 O O . LYS A 1 221 ? -16.713 -10.264 -11.794 1.00 73.56 221 LYS A O 1
ATOM 1782 N N . ALA A 1 222 ? -18.033 -10.402 -9.983 1.00 78.31 222 ALA A N 1
ATOM 1783 C CA . ALA A 1 222 ? -19.262 -10.706 -10.710 1.00 78.31 222 ALA A CA 1
ATOM 1784 C C . ALA A 1 222 ? -19.826 -9.532 -11.531 1.00 78.31 222 ALA A C 1
ATOM 1786 O O . ALA A 1 222 ? -20.590 -9.761 -12.465 1.00 78.31 222 ALA A O 1
ATOM 1787 N N . SER A 1 223 ? -19.498 -8.278 -11.208 1.00 77.44 223 SER A N 1
ATOM 1788 C CA . SER A 1 223 ? -20.110 -7.134 -11.898 1.00 77.44 223 SER A CA 1
ATOM 1789 C C . SER A 1 223 ? -19.506 -6.817 -13.270 1.00 77.44 223 SER A C 1
ATOM 1791 O O . SER A 1 223 ? -20.107 -6.060 -14.028 1.00 77.44 223 SER A O 1
ATOM 1793 N N . GLY A 1 224 ? -18.295 -7.311 -13.550 1.00 78.75 224 GLY A N 1
ATOM 1794 C CA . GLY A 1 224 ? -17.522 -6.945 -14.738 1.00 78.75 224 GLY A CA 1
ATOM 1795 C C . GLY A 1 224 ? -16.894 -5.543 -14.706 1.00 78.75 224 GLY A C 1
ATOM 1796 O O . GLY A 1 224 ? -16.261 -5.156 -15.688 1.00 78.75 224 GLY A O 1
ATOM 1797 N N . LEU A 1 225 ? -17.024 -4.796 -13.602 1.00 77.31 225 LEU A N 1
ATOM 1798 C CA . LEU A 1 225 ? -16.549 -3.410 -13.461 1.00 77.31 225 LEU A CA 1
ATOM 1799 C C . LEU A 1 225 ? -15.138 -3.295 -12.858 1.00 77.31 225 LEU A C 1
ATOM 1801 O O . LEU A 1 225 ? -14.607 -2.189 -12.744 1.00 77.31 225 LEU A O 1
ATOM 1805 N N . ILE A 1 226 ? -14.511 -4.416 -12.477 1.00 75.44 226 ILE A N 1
ATOM 1806 C CA . ILE A 1 226 ? -13.099 -4.424 -12.072 1.00 75.44 226 ILE A CA 1
ATOM 1807 C C . ILE A 1 226 ? -12.253 -3.940 -13.248 1.00 75.44 226 ILE A C 1
ATOM 1809 O O . ILE A 1 226 ? -12.250 -4.533 -14.330 1.00 75.44 226 ILE A O 1
ATOM 1813 N N . GLY A 1 227 ? -11.528 -2.847 -13.043 1.00 73.31 227 GLY A N 1
ATOM 1814 C CA . GLY A 1 227 ? -10.747 -2.275 -14.114 1.00 73.31 227 GLY A CA 1
ATOM 1815 C C . GLY A 1 227 ? -10.008 -1.005 -13.768 1.00 73.31 227 GLY A C 1
ATOM 1816 O O . GLY A 1 227 ? -10.210 -0.395 -12.721 1.00 73.31 227 GLY A O 1
ATOM 1817 N N . LEU A 1 228 ? -9.157 -0.615 -14.707 1.00 74.25 228 LEU A N 1
ATOM 1818 C CA . LEU A 1 228 ? -8.656 0.741 -14.808 1.00 74.25 228 LEU A CA 1
ATOM 1819 C C . LEU A 1 228 ? -9.686 1.617 -15.516 1.00 74.25 228 LEU A C 1
ATOM 1821 O O . LEU A 1 228 ? -10.232 1.248 -16.558 1.00 74.25 228 LEU A O 1
ATOM 1825 N N . TRP A 1 229 ? -9.946 2.772 -14.915 1.00 80.00 229 TRP A N 1
ATOM 1826 C CA . TRP A 1 229 ? -10.955 3.718 -15.361 1.00 80.00 229 TRP A CA 1
ATOM 1827 C C . TRP A 1 229 ? -10.327 5.107 -15.403 1.00 80.00 229 TRP A C 1
ATOM 1829 O O . TRP A 1 229 ? -9.800 5.589 -14.400 1.00 80.00 229 TRP A O 1
ATOM 1839 N N . LYS A 1 230 ? -10.384 5.756 -16.563 1.00 78.81 230 LYS A N 1
ATOM 1840 C CA . LYS A 1 230 ? -9.973 7.146 -16.746 1.00 78.81 230 LYS A CA 1
ATOM 1841 C C . LYS A 1 230 ? -11.187 8.037 -16.513 1.00 78.81 230 LYS A C 1
ATOM 1843 O O . LYS A 1 230 ? -12.172 7.908 -17.233 1.00 78.81 230 LYS A O 1
ATOM 1848 N N . ILE A 1 231 ? -11.125 8.917 -15.517 1.00 81.12 231 ILE A N 1
ATOM 1849 C CA . ILE A 1 231 ? -12.174 9.915 -15.283 1.00 81.12 231 ILE A CA 1
ATOM 1850 C C . ILE A 1 231 ? -11.883 11.130 -16.161 1.00 81.12 231 ILE A C 1
ATOM 1852 O O . ILE A 1 231 ? -10.819 11.735 -16.054 1.00 81.12 231 ILE A O 1
ATOM 1856 N N . GLU A 1 232 ? -12.825 11.477 -17.026 1.00 80.00 232 GLU A N 1
ATOM 1857 C CA . GLU A 1 232 ? -12.832 12.730 -17.769 1.00 80.00 232 GLU A CA 1
ATOM 1858 C C . GLU A 1 232 ? -13.516 13.796 -16.913 1.00 80.00 232 GLU A C 1
ATOM 1860 O O . GLU A 1 232 ? -14.678 13.648 -16.519 1.00 80.00 232 GLU A O 1
ATOM 1865 N N . ILE A 1 233 ? -12.765 14.850 -16.591 1.00 71.50 233 ILE A N 1
ATOM 1866 C CA . ILE A 1 233 ? -13.293 16.043 -15.939 1.00 71.50 233 ILE A CA 1
ATOM 1867 C C . ILE A 1 233 ? -13.568 17.062 -17.034 1.00 71.50 233 ILE A C 1
ATOM 1869 O O . ILE A 1 233 ? -12.650 17.499 -17.726 1.00 71.50 233 ILE A O 1
ATOM 1873 N N . ASP A 1 234 ? -14.836 17.427 -17.179 1.00 68.81 234 ASP A N 1
ATOM 1874 C CA . ASP A 1 234 ? -15.220 18.550 -18.016 1.00 68.81 234 ASP A CA 1
ATOM 1875 C C . ASP A 1 234 ? -15.013 19.850 -17.229 1.00 68.81 234 ASP A C 1
ATOM 1877 O O . ASP A 1 234 ? -15.773 20.168 -16.310 1.00 68.81 234 ASP A O 1
ATOM 1881 N N . TYR A 1 235 ? -13.934 20.566 -17.543 1.00 65.62 235 TYR A N 1
ATOM 1882 C CA . TYR A 1 235 ? -13.609 21.847 -16.914 1.00 65.62 235 TYR A CA 1
ATOM 1883 C C . TYR A 1 235 ? -14.393 23.019 -17.519 1.00 65.62 235 TYR A C 1
ATOM 1885 O O . TYR A 1 235 ? -14.317 24.122 -16.981 1.00 65.62 235 TYR A O 1
ATOM 1893 N N . SER A 1 236 ? -15.153 22.825 -18.609 1.00 62.75 236 SER A N 1
ATOM 1894 C CA . SER A 1 236 ? -15.815 23.947 -19.288 1.00 62.75 236 SER A CA 1
ATOM 1895 C C . SER A 1 236 ? -16.926 24.594 -18.457 1.00 62.75 236 SER A C 1
ATOM 1897 O O . SER A 1 236 ? -17.279 25.738 -18.718 1.00 62.75 236 SER A O 1
ATOM 1899 N N . ASN A 1 237 ? -17.457 23.889 -17.452 1.00 54.94 237 ASN A N 1
ATOM 1900 C CA . ASN A 1 237 ? -18.545 24.380 -16.600 1.00 54.94 237 ASN A CA 1
ATOM 1901 C C . ASN A 1 237 ? -18.087 25.015 -15.274 1.00 54.94 237 ASN A C 1
ATOM 1903 O O . ASN A 1 237 ? -18.912 25.625 -14.603 1.00 54.94 237 ASN A O 1
ATOM 1907 N N . ASP A 1 238 ? -16.808 24.914 -14.894 1.00 55.97 238 ASP A N 1
ATOM 1908 C CA . ASP A 1 238 ? -16.301 25.513 -13.642 1.00 55.97 238 ASP A CA 1
ATOM 1909 C C . ASP A 1 238 ? -15.923 27.004 -13.800 1.00 55.97 238 ASP A C 1
ATOM 1911 O O . ASP A 1 238 ? -15.548 27.649 -12.825 1.00 55.97 238 ASP A O 1
ATOM 1915 N N . MET A 1 239 ? -16.012 27.563 -15.015 1.00 45.97 239 MET A N 1
ATOM 1916 C CA . MET A 1 239 ? -15.703 28.973 -15.315 1.00 45.97 239 MET A CA 1
ATOM 1917 C C . MET A 1 239 ? -16.936 29.879 -15.429 1.00 45.97 239 MET A C 1
ATOM 1919 O O . MET A 1 239 ? -16.817 31.006 -15.907 1.00 45.97 239 MET A O 1
ATOM 1923 N N . VAL A 1 240 ? -18.107 29.451 -14.947 1.00 48.69 240 VAL A N 1
ATOM 1924 C CA . VAL A 1 240 ? -19.159 30.423 -14.618 1.00 48.69 240 VAL A CA 1
ATOM 1925 C C . VAL A 1 240 ? -18.773 31.048 -13.282 1.00 48.69 240 VAL A C 1
ATOM 1927 O O . VAL A 1 240 ? -19.242 30.650 -12.221 1.00 48.69 240 VAL A O 1
ATOM 1930 N N . VAL A 1 241 ? -17.838 31.998 -13.342 1.00 45.69 241 VAL A N 1
ATOM 1931 C CA . VAL A 1 241 ? -17.745 33.033 -12.319 1.00 45.69 241 VAL A CA 1
ATOM 1932 C C . VAL A 1 241 ? -19.132 33.662 -12.306 1.00 45.69 241 VAL A C 1
ATOM 1934 O O . VAL A 1 241 ? -19.576 34.174 -13.333 1.00 45.69 241 VAL A O 1
ATOM 1937 N N . GLU A 1 242 ? -19.845 33.556 -11.188 1.00 45.22 242 GLU A N 1
ATOM 1938 C CA . GLU A 1 242 ? -20.921 34.494 -10.902 1.00 45.22 242 GLU A CA 1
ATOM 1939 C C . GLU A 1 242 ? -20.275 35.882 -10.939 1.00 45.22 242 GLU A C 1
ATOM 1941 O O . GLU A 1 242 ? -19.696 36.352 -9.960 1.00 45.22 242 GLU A O 1
ATOM 1946 N N . GLU A 1 243 ? -20.306 36.525 -12.107 1.00 42.69 243 GLU A N 1
ATOM 1947 C CA . GLU A 1 243 ? -20.396 37.971 -12.175 1.00 42.69 243 GLU A CA 1
ATOM 1948 C C . GLU A 1 243 ? -21.674 38.296 -11.411 1.00 42.69 243 GLU A C 1
ATOM 1950 O O . GLU A 1 243 ? -22.784 38.280 -11.943 1.00 42.69 243 GLU A O 1
ATOM 1955 N N . VAL A 1 244 ? -21.515 38.500 -10.105 1.00 43.69 244 VAL A N 1
ATOM 1956 C CA . VAL A 1 244 ? -22.467 39.253 -9.315 1.00 43.69 244 VAL A CA 1
ATOM 1957 C C . VAL A 1 244 ? -22.453 40.629 -9.961 1.00 43.69 244 VAL A C 1
ATOM 1959 O O . VAL A 1 244 ? -21.584 41.454 -9.687 1.00 43.69 244 VAL A O 1
ATOM 1962 N N . ALA A 1 245 ? -23.359 40.835 -10.911 1.00 40.16 245 ALA A N 1
ATOM 1963 C CA . ALA A 1 245 ? -23.722 42.163 -11.333 1.00 40.16 245 ALA A CA 1
ATOM 1964 C C . ALA A 1 245 ? -24.217 42.867 -10.066 1.00 40.16 245 ALA A C 1
ATOM 1966 O O . ALA A 1 245 ? -25.301 42.573 -9.564 1.00 40.16 245 ALA A O 1
ATOM 1967 N N . GLU A 1 246 ? -23.391 43.755 -9.515 1.00 43.22 246 GLU A N 1
ATOM 1968 C CA . GLU A 1 246 ? -23.858 44.839 -8.659 1.00 43.22 246 GLU A CA 1
ATOM 1969 C C . GLU A 1 246 ? -24.778 45.725 -9.513 1.00 43.22 246 GLU A C 1
ATOM 1971 O O . GLU A 1 246 ? -24.402 46.800 -9.976 1.00 43.22 246 GLU A O 1
ATOM 1976 N N . GLU A 1 247 ? -26.004 45.266 -9.765 1.00 41.97 247 GLU A N 1
ATOM 1977 C CA . GLU A 1 247 ? -27.098 46.178 -10.050 1.00 41.97 247 GLU A CA 1
ATOM 1978 C C . GLU A 1 247 ? -27.514 46.798 -8.720 1.00 41.97 247 GLU A C 1
ATOM 1980 O O . GLU A 1 247 ? -28.213 46.215 -7.893 1.00 41.97 247 GLU A O 1
ATOM 1985 N N . VAL A 1 248 ? -27.026 48.018 -8.515 1.00 47.00 248 VAL A N 1
ATOM 1986 C CA . VAL A 1 248 ? -27.579 48.975 -7.567 1.00 47.00 248 VAL A CA 1
ATOM 1987 C C . VAL A 1 248 ? -29.043 49.212 -7.947 1.00 47.00 248 VAL A C 1
ATOM 1989 O O . VAL A 1 248 ? -29.348 50.054 -8.788 1.00 47.00 248 VAL A O 1
ATOM 1992 N N . THR A 1 249 ? -29.966 48.480 -7.330 1.00 41.88 249 THR A N 1
ATOM 1993 C CA . THR A 1 249 ? -31.368 48.894 -7.243 1.00 41.88 249 THR A CA 1
ATOM 1994 C C . THR A 1 249 ? -31.586 49.578 -5.902 1.00 41.88 249 THR A C 1
ATOM 1996 O O . THR A 1 249 ? -31.854 48.937 -4.886 1.00 41.88 249 THR A O 1
ATOM 1999 N N . GLU A 1 250 ? -31.460 50.905 -5.903 1.00 46.44 250 GLU A N 1
ATOM 2000 C CA . GLU A 1 250 ? -32.111 51.743 -4.902 1.00 46.44 250 GLU A CA 1
ATOM 2001 C C . GLU A 1 250 ? -33.633 51.579 -5.026 1.00 46.44 250 GLU A C 1
ATOM 2003 O O . GLU A 1 250 ? -34.208 51.799 -6.091 1.00 46.44 250 GLU A O 1
ATOM 2008 N N . GLY A 1 251 ? -34.283 51.254 -3.907 1.00 52.47 251 GLY A N 1
ATOM 2009 C CA . GLY A 1 251 ? -35.699 51.546 -3.697 1.00 52.47 251 GLY A CA 1
ATOM 2010 C C . GLY A 1 251 ? -36.679 50.412 -3.985 1.00 52.47 251 GLY A C 1
ATOM 2011 O O . GLY A 1 251 ? -37.481 50.518 -4.907 1.00 52.47 251 GLY A O 1
ATOM 2012 N N . VAL A 1 252 ? -36.722 49.399 -3.114 1.00 38.69 252 VAL A N 1
ATOM 2013 C CA . VAL A 1 252 ? -37.969 48.673 -2.822 1.00 38.69 252 VAL A CA 1
ATOM 2014 C C . VAL A 1 252 ? -38.082 48.508 -1.308 1.00 38.69 252 VAL A C 1
ATOM 2016 O O . VAL A 1 252 ? -37.147 48.076 -0.638 1.00 38.69 252 VAL A O 1
ATOM 2019 N N . THR A 1 253 ? -39.208 48.968 -0.779 1.00 42.78 253 THR A N 1
ATOM 2020 C CA . THR A 1 253 ? -39.575 49.037 0.633 1.00 42.78 253 THR A CA 1
ATOM 2021 C C . THR A 1 253 ? -39.988 47.670 1.181 1.00 42.78 253 THR A C 1
ATOM 2023 O O . THR A 1 253 ? -40.558 46.848 0.469 1.00 42.78 253 THR A O 1
ATOM 2026 N N . GLU A 1 254 ? -39.676 47.444 2.461 1.00 44.69 254 GLU A N 1
ATOM 2027 C CA . GLU A 1 254 ? -40.082 46.286 3.261 1.00 44.69 254 GLU A CA 1
ATOM 2028 C C . GLU A 1 254 ? -41.610 46.220 3.388 1.00 44.69 254 GLU A C 1
ATOM 2030 O O . GLU A 1 254 ? -42.179 46.912 4.223 1.00 44.69 254 GLU A O 1
ATOM 2035 N N . GLU A 1 255 ? -42.272 45.396 2.581 1.00 47.62 255 GLU A N 1
ATOM 2036 C CA . GLU A 1 255 ? -43.513 44.695 2.939 1.00 47.62 255 GLU A CA 1
ATOM 2037 C C . GLU A 1 255 ? -43.842 43.676 1.832 1.00 47.62 255 GLU A C 1
ATOM 2039 O O . GLU A 1 255 ? -43.773 43.988 0.650 1.00 47.62 255 GLU A O 1
ATOM 2044 N N . GLU A 1 256 ? -44.175 42.446 2.238 1.00 46.34 256 GLU A N 1
ATOM 2045 C CA . GLU A 1 256 ? -44.579 41.303 1.395 1.00 46.34 256 GLU A CA 1
ATOM 2046 C C . GLU A 1 256 ? -43.492 40.614 0.541 1.00 46.34 256 GLU A C 1
ATOM 2048 O O . GLU A 1 256 ? -43.455 40.717 -0.682 1.00 46.34 256 GLU A O 1
ATOM 2053 N N . VAL A 1 257 ? -42.701 39.732 1.171 1.00 37.66 257 VAL A N 1
ATOM 2054 C CA . VAL A 1 257 ? -42.269 38.495 0.495 1.00 37.66 257 VAL A CA 1
ATOM 2055 C C . VAL A 1 257 ? -42.850 37.304 1.237 1.00 37.66 257 VAL A C 1
ATOM 2057 O O . VAL A 1 257 ? -42.527 36.999 2.383 1.00 37.66 257 VAL A O 1
ATOM 2060 N N . VAL A 1 258 ? -43.780 36.698 0.517 1.00 38.22 258 VAL A N 1
ATOM 2061 C CA . VAL A 1 258 ? -44.631 35.574 0.850 1.00 38.22 258 VAL A CA 1
ATOM 2062 C C . VAL A 1 258 ? -43.821 34.351 1.271 1.00 38.22 258 VAL A C 1
ATOM 2064 O O . VAL A 1 258 ? -42.902 33.897 0.595 1.00 38.22 258 VAL A O 1
ATOM 2067 N N . GLU A 1 259 ? -44.267 33.812 2.396 1.00 40.81 259 GLU A N 1
ATOM 2068 C CA . GLU A 1 259 ? -44.130 32.454 2.897 1.00 40.81 259 GLU A CA 1
ATOM 2069 C C . GLU A 1 259 ? -44.266 31.405 1.768 1.00 40.81 259 GLU A C 1
ATOM 2071 O O . GLU A 1 259 ? -45.354 30.942 1.435 1.00 40.81 259 GLU A O 1
ATOM 2076 N N . GLN A 1 260 ? -43.144 31.011 1.164 1.00 33.22 260 GLN A N 1
ATOM 2077 C CA . GLN A 1 260 ? -43.007 29.717 0.497 1.00 33.22 260 GLN A CA 1
ATOM 2078 C C . GLN A 1 260 ? -42.126 28.829 1.367 1.00 33.22 260 GLN A C 1
ATOM 2080 O O . GLN A 1 260 ? -40.917 28.701 1.183 1.00 33.22 260 GLN A O 1
ATOM 2085 N N . VAL A 1 261 ? -42.779 28.215 2.353 1.00 38.03 261 VAL A N 1
ATOM 2086 C CA . VAL A 1 261 ? -42.286 27.009 3.008 1.00 38.03 261 VAL A CA 1
ATOM 2087 C C . VAL A 1 261 ? -42.189 25.938 1.926 1.00 38.03 261 VAL A C 1
ATOM 2089 O O . VAL A 1 261 ? -43.190 25.389 1.472 1.00 38.03 261 VAL A O 1
ATOM 2092 N N . VAL A 1 262 ? -40.965 25.677 1.476 1.00 37.00 262 VAL A N 1
ATOM 2093 C CA . VAL A 1 262 ? -40.633 24.431 0.795 1.00 37.00 262 VAL A CA 1
ATOM 2094 C C . VAL A 1 262 ? -40.843 23.333 1.834 1.00 37.00 262 VAL A C 1
ATOM 2096 O O . VAL A 1 262 ? -40.044 23.184 2.757 1.00 37.00 262 VAL A O 1
ATOM 2099 N N . GLU A 1 263 ? -41.949 22.599 1.721 1.00 34.41 263 GLU A N 1
ATOM 2100 C CA . GLU A 1 263 ? -42.070 21.272 2.318 1.00 34.41 263 GLU A CA 1
ATOM 2101 C C . GLU A 1 263 ? -40.977 20.397 1.688 1.00 34.41 263 GLU A C 1
ATOM 2103 O O . GLU A 1 263 ? -41.171 19.752 0.658 1.00 34.41 263 GLU A O 1
ATOM 2108 N N . GLU A 1 264 ? -39.784 20.397 2.285 1.00 36.91 264 GLU A N 1
ATOM 2109 C CA . GLU A 1 264 ? -38.881 19.266 2.151 1.00 36.91 264 GLU A CA 1
ATOM 2110 C C . GLU A 1 264 ? -39.591 18.083 2.808 1.00 36.91 264 GLU A C 1
ATOM 2112 O O . GLU A 1 264 ? -39.591 17.927 4.033 1.00 36.91 264 GLU A O 1
ATOM 2117 N N . GLU A 1 265 ? -40.236 17.262 1.976 1.00 34.12 265 GLU A N 1
ATOM 2118 C CA . GLU A 1 265 ? -40.604 15.896 2.320 1.00 34.12 265 GLU A CA 1
ATOM 2119 C C . GLU A 1 265 ? -39.355 15.214 2.883 1.00 34.12 265 GLU A C 1
ATOM 2121 O O . GLU A 1 265 ? -38.484 14.707 2.172 1.00 34.12 265 GLU A O 1
ATOM 2126 N N . THR A 1 266 ? -39.270 15.199 4.208 1.00 35.31 266 THR A N 1
ATOM 2127 C CA . THR A 1 266 ? -38.404 14.312 4.963 1.00 35.31 266 THR A CA 1
ATOM 2128 C C . THR A 1 266 ? -38.965 12.910 4.786 1.00 35.31 266 THR A C 1
ATOM 2130 O O . THR A 1 266 ? -39.587 12.342 5.678 1.00 35.31 266 THR A O 1
ATOM 2133 N N . SER A 1 267 ? -38.769 12.330 3.598 1.00 36.06 267 SER A N 1
ATOM 2134 C CA . SER A 1 267 ? -38.944 10.900 3.417 1.00 36.06 267 SER A CA 1
ATOM 2135 C C . SER A 1 267 ? -37.978 10.246 4.399 1.00 36.06 267 SER A C 1
ATOM 2137 O O . SER A 1 267 ? -36.758 10.269 4.194 1.00 36.06 267 SER A O 1
ATOM 2139 N N . GLU A 1 268 ? -38.504 9.741 5.513 1.00 34.53 268 GLU A N 1
ATOM 2140 C CA . GLU A 1 268 ? -37.778 8.856 6.406 1.00 34.53 268 GLU A CA 1
ATOM 2141 C C . GLU A 1 268 ? -37.265 7.707 5.542 1.00 34.53 268 GLU A C 1
ATOM 2143 O O . GLU A 1 268 ? -38.002 6.792 5.177 1.00 34.53 268 GLU A O 1
ATOM 2148 N N . TYR A 1 269 ? -35.993 7.789 5.146 1.00 38.50 269 TYR A N 1
ATOM 2149 C CA . TYR A 1 269 ? -35.298 6.685 4.511 1.00 38.50 269 TYR A CA 1
ATOM 2150 C C . TYR A 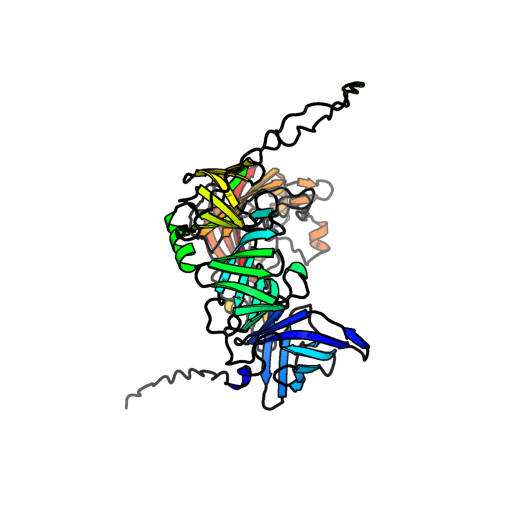1 269 ? -35.416 5.510 5.472 1.00 38.50 269 TYR A C 1
ATOM 2152 O O . TYR A 1 269 ? -34.808 5.504 6.546 1.00 38.50 269 TYR A O 1
ATOM 2160 N N . ASN A 1 270 ? -36.258 4.547 5.111 1.00 36.44 270 ASN A N 1
ATOM 2161 C CA . ASN A 1 270 ? -36.544 3.393 5.937 1.00 36.44 270 ASN A CA 1
ATOM 2162 C C . ASN A 1 270 ? -35.312 2.472 5.907 1.00 36.44 270 ASN A C 1
ATOM 2164 O O . ASN A 1 270 ? -35.158 1.610 5.045 1.00 36.44 270 ASN A O 1
ATOM 2168 N N . LEU A 1 271 ? -34.384 2.721 6.835 1.00 41.88 271 LEU A N 1
ATOM 2169 C CA . LEU A 1 271 ? -33.057 2.099 6.975 1.00 41.88 271 LEU A CA 1
ATOM 2170 C C . LEU A 1 271 ? -33.104 0.608 7.384 1.00 41.88 271 LEU A C 1
ATOM 2172 O O . LEU A 1 271 ? -32.094 0.045 7.823 1.00 41.88 271 LEU A O 1
ATOM 2176 N N . GLU A 1 272 ? -34.274 -0.032 7.320 1.00 39.06 272 GLU A N 1
ATOM 2177 C CA . GLU A 1 272 ? -34.467 -1.448 7.649 1.00 39.06 272 GLU A CA 1
ATOM 2178 C C . GLU A 1 272 ? -34.344 -2.381 6.439 1.00 39.06 272 GLU A C 1
ATOM 2180 O O . GLU A 1 272 ? -34.059 -3.568 6.620 1.00 39.06 272 GLU A O 1
ATOM 2185 N N . GLU A 1 273 ? -34.440 -1.864 5.212 1.00 40.38 273 GLU A N 1
ATOM 2186 C CA . GLU A 1 273 ? -34.173 -2.663 4.019 1.00 40.38 273 GLU A CA 1
ATOM 2187 C C . GLU A 1 273 ? -32.686 -2.661 3.673 1.00 40.38 273 GLU A C 1
ATOM 2189 O O . GLU A 1 273 ? -32.120 -1.687 3.181 1.00 40.38 273 GLU A O 1
ATOM 2194 N N . TYR A 1 274 ? -32.058 -3.806 3.928 1.00 39.22 274 TYR A N 1
ATOM 2195 C CA . TYR A 1 274 ? -30.683 -4.103 3.563 1.00 39.22 274 TYR A CA 1
ATOM 2196 C C . TYR A 1 274 ? -30.372 -3.709 2.122 1.00 39.22 274 TYR A C 1
ATOM 2198 O O . TYR A 1 274 ? -30.947 -4.214 1.158 1.00 39.22 274 TYR A O 1
ATOM 2206 N N . VAL A 1 275 ? -29.393 -2.827 2.006 1.00 40.53 275 VAL A N 1
ATOM 2207 C CA . VAL A 1 275 ? -28.759 -2.463 0.756 1.00 40.53 275 VAL A CA 1
ATOM 2208 C C . VAL A 1 275 ? -27.730 -3.537 0.401 1.00 40.53 275 VAL A C 1
ATOM 2210 O O . VAL A 1 275 ? -26.844 -3.851 1.197 1.00 40.53 275 VAL A O 1
ATOM 2213 N N . GLU A 1 276 ? -27.812 -4.094 -0.805 1.00 38.12 276 GLU A N 1
ATOM 2214 C CA . GLU A 1 276 ? -26.694 -4.824 -1.408 1.00 38.12 276 GLU A CA 1
ATOM 2215 C C . GLU A 1 276 ? -25.596 -3.834 -1.799 1.00 38.12 276 GLU A C 1
ATOM 2217 O O . GLU A 1 276 ? -25.607 -3.209 -2.862 1.00 38.12 276 GLU A O 1
ATOM 2222 N N . VAL A 1 277 ? -24.656 -3.667 -0.880 1.00 34.78 277 VAL A N 1
ATOM 2223 C CA . VAL A 1 277 ? -23.473 -2.838 -1.048 1.00 34.78 277 VAL A CA 1
ATOM 2224 C C . VAL A 1 277 ? -22.421 -3.655 -1.818 1.00 34.78 277 VAL A C 1
ATOM 2226 O O . VAL A 1 277 ? -21.765 -4.504 -1.222 1.00 34.78 277 VAL A O 1
ATOM 2229 N N . ASN A 1 278 ? -22.264 -3.417 -3.127 1.00 34.00 278 ASN A N 1
ATOM 2230 C CA . ASN A 1 278 ? -21.222 -4.045 -3.958 1.00 34.00 278 ASN A CA 1
ATOM 2231 C C . ASN A 1 278 ? -20.007 -3.103 -3.987 1.00 34.00 278 ASN A C 1
ATOM 2233 O O . ASN A 1 278 ? -20.213 -1.898 -4.056 1.00 34.00 278 ASN A O 1
ATOM 2237 N N . TYR A 1 279 ? -18.754 -3.570 -3.936 1.00 33.06 279 TYR A N 1
ATOM 2238 C CA . TYR A 1 279 ? -17.599 -2.652 -3.942 1.00 33.06 279 TYR A CA 1
ATOM 2239 C C . TYR A 1 279 ? -16.796 -2.805 -5.220 1.00 33.06 279 TYR A C 1
ATOM 2241 O O . TYR A 1 279 ? -17.144 -3.590 -6.083 1.00 33.06 279 TYR A O 1
ATOM 2249 N N . PHE A 1 280 ? -15.747 -2.012 -5.383 1.00 41.22 280 PHE A N 1
ATOM 2250 C CA . PHE A 1 280 ? -14.826 -2.022 -6.511 1.00 41.22 280 PHE A CA 1
ATOM 2251 C C . PHE A 1 280 ? -13.578 -1.204 -6.135 1.00 41.22 280 PHE A C 1
ATOM 2253 O O . PHE A 1 280 ? -13.586 -0.465 -5.154 1.00 41.22 280 PHE A O 1
ATOM 2260 N N . LEU A 1 281 ? -12.486 -1.304 -6.896 1.00 38.34 281 LEU A N 1
ATOM 2261 C CA . LEU A 1 281 ? -11.352 -0.375 -6.784 1.00 38.34 281 LEU A CA 1
ATOM 2262 C C . LEU A 1 281 ? -11.267 0.456 -8.065 1.00 38.34 281 LEU A C 1
ATOM 2264 O O . LEU A 1 281 ? -11.447 -0.080 -9.157 1.00 38.34 281 LEU A O 1
ATOM 2268 N N . LEU A 1 282 ? -10.989 1.751 -7.929 1.00 44.03 282 LEU A N 1
ATOM 2269 C CA . LEU A 1 282 ? -10.704 2.659 -9.031 1.00 44.03 282 LEU A CA 1
ATOM 2270 C C . LEU A 1 282 ? -9.266 3.151 -8.863 1.00 44.03 282 LEU A C 1
ATOM 2272 O O . LEU A 1 282 ? -8.905 3.746 -7.847 1.00 44.03 282 LEU A O 1
ATOM 2276 N N . LYS A 1 283 ? -8.431 2.894 -9.865 1.00 41.69 283 LYS A N 1
ATOM 2277 C CA . LYS A 1 283 ? -7.183 3.632 -10.055 1.00 41.69 283 LYS A CA 1
ATOM 2278 C C . LYS A 1 283 ? -7.409 4.559 -11.239 1.00 41.69 283 LYS A C 1
ATOM 2280 O O . LYS A 1 283 ? -7.638 4.078 -12.347 1.00 41.69 283 LYS A O 1
ATOM 2285 N N . SER A 1 284 ? -7.403 5.863 -10.970 1.00 36.53 284 SER A N 1
ATOM 2286 C CA . SER A 1 284 ? -7.423 6.878 -12.020 1.00 36.53 284 SER A CA 1
ATOM 2287 C C . SER A 1 284 ? -5.983 7.175 -12.416 1.00 36.53 284 SER A C 1
ATOM 2289 O O . SER A 1 284 ? -5.177 7.547 -11.562 1.00 36.53 284 SER A O 1
ATOM 2291 N N . SER A 1 285 ? -5.658 6.995 -13.695 1.00 33.47 285 SER A N 1
ATOM 2292 C CA . SER A 1 285 ? -4.310 7.220 -14.227 1.00 33.47 285 SER A CA 1
ATOM 2293 C C . SER A 1 285 ? -3.992 8.689 -14.513 1.00 33.47 285 SER A C 1
ATOM 2295 O O . SER A 1 285 ? -2.856 8.989 -14.845 1.00 33.47 285 SER A O 1
ATOM 2297 N N . ASN A 1 286 ? -4.949 9.621 -14.397 1.00 35.28 286 ASN A N 1
ATOM 2298 C CA . ASN A 1 286 ? -4.746 11.009 -14.833 1.00 35.28 286 ASN A CA 1
ATOM 2299 C C . ASN A 1 286 ? -5.653 12.005 -14.101 1.00 35.28 286 ASN A C 1
ATOM 2301 O O . ASN A 1 286 ? -6.594 12.537 -14.684 1.00 35.28 286 ASN A O 1
ATOM 2305 N N . LEU A 1 287 ? -5.375 12.281 -12.830 1.00 33.47 287 LEU A N 1
ATOM 2306 C CA . LEU A 1 287 ? -5.962 13.441 -12.160 1.00 33.47 287 LEU A CA 1
ATOM 2307 C C . LEU A 1 287 ? -4.837 14.385 -11.765 1.00 33.47 287 LEU A C 1
AT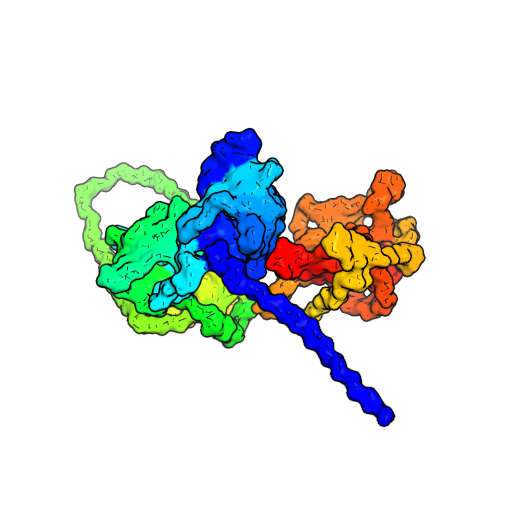OM 2309 O O . LEU A 1 287 ? -4.170 14.205 -10.747 1.00 33.47 287 LEU A O 1
ATOM 2313 N N . TYR A 1 288 ? -4.612 15.344 -12.662 1.00 31.67 288 TYR A N 1
ATOM 2314 C CA . TYR A 1 288 ? -3.694 16.462 -12.512 1.00 31.67 288 TYR A CA 1
ATOM 2315 C C . TYR A 1 288 ? -3.882 17.116 -11.139 1.00 31.67 288 TYR A C 1
ATOM 2317 O O . TYR A 1 288 ? -4.954 17.634 -10.830 1.00 31.67 288 TYR A O 1
ATOM 2325 N N . ASN A 1 289 ? -2.822 17.116 -10.333 1.00 28.70 289 ASN A N 1
ATOM 2326 C CA . ASN A 1 289 ? -2.663 18.084 -9.260 1.00 28.70 289 ASN A CA 1
ATOM 2327 C C . ASN A 1 289 ? -1.864 19.258 -9.823 1.00 28.70 289 ASN A C 1
ATOM 2329 O O . ASN A 1 289 ? -0.881 19.055 -10.538 1.00 28.70 289 ASN A O 1
ATOM 2333 N N . TYR A 1 290 ? -2.287 20.474 -9.490 1.00 31.48 290 TYR A N 1
ATOM 2334 C CA . TYR A 1 290 ? -1.546 21.704 -9.745 1.00 31.48 290 TYR A CA 1
ATOM 2335 C C . TYR A 1 290 ? -0.066 21.537 -9.328 1.00 31.48 290 TYR A C 1
ATOM 2337 O O . TYR A 1 290 ? 0.262 21.546 -8.146 1.00 31.48 290 TYR A O 1
ATOM 2345 N N . GLY A 1 291 ? 0.828 21.362 -10.307 1.00 31.03 291 GLY A N 1
ATOM 2346 C CA . GLY A 1 291 ? 2.264 21.637 -10.184 1.00 31.03 291 GLY A CA 1
ATOM 2347 C C . GLY A 1 291 ? 3.235 20.528 -9.746 1.00 31.03 291 GLY A C 1
ATOM 2348 O O . GLY A 1 291 ? 4.432 20.804 -9.744 1.00 31.03 291 GLY A O 1
ATOM 2349 N N . GLN A 1 292 ? 2.823 19.300 -9.401 1.00 31.81 292 GLN A N 1
ATOM 2350 C CA . GLN A 1 292 ? 3.772 18.240 -8.985 1.00 31.81 292 GLN A CA 1
ATOM 2351 C C . GLN A 1 292 ? 3.277 16.819 -9.352 1.00 31.81 292 GLN A C 1
ATOM 2353 O O . GLN A 1 292 ? 2.535 16.200 -8.593 1.00 31.81 292 GLN A O 1
ATOM 2358 N N . GLY A 1 293 ? 3.741 16.285 -10.491 1.00 35.84 293 GLY A N 1
ATOM 2359 C CA . GLY A 1 293 ? 3.767 14.850 -10.831 1.00 35.84 293 GLY A CA 1
ATOM 2360 C C . GLY A 1 293 ? 2.450 14.173 -11.259 1.00 35.84 293 GLY A C 1
ATOM 2361 O O . GLY A 1 293 ? 1.390 14.386 -10.679 1.00 35.84 293 GLY A O 1
ATOM 2362 N N . ASN A 1 294 ? 2.543 13.257 -12.235 1.00 39.69 294 ASN A N 1
ATOM 2363 C CA . ASN A 1 294 ? 1.494 12.295 -12.618 1.00 39.69 294 ASN A CA 1
ATOM 2364 C C . ASN A 1 294 ? 1.285 11.232 -11.517 1.00 39.69 294 ASN A C 1
ATOM 2366 O O . ASN A 1 294 ? 1.551 10.044 -11.697 1.00 39.69 294 ASN A O 1
ATOM 2370 N N . GLY A 1 295 ? 0.864 11.659 -10.328 1.00 43.19 295 GLY A N 1
ATOM 2371 C CA . GLY A 1 295 ? 0.520 10.765 -9.231 1.00 43.19 295 GLY A CA 1
ATOM 2372 C C . GLY A 1 295 ? -0.905 10.256 -9.393 1.00 43.19 295 GLY A C 1
ATOM 2373 O O . GLY A 1 295 ? -1.826 10.879 -8.882 1.00 43.19 295 GLY A O 1
ATOM 2374 N N . GLY A 1 296 ? -1.108 9.126 -10.073 1.00 49.38 296 GLY A N 1
ATOM 2375 C CA . GLY A 1 296 ? -2.398 8.434 -10.024 1.00 49.38 296 GLY A CA 1
ATOM 2376 C C . GLY A 1 296 ? -2.749 8.095 -8.571 1.00 49.38 296 GLY A C 1
ATOM 2377 O O . GLY A 1 296 ? -1.916 7.543 -7.846 1.00 49.38 296 GLY A O 1
ATOM 2378 N N . SER A 1 297 ? -3.962 8.418 -8.114 1.00 50.69 297 SER A N 1
ATOM 2379 C CA . SER A 1 297 ? -4.425 7.942 -6.808 1.00 50.69 297 SER A CA 1
ATOM 2380 C C . SER A 1 297 ? -5.250 6.668 -6.956 1.00 50.69 297 SER A C 1
ATOM 2382 O O . SER A 1 297 ? -6.030 6.481 -7.894 1.00 50.69 297 SER A O 1
ATOM 2384 N N . SER A 1 298 ? -5.036 5.760 -6.010 1.00 53.72 298 SER A N 1
ATOM 2385 C CA . SER A 1 298 ? -5.869 4.584 -5.817 1.00 53.72 298 SER A CA 1
ATOM 2386 C C . SER A 1 298 ? -6.941 4.883 -4.780 1.00 53.72 298 SER A C 1
ATOM 2388 O O . SER A 1 298 ? -6.620 5.344 -3.682 1.00 53.72 298 SER A O 1
ATOM 2390 N N . GLY A 1 299 ? -8.186 4.556 -5.103 1.00 62.72 299 GLY A N 1
ATOM 2391 C CA . GLY A 1 299 ? -9.312 4.610 -4.181 1.00 62.72 299 GLY A CA 1
ATOM 2392 C C . GLY A 1 299 ? -10.169 3.354 -4.283 1.00 62.72 299 GLY A C 1
ATOM 2393 O O . GLY A 1 299 ? -10.177 2.661 -5.298 1.00 62.72 299 GLY A O 1
ATOM 2394 N N . MET A 1 300 ? -10.896 3.046 -3.222 1.00 68.00 300 MET A N 1
ATOM 2395 C CA . MET A 1 300 ? -11.990 2.082 -3.253 1.00 68.00 300 MET A CA 1
ATOM 2396 C C . MET A 1 300 ? -13.257 2.793 -3.718 1.00 68.00 300 MET A C 1
ATOM 2398 O O . MET A 1 300 ? -13.384 4.003 -3.578 1.00 68.00 300 MET A O 1
ATOM 2402 N N . TRP A 1 301 ? -14.208 2.064 -4.276 1.00 72.88 301 TRP A N 1
ATOM 2403 C CA . TRP A 1 301 ? -15.552 2.568 -4.487 1.00 72.88 301 TRP A CA 1
ATOM 2404 C C . TRP A 1 301 ? -16.595 1.505 -4.204 1.00 72.88 301 TRP A C 1
ATOM 2406 O O . TRP A 1 301 ? -16.274 0.332 -4.049 1.00 72.88 301 TRP A O 1
ATOM 2416 N N . ILE A 1 302 ? -17.842 1.930 -4.082 1.00 74.56 302 ILE A N 1
ATOM 2417 C CA . ILE A 1 302 ? -18.958 1.115 -3.643 1.00 74.56 302 ILE A CA 1
ATOM 2418 C C . ILE A 1 302 ? -20.154 1.403 -4.532 1.00 74.56 302 ILE A C 1
ATOM 2420 O O . ILE A 1 302 ? -20.720 2.488 -4.479 1.00 74.56 302 ILE A O 1
ATOM 2424 N N . LEU A 1 303 ? -20.536 0.434 -5.356 1.00 79.56 303 LEU A N 1
ATOM 2425 C CA . LEU A 1 303 ? -21.765 0.480 -6.127 1.00 79.56 303 LEU A CA 1
ATOM 2426 C C . LEU A 1 303 ? -22.920 -0.095 -5.316 1.00 79.56 303 LEU A C 1
ATOM 2428 O O . LEU A 1 303 ? -22.991 -1.288 -5.015 1.00 79.56 303 LEU A O 1
ATOM 2432 N N . ASN A 1 304 ? -23.915 0.734 -5.092 1.00 77.75 304 ASN A N 1
ATOM 2433 C CA . ASN A 1 304 ? -25.223 0.277 -4.688 1.00 77.75 304 ASN A CA 1
ATOM 2434 C C . ASN A 1 304 ? -26.132 0.269 -5.917 1.00 77.75 304 ASN A C 1
ATOM 2436 O O . ASN A 1 304 ? -26.607 1.313 -6.368 1.00 77.75 304 ASN A O 1
ATOM 2440 N N . LYS A 1 305 ? -26.382 -0.922 -6.471 1.00 78.12 305 LYS A N 1
ATOM 2441 C CA . LYS A 1 305 ? -27.239 -1.069 -7.658 1.00 78.12 305 LYS A CA 1
ATOM 2442 C C . LYS A 1 305 ? -28.690 -0.667 -7.381 1.00 78.12 305 LYS A C 1
ATOM 2444 O O . LYS A 1 305 ? -29.330 -0.121 -8.276 1.00 78.12 305 LYS A O 1
ATOM 2449 N N . LYS A 1 306 ? -29.192 -0.914 -6.163 1.00 79.88 306 LYS A N 1
ATOM 2450 C CA . LYS A 1 306 ? -30.578 -0.622 -5.764 1.00 79.88 306 LYS A CA 1
ATOM 2451 C C . LYS A 1 306 ? -30.829 0.885 -5.709 1.00 79.88 306 LYS A C 1
ATOM 2453 O O . LYS A 1 306 ? -31.768 1.366 -6.331 1.00 79.88 306 LYS A O 1
ATOM 2458 N N . GLU A 1 307 ? -29.963 1.629 -5.024 1.00 81.44 307 GLU A N 1
ATOM 2459 C CA . GLU A 1 307 ? -30.091 3.093 -4.901 1.00 81.44 307 GLU A CA 1
ATOM 2460 C C . GLU A 1 307 ? -29.477 3.855 -6.080 1.00 81.44 307 GLU A C 1
ATOM 2462 O O . GLU A 1 307 ? -29.603 5.075 -6.160 1.00 81.44 307 GLU A O 1
ATOM 2467 N N . LYS A 1 308 ? -28.806 3.151 -7.001 1.00 87.12 308 LYS A N 1
ATOM 2468 C CA . LYS A 1 308 ? -28.005 3.750 -8.076 1.00 87.12 308 LYS A CA 1
ATOM 2469 C C . LYS A 1 308 ? -26.999 4.758 -7.516 1.00 87.12 308 LYS A C 1
ATOM 2471 O O . LYS A 1 308 ? -26.872 5.869 -8.029 1.00 87.12 308 LYS A O 1
ATOM 2476 N N . THR A 1 309 ? -26.280 4.376 -6.464 1.00 85.50 309 THR A N 1
ATOM 2477 C CA . THR A 1 309 ? -25.226 5.204 -5.863 1.00 85.50 309 THR A CA 1
ATOM 2478 C C . THR A 1 309 ? -23.847 4.568 -6.014 1.00 85.50 309 THR A C 1
ATOM 2480 O O . THR A 1 309 ? -23.709 3.358 -6.194 1.00 85.50 309 THR A O 1
ATOM 2483 N N . PHE A 1 310 ? -22.828 5.420 -6.017 1.00 81.81 310 PHE A N 1
ATOM 2484 C CA . PHE A 1 310 ? -21.424 5.121 -6.270 1.00 81.81 310 PHE A CA 1
ATOM 2485 C C . PHE A 1 310 ? -20.583 5.858 -5.233 1.00 81.81 310 PHE A C 1
ATOM 2487 O O . PHE A 1 310 ? -20.308 7.047 -5.370 1.00 81.81 310 PHE A O 1
ATOM 2494 N N . THR A 1 311 ? -20.217 5.198 -4.145 1.00 82.31 311 THR A N 1
ATOM 2495 C CA . THR A 1 311 ? -19.418 5.826 -3.092 1.00 82.31 311 THR A CA 1
ATOM 2496 C C . THR A 1 311 ? -17.941 5.707 -3.418 1.00 82.31 311 THR A C 1
ATOM 2498 O O . THR A 1 311 ? -17.502 4.592 -3.639 1.00 82.31 311 THR A O 1
ATOM 2501 N N . ILE A 1 312 ? -17.156 6.782 -3.422 1.00 80.69 312 ILE A N 1
ATOM 2502 C CA . ILE A 1 312 ? -15.706 6.734 -3.678 1.00 80.69 312 ILE A CA 1
ATOM 2503 C C . ILE A 1 312 ? -14.947 7.027 -2.384 1.00 80.69 312 ILE A C 1
ATOM 2505 O O . ILE A 1 312 ? -15.133 8.061 -1.756 1.00 80.69 312 ILE A O 1
ATOM 2509 N N . ILE A 1 313 ? -14.047 6.130 -2.005 1.00 75.31 313 ILE A N 1
ATOM 2510 C CA . ILE A 1 313 ? -13.184 6.214 -0.828 1.00 75.31 313 ILE A CA 1
ATOM 2511 C C . ILE A 1 313 ? -11.752 6.343 -1.335 1.00 75.31 313 ILE A C 1
ATOM 2513 O O . ILE A 1 313 ? -11.138 5.372 -1.775 1.00 75.31 313 ILE A O 1
ATOM 2517 N N . GLY A 1 314 ? -11.192 7.542 -1.300 1.00 69.56 314 GLY A N 1
ATOM 2518 C CA . GLY A 1 314 ? -9.847 7.779 -1.804 1.00 69.56 314 GLY A CA 1
ATOM 2519 C C . GLY A 1 314 ? -9.323 9.138 -1.385 1.00 69.56 314 GLY A C 1
ATOM 2520 O O . GLY A 1 314 ? -10.033 9.933 -0.783 1.00 69.56 314 GLY A O 1
ATOM 2521 N N . ARG A 1 315 ? -8.060 9.410 -1.719 1.00 62.88 315 ARG A N 1
ATOM 2522 C CA . ARG A 1 315 ? -7.413 10.684 -1.370 1.00 62.88 315 ARG A CA 1
ATOM 2523 C C . ARG A 1 315 ? -7.937 11.888 -2.159 1.00 62.88 315 ARG A C 1
ATOM 2525 O O . ARG A 1 315 ? -7.658 13.013 -1.761 1.00 62.88 315 ARG A O 1
ATOM 2532 N N . TYR A 1 316 ? -8.649 11.682 -3.270 1.00 65.56 316 TYR A N 1
ATOM 2533 C CA . TYR A 1 316 ? -9.206 12.793 -4.043 1.00 65.56 316 TYR A CA 1
ATOM 2534 C C . TYR A 1 316 ? -10.559 13.222 -3.493 1.00 65.56 316 TYR A C 1
ATOM 2536 O O . TYR A 1 316 ? -11.552 12.517 -3.644 1.00 65.56 316 TYR A O 1
ATOM 2544 N N . ILE A 1 317 ? -10.569 14.425 -2.928 1.00 63.28 317 ILE A N 1
ATOM 2545 C CA . ILE A 1 317 ? -11.720 15.039 -2.259 1.00 63.28 317 ILE A CA 1
ATOM 2546 C C . ILE A 1 317 ? -12.843 15.390 -3.251 1.00 63.28 317 ILE A C 1
ATOM 2548 O O . ILE A 1 317 ? -14.012 15.412 -2.885 1.00 63.28 317 ILE A O 1
ATOM 2552 N N . GLN A 1 318 ? -12.509 15.656 -4.521 1.00 71.75 318 GLN A N 1
ATOM 2553 C CA . GLN A 1 318 ? -13.458 16.236 -5.484 1.00 71.75 318 GLN A CA 1
ATOM 2554 C C . GLN A 1 318 ? -14.675 15.353 -5.778 1.00 71.75 318 GLN A C 1
ATOM 2556 O O . GLN A 1 318 ? -15.752 15.871 -6.025 1.00 71.75 318 GLN A O 1
ATOM 2561 N N . PHE A 1 319 ? -14.512 14.035 -5.746 1.00 78.38 319 PHE A N 1
ATOM 2562 C CA . PHE A 1 319 ? -15.601 13.085 -5.981 1.00 78.38 319 PHE A CA 1
ATOM 2563 C C . PHE A 1 319 ? -15.650 11.993 -4.903 1.00 78.38 319 PHE A C 1
ATOM 2565 O O . PHE A 1 319 ? -16.338 10.986 -5.073 1.00 78.38 319 PHE A O 1
ATOM 2572 N N . SER A 1 320 ? -14.913 12.160 -3.796 1.00 81.44 320 SER A N 1
ATOM 2573 C CA . SER A 1 320 ? -15.033 11.260 -2.650 1.00 81.44 320 SER A CA 1
ATOM 2574 C C . SER A 1 320 ? -16.435 11.332 -2.052 1.00 81.44 320 SER A C 1
ATOM 2576 O O . SER A 1 320 ? -17.115 12.356 -2.114 1.00 81.44 320 SER A O 1
ATOM 2578 N N . GLY A 1 321 ? -16.855 10.232 -1.443 1.00 84.62 321 GLY A N 1
ATOM 2579 C CA . GLY A 1 321 ? -18.176 10.087 -0.863 1.00 84.62 321 GLY A CA 1
ATOM 2580 C C . GLY A 1 321 ? -19.213 9.570 -1.844 1.00 84.62 321 GLY A C 1
ATOM 2581 O O . GLY A 1 321 ? -18.883 8.945 -2.850 1.00 84.62 321 GLY A O 1
ATOM 2582 N N . VAL A 1 322 ? -20.486 9.731 -1.492 1.00 87.31 322 VAL A N 1
ATOM 2583 C CA . VAL A 1 322 ? -21.616 9.126 -2.211 1.00 87.31 322 VAL A CA 1
ATOM 2584 C C . VAL A 1 322 ? -21.945 9.930 -3.472 1.00 87.31 322 VAL A C 1
ATOM 2586 O O . VAL A 1 322 ? -22.344 11.085 -3.387 1.00 87.31 322 VAL A O 1
ATOM 2589 N N . ASN A 1 323 ? -21.837 9.293 -4.638 1.00 88.81 323 ASN A N 1
ATOM 2590 C CA . ASN A 1 323 ? -22.193 9.861 -5.937 1.00 88.81 323 ASN A CA 1
ATOM 2591 C C . ASN A 1 323 ? -23.459 9.191 -6.491 1.00 88.81 323 ASN A C 1
ATOM 2593 O O . ASN A 1 323 ? -23.722 8.019 -6.219 1.00 88.81 323 ASN A O 1
ATOM 2597 N N . LYS A 1 324 ? -24.235 9.895 -7.316 1.00 92.19 324 LYS A N 1
ATOM 2598 C CA . LYS A 1 324 ? -25.411 9.343 -8.006 1.00 92.19 324 LYS A CA 1
ATOM 2599 C C . LYS A 1 324 ? -25.014 8.771 -9.363 1.00 92.19 324 LYS A C 1
ATOM 2601 O O . LYS A 1 324 ? -24.531 9.506 -10.218 1.00 92.19 324 LYS A O 1
ATOM 2606 N N . VAL A 1 325 ? -25.260 7.487 -9.597 1.00 91.75 325 VAL A N 1
ATOM 2607 C CA . VAL A 1 325 ? -25.033 6.831 -10.893 1.00 91.75 325 VAL A CA 1
ATOM 2608 C C . VAL A 1 325 ? -26.118 7.249 -11.878 1.00 91.75 325 VAL A C 1
ATOM 2610 O O . VAL A 1 325 ? -27.312 7.107 -11.614 1.00 91.75 325 VAL A O 1
ATOM 2613 N N . ILE A 1 326 ? -25.690 7.738 -13.038 1.00 94.31 326 ILE A N 1
ATOM 2614 C CA . ILE A 1 326 ? -26.552 8.038 -14.184 1.00 94.31 326 ILE A CA 1
ATOM 2615 C C . ILE A 1 326 ? -26.554 6.866 -15.166 1.00 94.31 326 ILE A C 1
ATOM 2617 O O . ILE A 1 326 ? -27.612 6.428 -15.608 1.00 94.31 326 ILE A O 1
ATOM 2621 N N . GLU A 1 327 ? -25.369 6.358 -15.497 1.00 93.62 327 GLU A N 1
ATOM 2622 C CA . GLU A 1 327 ? -25.162 5.328 -16.514 1.00 93.62 327 GLU A CA 1
ATOM 2623 C C . GLU A 1 327 ? -24.051 4.386 -16.048 1.00 93.62 327 GLU A C 1
ATOM 2625 O O . GLU A 1 327 ? -23.058 4.835 -15.472 1.00 93.62 327 GLU A O 1
ATOM 2630 N N . ILE A 1 328 ? -24.201 3.087 -16.302 1.00 90.12 328 ILE A N 1
ATOM 2631 C CA . ILE A 1 328 ? -23.156 2.105 -16.028 1.00 90.12 328 ILE A CA 1
ATOM 2632 C C . ILE A 1 328 ? -23.155 1.005 -17.085 1.00 90.12 328 ILE A C 1
ATOM 2634 O O . ILE A 1 328 ? -24.197 0.450 -17.426 1.00 90.12 328 ILE A O 1
ATOM 2638 N N . SER A 1 329 ? -21.971 0.702 -17.603 1.00 91.06 329 SER A N 1
ATOM 2639 C CA . SER A 1 329 ? -21.705 -0.346 -18.585 1.00 91.06 329 SER A CA 1
ATOM 2640 C C . SER A 1 329 ? -20.317 -0.944 -18.350 1.00 91.06 329 SER A C 1
ATOM 2642 O O . SER A 1 329 ? -19.553 -0.474 -17.507 1.00 91.06 329 SER A O 1
ATOM 2644 N N . ASP A 1 330 ? -19.966 -1.965 -19.126 1.00 86.12 330 ASP A N 1
ATOM 2645 C CA . ASP A 1 330 ? -18.634 -2.569 -19.139 1.00 86.12 330 ASP A CA 1
ATOM 2646 C C . ASP A 1 330 ? -17.530 -1.615 -19.623 1.00 86.12 330 ASP A C 1
ATO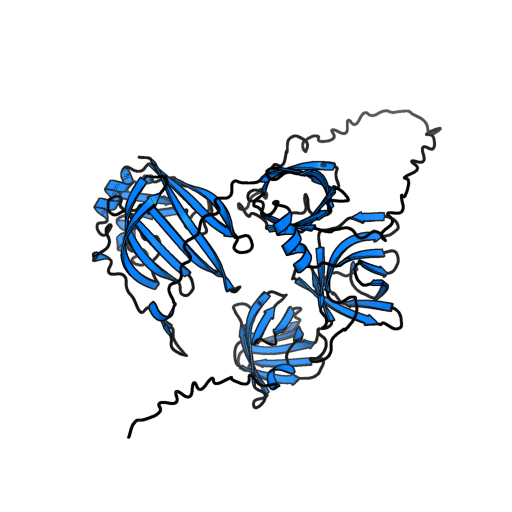M 2648 O O . ASP A 1 330 ? -16.362 -1.884 -19.355 1.00 86.12 330 ASP A O 1
ATOM 2652 N N . LYS A 1 331 ? -17.877 -0.516 -20.307 1.00 90.25 331 LYS A N 1
ATOM 2653 C CA . LYS A 1 331 ? -16.929 0.451 -20.893 1.00 90.25 331 LYS A CA 1
ATOM 2654 C C . LYS A 1 331 ? -16.997 1.846 -20.286 1.00 90.25 331 LYS A C 1
ATOM 2656 O O . LYS A 1 331 ? -16.059 2.622 -20.452 1.00 90.25 331 LYS A O 1
ATOM 2661 N N . LYS A 1 332 ? -18.096 2.194 -19.620 1.00 91.31 332 LYS A N 1
ATOM 2662 C CA . LYS A 1 332 ? -18.377 3.570 -19.202 1.00 91.31 332 LYS A CA 1
ATOM 2663 C C . LYS A 1 332 ? -19.211 3.619 -17.927 1.00 91.31 332 LYS A C 1
ATOM 2665 O O . LYS A 1 332 ? -20.199 2.896 -17.807 1.00 91.31 332 LYS A O 1
ATOM 2670 N N . ILE A 1 333 ? -18.849 4.521 -17.022 1.00 90.25 333 ILE A N 1
ATOM 2671 C CA . ILE A 1 333 ? -19.621 4.886 -15.833 1.00 90.25 333 ILE A CA 1
ATOM 2672 C C . ILE A 1 333 ? -19.852 6.395 -15.887 1.00 90.25 333 ILE A C 1
ATOM 2674 O O . ILE A 1 333 ? -18.915 7.160 -16.086 1.00 90.25 333 ILE A O 1
ATOM 2678 N N . VAL A 1 334 ? -21.087 6.838 -15.696 1.00 91.94 334 VAL A N 1
ATOM 2679 C CA . VAL A 1 334 ? -21.431 8.258 -15.587 1.00 91.94 334 VAL A CA 1
ATOM 2680 C C . VAL A 1 334 ? -22.078 8.480 -14.237 1.00 91.94 334 VAL A C 1
ATOM 2682 O O . VAL A 1 334 ? -23.040 7.790 -13.895 1.00 91.94 334 VAL A O 1
ATOM 2685 N N . PHE A 1 335 ? -21.583 9.450 -13.478 1.00 91.69 335 PHE A N 1
ATOM 2686 C CA . PHE A 1 335 ? -22.098 9.755 -12.148 1.00 91.69 335 PHE A CA 1
ATOM 2687 C C . PHE A 1 335 ? -22.124 11.260 -11.874 1.00 91.69 335 PHE A C 1
ATOM 2689 O O . PHE A 1 335 ? -21.520 12.039 -12.607 1.00 91.69 335 PHE A O 1
ATOM 2696 N N . LYS A 1 336 ? -22.869 11.666 -10.846 1.00 92.12 336 LYS A N 1
ATOM 2697 C CA . LYS A 1 336 ? -22.880 13.026 -10.303 1.00 92.12 336 LYS A CA 1
ATOM 2698 C C . LYS A 1 336 ? -22.372 13.031 -8.873 1.00 92.12 336 LYS A C 1
ATOM 2700 O O . LYS A 1 336 ? -22.796 12.173 -8.099 1.00 92.12 336 LYS A O 1
ATOM 2705 N N . ASP A 1 337 ? -21.524 13.991 -8.535 1.00 88.62 337 ASP A N 1
ATOM 2706 C CA . ASP A 1 337 ? -21.138 14.226 -7.146 1.00 88.62 337 ASP A CA 1
ATOM 2707 C C . ASP A 1 337 ? -22.281 14.845 -6.326 1.00 88.62 337 ASP A C 1
ATOM 2709 O O . ASP A 1 337 ? -23.395 15.071 -6.815 1.00 88.62 337 ASP A O 1
ATOM 2713 N N . LYS A 1 338 ? -21.986 15.129 -5.055 1.00 83.62 338 LYS A N 1
ATOM 2714 C CA . LYS A 1 338 ? -22.909 15.791 -4.126 1.00 83.62 338 LYS A CA 1
ATOM 2715 C C . LYS A 1 338 ? -23.322 17.205 -4.555 1.00 83.62 338 LYS A C 1
ATOM 2717 O O . LYS A 1 338 ? -24.377 17.663 -4.134 1.00 83.62 338 LYS A O 1
ATOM 2722 N N . ASN A 1 339 ? -22.540 17.862 -5.411 1.00 86.12 339 ASN A N 1
ATOM 2723 C CA . ASN A 1 339 ? -22.826 19.191 -5.957 1.00 86.12 339 ASN A CA 1
ATOM 2724 C C . ASN A 1 339 ? -23.568 19.112 -7.306 1.00 86.12 339 ASN A C 1
ATOM 2726 O O . ASN A 1 339 ? -23.816 20.127 -7.950 1.00 86.12 339 ASN A O 1
ATOM 2730 N N . GLY A 1 340 ? -23.913 17.906 -7.770 1.00 89.00 340 GLY A N 1
ATOM 2731 C CA . GLY A 1 340 ? -24.574 17.681 -9.051 1.00 89.00 340 GLY A CA 1
ATOM 2732 C C . GLY A 1 340 ? -23.641 17.717 -10.266 1.00 89.00 340 GLY A C 1
ATOM 2733 O O . GLY A 1 340 ? -24.124 17.509 -11.390 1.00 89.00 340 GLY A O 1
ATOM 2734 N N . LYS A 1 341 ? -22.330 17.912 -10.067 1.00 88.19 341 LYS A N 1
ATOM 2735 C CA . LYS A 1 341 ? -21.322 17.921 -11.129 1.00 88.19 341 LYS A CA 1
ATOM 2736 C C . LYS A 1 341 ? -21.177 16.528 -11.715 1.00 88.19 341 LYS A C 1
ATOM 2738 O O . LYS A 1 341 ? -21.051 15.539 -10.999 1.00 88.19 341 LYS A O 1
ATOM 2743 N N . LYS A 1 342 ? -21.234 16.451 -13.043 1.00 90.44 342 LYS A N 1
ATOM 2744 C CA . LYS A 1 342 ? -21.230 15.196 -13.792 1.00 90.44 342 LYS A CA 1
ATOM 2745 C C . LYS A 1 342 ? -19.802 14.772 -14.129 1.00 90.44 342 LYS A C 1
ATOM 2747 O O . LYS A 1 342 ? -19.026 15.566 -14.645 1.00 90.44 342 LYS A O 1
ATOM 2752 N N . TYR A 1 343 ? -19.517 13.494 -13.933 1.00 88.69 343 TYR A N 1
ATOM 2753 C CA . TYR A 1 343 ? -18.257 12.849 -14.273 1.00 88.69 343 TYR A CA 1
ATOM 2754 C C . TYR A 1 343 ? -18.510 11.661 -15.193 1.00 88.69 343 TYR A C 1
ATOM 2756 O O . TYR A 1 343 ? -19.519 10.958 -15.058 1.00 88.69 343 TYR A O 1
ATOM 2764 N N . THR A 1 344 ? -17.574 11.419 -16.108 1.00 88.50 344 THR A N 1
ATOM 2765 C CA . THR A 1 344 ? -17.568 10.228 -16.961 1.00 88.50 344 THR A CA 1
ATOM 2766 C C . THR A 1 344 ? -16.278 9.463 -16.721 1.00 88.50 344 THR A C 1
ATOM 2768 O O . THR A 1 344 ? -15.195 9.991 -16.937 1.00 88.50 344 THR A O 1
ATOM 2771 N N . ALA A 1 345 ? -16.381 8.216 -16.279 1.00 87.50 345 ALA A N 1
ATOM 2772 C CA . ALA A 1 345 ? -15.265 7.293 -16.202 1.00 87.50 345 ALA A CA 1
ATOM 2773 C C . ALA A 1 345 ? -15.325 6.325 -17.388 1.00 87.50 345 ALA A C 1
ATOM 2775 O O . ALA A 1 345 ? -16.318 5.621 -17.571 1.00 87.50 345 ALA A O 1
ATOM 2776 N N . ILE A 1 346 ? -14.264 6.278 -18.185 1.00 85.94 346 ILE A N 1
ATOM 2777 C CA . ILE A 1 346 ? -14.129 5.393 -19.343 1.00 85.94 346 ILE A CA 1
ATOM 2778 C C . ILE A 1 346 ? -13.149 4.284 -18.983 1.00 85.94 346 ILE A C 1
ATOM 2780 O O . ILE A 1 346 ? -12.063 4.547 -18.460 1.00 85.94 346 ILE A O 1
ATOM 2784 N N . ARG A 1 347 ? -13.522 3.032 -19.247 1.00 84.00 347 ARG A N 1
ATOM 2785 C CA . ARG A 1 347 ? -12.638 1.891 -19.017 1.00 84.00 347 ARG A CA 1
ATOM 2786 C C . ARG A 1 347 ? -11.469 1.973 -19.983 1.00 84.00 347 ARG A C 1
ATOM 2788 O O . ARG A 1 347 ? -11.670 2.109 -21.187 1.00 84.00 347 ARG A O 1
ATOM 2795 N N . THR A 1 348 ? -10.252 1.876 -19.467 1.00 76.75 348 THR A N 1
ATOM 2796 C CA . THR A 1 348 ? -9.073 1.776 -20.329 1.00 76.75 348 THR A CA 1
ATOM 2797 C C . THR A 1 348 ? -8.966 0.355 -20.874 1.00 76.75 348 THR A C 1
ATOM 2799 O O . THR A 1 348 ? -9.347 -0.597 -20.188 1.00 76.75 348 THR A O 1
ATOM 2802 N N . GLU A 1 349 ? -8.440 0.194 -22.088 1.00 70.31 349 GLU A N 1
ATOM 2803 C CA . GLU A 1 349 ? -8.162 -1.132 -22.648 1.00 70.31 349 GLU A CA 1
ATOM 2804 C C . GLU A 1 349 ? -7.248 -1.935 -21.711 1.00 70.31 349 GLU A C 1
ATOM 2806 O O . GLU A 1 349 ? -6.312 -1.396 -21.116 1.00 70.31 349 GLU A O 1
ATOM 2811 N N . GLN A 1 350 ? -7.567 -3.219 -21.539 1.00 65.44 350 GLN A N 1
ATOM 2812 C CA . GLN A 1 350 ? -6.865 -4.130 -20.639 1.00 65.44 350 GLN A CA 1
ATOM 2813 C C . GLN A 1 350 ? -6.249 -5.245 -21.472 1.00 65.44 350 GLN A C 1
ATOM 2815 O O . GLN A 1 350 ? -6.959 -6.122 -21.960 1.00 65.44 350 GLN A O 1
ATOM 2820 N N . ASP A 1 351 ? -4.926 -5.236 -21.606 1.00 61.72 351 ASP A N 1
ATOM 2821 C CA . ASP A 1 351 ? -4.206 -6.385 -22.142 1.00 61.72 351 ASP A CA 1
ATOM 2822 C C . ASP A 1 351 ? -4.017 -7.402 -21.011 1.00 61.72 351 ASP A C 1
ATOM 2824 O O . ASP A 1 351 ? -3.041 -7.367 -20.261 1.00 61.72 351 ASP A O 1
ATOM 2828 N N . ALA A 1 352 ? -4.985 -8.309 -20.864 1.00 53.06 352 ALA A N 1
ATOM 2829 C CA . ALA A 1 352 ? -4.881 -9.471 -19.987 1.00 53.06 352 ALA A CA 1
ATOM 2830 C C . ALA A 1 352 ? -3.900 -10.487 -20.599 1.00 53.06 352 ALA A C 1
ATOM 2832 O O . ALA A 1 352 ? -4.299 -11.490 -21.190 1.00 53.06 352 ALA A O 1
ATOM 2833 N N . LYS A 1 353 ? -2.596 -10.210 -20.529 1.00 59.69 353 LYS A N 1
ATOM 2834 C CA . LYS A 1 353 ? -1.556 -11.177 -20.896 1.00 59.69 353 LYS A CA 1
ATOM 2835 C C . LYS A 1 353 ? -0.658 -11.484 -19.708 1.00 59.69 353 LYS A C 1
ATOM 2837 O O . LYS A 1 353 ? -0.350 -10.610 -18.906 1.00 59.69 353 LYS A O 1
ATOM 2842 N N . ASN A 1 354 ? -0.234 -12.747 -19.642 1.00 59.78 354 ASN A N 1
ATOM 2843 C CA . ASN A 1 354 ? 0.799 -13.242 -18.738 1.00 59.78 354 ASN A CA 1
ATOM 2844 C C . ASN A 1 354 ? 1.983 -12.270 -18.732 1.00 59.78 354 ASN A C 1
ATOM 2846 O O . ASN A 1 354 ? 2.639 -12.092 -19.759 1.00 59.78 354 ASN A O 1
ATOM 2850 N N . TYR A 1 355 ? 2.247 -11.639 -17.590 1.00 71.00 355 TYR A N 1
ATOM 2851 C CA . TYR A 1 355 ? 3.513 -10.953 -17.392 1.00 71.00 355 TYR A CA 1
ATOM 2852 C C . TYR A 1 355 ? 4.553 -11.931 -16.899 1.00 71.00 355 TYR A C 1
ATOM 2854 O O . TYR A 1 355 ? 4.293 -12.772 -16.037 1.00 71.00 355 TYR A O 1
ATOM 2862 N N . ASP A 1 356 ? 5.755 -11.770 -17.430 1.00 78.38 356 ASP A N 1
ATOM 2863 C CA . ASP A 1 356 ? 6.901 -12.534 -16.984 1.00 78.38 356 ASP A CA 1
ATOM 2864 C C . ASP A 1 356 ? 7.317 -12.025 -15.599 1.00 78.38 356 ASP A C 1
ATOM 2866 O O . ASP A 1 356 ? 7.893 -10.944 -15.453 1.00 78.38 356 ASP A O 1
ATOM 2870 N N . LYS A 1 357 ? 7.008 -12.804 -14.560 1.00 83.44 357 LYS A N 1
ATOM 2871 C CA . LYS A 1 357 ? 7.558 -12.582 -13.220 1.00 83.44 357 LYS A CA 1
ATOM 2872 C C . LYS A 1 357 ? 9.023 -13.006 -13.179 1.00 83.44 357 LYS A C 1
ATOM 2874 O O . LYS A 1 357 ? 9.396 -14.067 -13.683 1.00 83.44 357 LYS A O 1
ATOM 2879 N N . LEU A 1 358 ? 9.854 -12.197 -12.522 1.00 89.25 358 LEU A N 1
ATOM 2880 C CA . LEU A 1 358 ? 11.255 -12.535 -12.273 1.00 89.25 358 LEU A CA 1
ATOM 2881 C C . LEU A 1 358 ? 11.357 -13.548 -11.124 1.00 89.25 358 LEU A C 1
ATOM 2883 O O . LEU A 1 358 ? 11.363 -13.192 -9.942 1.00 89.25 358 LEU A O 1
ATOM 2887 N N . ASN A 1 359 ? 11.447 -14.826 -11.490 1.00 87.81 359 ASN A N 1
ATOM 2888 C CA . ASN A 1 359 ? 11.371 -15.953 -10.554 1.00 87.81 359 ASN A CA 1
ATOM 2889 C C . ASN A 1 359 ? 12.733 -16.497 -10.090 1.00 87.81 359 ASN A C 1
ATOM 2891 O O . ASN A 1 359 ? 12.764 -17.475 -9.346 1.00 87.81 359 ASN A O 1
ATOM 2895 N N . PHE A 1 360 ? 13.851 -15.898 -10.505 1.00 88.62 360 PHE A N 1
ATOM 2896 C CA . PHE A 1 360 ? 15.169 -16.336 -10.041 1.00 88.62 360 PHE A CA 1
ATOM 2897 C C . PHE A 1 360 ? 15.367 -16.030 -8.551 1.00 88.62 360 PHE A C 1
ATOM 2899 O O . PHE A 1 360 ? 14.828 -15.041 -8.033 1.00 88.62 360 PHE A O 1
ATOM 2906 N N . LYS A 1 361 ? 16.088 -16.913 -7.853 1.00 89.62 361 LYS A N 1
ATOM 2907 C CA . LYS A 1 361 ? 16.266 -16.852 -6.397 1.00 89.62 361 LYS A CA 1
ATOM 2908 C C . LYS A 1 361 ? 17.504 -16.054 -6.003 1.00 89.62 361 LYS A C 1
ATOM 2910 O O . LYS A 1 361 ? 18.419 -15.874 -6.794 1.00 89.62 361 LYS A O 1
ATOM 2915 N N . GLU A 1 362 ? 17.513 -15.565 -4.771 1.00 89.06 362 GLU A N 1
ATOM 2916 C CA . GLU A 1 362 ? 18.580 -14.706 -4.253 1.00 89.06 362 GLU A CA 1
ATOM 2917 C C . GLU A 1 362 ? 19.904 -15.459 -4.041 1.00 89.06 362 GLU A C 1
ATOM 2919 O O . GLU A 1 362 ? 20.963 -14.938 -4.375 1.00 89.06 362 GLU A O 1
ATOM 2924 N N . ASP A 1 363 ? 19.839 -16.710 -3.585 1.00 91.31 363 ASP A N 1
ATOM 2925 C CA . ASP A 1 363 ? 20.979 -17.617 -3.359 1.00 91.31 363 ASP A CA 1
ATOM 2926 C C . ASP A 1 363 ? 21.722 -18.022 -4.650 1.00 91.31 363 ASP A C 1
ATOM 2928 O O . ASP A 1 363 ? 22.871 -18.474 -4.620 1.00 91.31 363 ASP A O 1
ATOM 2932 N N . GLU A 1 364 ? 21.095 -17.825 -5.813 1.00 93.19 364 GLU A N 1
ATOM 2933 C CA . GLU A 1 364 ? 21.761 -17.958 -7.110 1.00 93.19 364 GLU A CA 1
ATOM 2934 C C . GLU A 1 364 ? 22.733 -16.801 -7.395 1.00 93.19 364 GLU A C 1
ATOM 2936 O O . GLU A 1 364 ? 23.680 -16.988 -8.160 1.00 93.19 364 GLU A O 1
ATOM 2941 N N . TYR A 1 365 ? 22.508 -15.622 -6.802 1.00 93.75 365 TYR A N 1
ATOM 2942 C CA . TYR A 1 365 ? 23.231 -14.377 -7.103 1.00 93.75 365 TYR A CA 1
ATOM 2943 C C . TYR A 1 365 ? 24.052 -13.850 -5.931 1.00 93.75 365 TYR A C 1
ATOM 2945 O O . TYR A 1 365 ? 24.961 -13.046 -6.147 1.00 93.75 365 TYR A O 1
ATOM 2953 N N . PHE A 1 366 ? 23.769 -14.285 -4.709 1.00 92.75 366 PHE A N 1
ATOM 2954 C CA . PHE A 1 366 ? 24.464 -13.820 -3.520 1.00 92.75 366 PHE A CA 1
ATOM 2955 C C . PHE A 1 366 ? 24.895 -14.984 -2.647 1.00 92.75 366 PHE A C 1
ATOM 2957 O O . PHE A 1 366 ? 24.153 -15.950 -2.470 1.00 92.75 366 PHE A O 1
ATOM 2964 N N . ASP A 1 367 ? 26.074 -14.840 -2.056 1.00 90.31 367 ASP A N 1
ATOM 2965 C CA . ASP A 1 367 ? 26.463 -15.643 -0.909 1.00 90.31 367 ASP A CA 1
ATOM 2966 C C . ASP A 1 367 ? 25.945 -14.921 0.343 1.00 90.31 367 ASP A C 1
ATOM 2968 O O . ASP A 1 367 ? 26.314 -13.777 0.626 1.00 90.31 367 ASP A O 1
ATOM 2972 N N . ILE A 1 368 ? 25.002 -15.565 1.036 1.00 85.00 368 ILE A N 1
ATOM 2973 C CA . ILE A 1 368 ? 24.333 -15.035 2.228 1.00 85.00 368 ILE A CA 1
ATOM 2974 C C . ILE A 1 368 ? 24.820 -15.840 3.432 1.00 85.00 368 ILE A C 1
ATOM 2976 O O . ILE A 1 368 ? 24.617 -17.051 3.508 1.00 85.00 368 ILE A O 1
ATOM 2980 N N . THR A 1 369 ? 25.461 -15.155 4.370 1.00 85.69 369 THR A N 1
ATOM 2981 C CA . THR A 1 369 ? 25.854 -15.675 5.687 1.00 85.69 369 THR A CA 1
ATOM 2982 C C . THR A 1 369 ? 25.072 -14.938 6.773 1.00 85.69 369 THR A C 1
ATOM 2984 O O . THR A 1 369 ? 24.375 -13.971 6.473 1.00 85.69 369 THR A O 1
ATOM 2987 N N . GLU A 1 370 ? 25.176 -15.380 8.027 1.00 75.94 370 GLU A N 1
ATOM 2988 C CA . GLU A 1 370 ? 24.490 -14.732 9.158 1.00 75.94 370 GLU A CA 1
ATOM 2989 C C . GLU A 1 370 ? 24.881 -13.249 9.303 1.00 75.94 370 GLU A C 1
ATOM 2991 O O . GLU A 1 370 ? 24.016 -12.408 9.536 1.00 75.94 370 GLU A O 1
ATOM 2996 N N . ASP A 1 371 ? 26.149 -12.919 9.032 1.00 76.81 371 ASP A N 1
ATOM 2997 C CA . ASP A 1 371 ? 26.707 -11.579 9.254 1.00 76.81 371 ASP A CA 1
ATOM 2998 C C . ASP A 1 371 ? 27.006 -10.791 7.968 1.00 76.81 371 ASP A C 1
ATOM 3000 O O . ASP A 1 371 ? 27.392 -9.622 8.024 1.00 76.81 371 ASP A O 1
ATOM 3004 N N . SER A 1 372 ? 26.890 -11.408 6.787 1.00 80.19 372 SER A N 1
ATOM 3005 C CA . SER A 1 372 ? 27.281 -10.748 5.538 1.00 80.19 372 SER A CA 1
ATOM 3006 C C . SER A 1 372 ? 26.533 -11.245 4.308 1.00 80.19 372 SER A C 1
ATOM 3008 O O . SER A 1 372 ? 26.102 -12.397 4.222 1.00 80.19 372 SER A O 1
ATOM 3010 N N . ARG A 1 373 ? 26.423 -10.347 3.328 1.00 83.31 373 ARG A N 1
ATOM 3011 C CA . ARG A 1 373 ? 25.832 -10.592 2.017 1.00 83.31 373 ARG A CA 1
ATOM 3012 C C . ARG A 1 373 ? 26.819 -10.104 0.960 1.00 83.31 373 ARG A C 1
ATOM 3014 O O . ARG A 1 373 ? 27.235 -8.948 1.021 1.00 83.31 373 ARG A O 1
ATOM 3021 N N . SER A 1 374 ? 27.206 -10.951 0.009 1.00 89.25 374 SER A N 1
ATOM 3022 C CA . SER A 1 374 ? 28.155 -10.588 -1.057 1.00 89.25 374 SER A CA 1
ATOM 3023 C C . SER A 1 374 ? 27.697 -11.062 -2.432 1.00 89.25 374 SER A C 1
ATOM 3025 O O . SER A 1 374 ? 27.079 -12.117 -2.567 1.00 89.25 374 SER A O 1
ATOM 3027 N N . ALA A 1 375 ? 27.990 -10.270 -3.464 1.00 89.44 375 ALA A N 1
ATOM 3028 C CA . ALA A 1 375 ? 27.710 -10.623 -4.852 1.00 89.44 375 ALA A CA 1
ATOM 3029 C C . ALA A 1 375 ? 28.523 -11.850 -5.289 1.00 89.44 375 ALA A C 1
ATOM 3031 O O . ALA A 1 375 ? 29.725 -11.920 -5.045 1.00 89.44 375 ALA A O 1
ATOM 3032 N N . LYS A 1 376 ? 27.857 -12.799 -5.954 1.00 91.94 376 LYS A N 1
ATOM 3033 C CA . LYS A 1 376 ? 28.445 -14.067 -6.410 1.00 91.94 376 LYS A CA 1
ATOM 3034 C C . LYS A 1 376 ? 28.824 -14.072 -7.888 1.00 91.94 376 LYS A C 1
ATOM 3036 O O . LYS A 1 376 ? 29.723 -14.807 -8.288 1.00 91.94 376 LYS A O 1
ATOM 3041 N N . LEU A 1 377 ? 28.094 -13.317 -8.709 1.00 89.38 377 LEU A N 1
ATOM 3042 C CA . LEU A 1 377 ? 28.191 -13.382 -10.163 1.00 89.38 377 LEU A CA 1
ATOM 3043 C C . LEU A 1 377 ? 28.539 -12.016 -10.741 1.00 89.38 377 LEU A C 1
ATOM 3045 O O . LEU A 1 377 ? 27.866 -11.024 -10.467 1.00 89.38 377 LEU A O 1
ATOM 3049 N N . GLU A 1 378 ? 29.555 -11.997 -11.595 1.00 88.06 378 GLU A N 1
ATOM 3050 C CA . GLU A 1 378 ? 29.939 -10.831 -12.378 1.00 88.06 378 GLU A CA 1
ATOM 3051 C C . GLU A 1 378 ? 29.612 -11.073 -13.853 1.00 88.06 378 GLU A C 1
ATOM 3053 O O . GLU A 1 378 ? 29.851 -12.153 -14.403 1.00 88.06 378 GLU A O 1
ATOM 3058 N N . ILE A 1 379 ? 29.040 -10.060 -14.502 1.00 87.62 379 ILE A N 1
ATOM 3059 C CA . ILE A 1 379 ? 28.741 -10.115 -15.930 1.00 87.62 379 ILE A CA 1
ATOM 3060 C C . ILE A 1 379 ? 30.046 -9.915 -16.697 1.00 87.62 379 ILE A C 1
ATOM 3062 O O . ILE A 1 379 ? 30.673 -8.863 -16.606 1.00 87.62 379 ILE A O 1
ATOM 3066 N N . ASP A 1 380 ? 30.413 -10.898 -17.515 1.00 87.56 380 ASP A N 1
ATOM 3067 C CA . ASP A 1 380 ? 31.522 -10.775 -18.457 1.00 87.56 380 ASP A CA 1
ATOM 3068 C C . ASP A 1 380 ? 31.138 -9.832 -19.607 1.00 87.56 380 ASP A C 1
ATOM 3070 O O . ASP A 1 380 ? 30.566 -10.241 -20.621 1.00 87.56 380 ASP A O 1
ATOM 3074 N N . VAL A 1 381 ? 31.439 -8.546 -19.425 1.00 83.00 381 VAL A N 1
ATOM 3075 C CA . VAL A 1 381 ? 31.093 -7.468 -20.362 1.00 83.00 381 VAL A CA 1
ATOM 3076 C C . VAL A 1 381 ? 31.688 -7.659 -21.756 1.00 83.00 381 VAL A C 1
ATOM 3078 O O . VAL A 1 381 ? 31.118 -7.178 -22.732 1.00 83.00 381 VAL A O 1
ATOM 3081 N N . SER A 1 382 ? 32.795 -8.401 -21.873 1.00 84.56 382 SER A N 1
ATOM 3082 C CA . SER A 1 382 ? 33.439 -8.664 -23.164 1.00 84.56 382 SER A CA 1
ATOM 3083 C C . SER A 1 382 ? 32.560 -9.498 -24.100 1.00 84.56 382 SER A C 1
ATOM 3085 O O . SER A 1 382 ? 32.701 -9.404 -25.318 1.00 84.56 382 SER A O 1
ATOM 3087 N N . LYS A 1 383 ? 31.616 -10.263 -23.534 1.00 88.88 383 LYS A N 1
ATOM 3088 C CA . LYS A 1 383 ? 30.661 -11.114 -24.255 1.00 88.88 383 LYS A CA 1
ATOM 3089 C C . LYS A 1 383 ? 29.367 -10.401 -24.645 1.00 88.88 383 LYS A C 1
ATOM 3091 O O . LYS A 1 383 ? 28.495 -11.028 -25.239 1.00 88.88 383 LYS A O 1
ATOM 3096 N N . LEU A 1 384 ? 29.199 -9.132 -24.278 1.00 88.38 384 LEU A N 1
ATOM 3097 C CA . LEU A 1 384 ? 27.993 -8.379 -24.608 1.00 88.38 384 LEU A CA 1
ATOM 3098 C C . LEU A 1 384 ? 28.024 -7.891 -26.062 1.00 88.38 384 LEU A C 1
ATOM 3100 O O . LEU A 1 384 ? 29.090 -7.511 -26.548 1.00 88.38 384 LEU A O 1
ATOM 3104 N N . PRO A 1 385 ? 26.862 -7.811 -26.739 1.00 87.06 385 PRO A N 1
ATOM 3105 C CA . PRO A 1 385 ? 26.792 -7.388 -28.140 1.00 87.06 385 PRO A CA 1
ATOM 3106 C C . PRO A 1 385 ? 27.187 -5.918 -28.353 1.00 87.06 385 PRO A C 1
ATOM 3108 O O . PRO A 1 385 ? 27.423 -5.506 -29.481 1.00 87.06 385 PRO A O 1
ATOM 3111 N N . TRP A 1 386 ? 27.240 -5.115 -27.286 1.00 87.19 386 TRP A N 1
ATOM 3112 C CA . TRP A 1 386 ? 27.452 -3.662 -27.337 1.00 87.19 386 TRP A CA 1
ATOM 3113 C C . TRP A 1 386 ? 28.773 -3.249 -26.683 1.00 87.19 386 TRP A C 1
ATOM 3115 O O . TRP A 1 386 ? 28.841 -2.211 -26.022 1.00 87.19 386 TRP A O 1
ATOM 3125 N N . ASN A 1 387 ? 29.801 -4.090 -26.793 1.00 81.06 387 ASN A N 1
ATOM 3126 C CA . ASN A 1 387 ? 31.084 -3.874 -26.127 1.00 81.06 387 ASN A CA 1
ATOM 3127 C C . ASN A 1 387 ? 31.957 -2.780 -26.782 1.00 81.06 387 ASN A C 1
ATOM 3129 O O . ASN A 1 387 ? 32.896 -2.308 -26.142 1.00 81.06 387 ASN A O 1
ATOM 3133 N N . ASP A 1 388 ? 31.631 -2.338 -28.003 1.00 83.56 388 ASP A N 1
ATOM 3134 C CA . ASP A 1 388 ? 32.318 -1.241 -28.690 1.00 83.56 388 ASP A CA 1
ATOM 3135 C C . ASP A 1 388 ? 31.561 0.089 -28.568 1.00 83.56 388 ASP A C 1
ATOM 3137 O O . ASP A 1 388 ? 30.521 0.313 -29.192 1.00 83.56 388 ASP A O 1
ATOM 3141 N N . PHE A 1 389 ? 32.125 1.001 -27.778 1.00 77.62 389 PHE A N 1
ATOM 3142 C CA . PHE A 1 389 ? 31.548 2.312 -27.501 1.00 77.62 389 PHE A CA 1
ATOM 3143 C C . PHE A 1 389 ? 31.302 3.141 -28.771 1.00 77.62 389 PHE A C 1
ATOM 3145 O O . PHE A 1 389 ? 30.221 3.710 -28.926 1.00 77.62 389 PHE A O 1
ATOM 3152 N N . TYR A 1 390 ? 32.263 3.194 -29.700 1.00 82.88 390 TYR A N 1
ATOM 3153 C CA . TYR A 1 390 ? 32.150 4.060 -30.880 1.00 82.88 390 TYR A CA 1
ATOM 3154 C C . TYR A 1 390 ? 31.100 3.545 -31.865 1.00 82.88 390 TYR A C 1
ATOM 3156 O O . TYR A 1 390 ? 30.298 4.340 -32.359 1.00 82.88 390 TYR A O 1
ATOM 3164 N N . THR A 1 391 ? 31.033 2.227 -32.090 1.00 85.50 391 THR A N 1
ATOM 3165 C CA . THR A 1 391 ? 29.952 1.618 -32.885 1.00 85.50 391 THR A CA 1
ATOM 3166 C C . THR A 1 391 ? 28.578 1.962 -32.313 1.00 85.50 391 THR A C 1
ATOM 3168 O O . THR A 1 391 ? 27.661 2.298 -33.067 1.00 85.50 391 THR A O 1
ATOM 3171 N N . ASN A 1 392 ? 28.432 1.943 -30.986 1.00 83.69 392 ASN A N 1
ATOM 3172 C CA . ASN A 1 392 ? 27.167 2.287 -30.350 1.00 83.69 392 ASN A CA 1
ATOM 3173 C C . ASN A 1 392 ? 26.787 3.762 -30.579 1.00 83.69 392 ASN A C 1
ATOM 3175 O O . ASN A 1 392 ? 25.650 4.052 -30.952 1.00 83.69 392 ASN A O 1
ATOM 3179 N N . ILE A 1 393 ? 27.734 4.690 -30.395 1.00 84.25 393 ILE A N 1
ATOM 3180 C CA . ILE A 1 393 ? 27.514 6.128 -30.617 1.00 84.25 393 ILE A CA 1
ATOM 3181 C C . ILE A 1 393 ? 27.134 6.399 -32.080 1.00 84.25 393 ILE A C 1
ATOM 3183 O O . ILE A 1 393 ? 26.137 7.072 -32.333 1.00 84.25 393 ILE A O 1
ATOM 3187 N N . GLU A 1 394 ? 27.860 5.835 -33.049 1.00 90.00 394 GLU A N 1
ATOM 3188 C CA . GLU A 1 394 ? 27.569 6.000 -34.483 1.00 90.00 394 GLU A CA 1
ATOM 3189 C C . GLU A 1 394 ? 26.190 5.468 -34.889 1.00 90.00 394 GLU A C 1
ATOM 3191 O O . GLU A 1 394 ? 25.525 6.039 -35.757 1.00 90.00 394 GLU A O 1
ATOM 3196 N N . TYR A 1 395 ? 25.737 4.380 -34.266 1.00 92.00 395 TYR A N 1
ATOM 3197 C CA . TYR A 1 395 ? 24.387 3.876 -34.479 1.00 92.00 395 TYR A CA 1
ATOM 3198 C C . TYR A 1 395 ? 23.337 4.827 -33.890 1.00 92.00 395 TYR A C 1
ATOM 3200 O O . TYR A 1 395 ? 22.397 5.210 -34.584 1.00 92.00 395 TYR A O 1
ATOM 3208 N N . LEU A 1 396 ? 23.513 5.262 -32.638 1.00 90.25 396 LEU A N 1
ATOM 3209 C CA . LEU A 1 396 ? 22.536 6.100 -31.940 1.00 90.25 396 LEU A CA 1
ATOM 3210 C C . LEU A 1 396 ? 22.392 7.504 -32.528 1.00 90.25 396 LEU A C 1
ATOM 3212 O O . LEU A 1 396 ? 21.302 8.060 -32.451 1.00 90.25 396 LEU A O 1
ATOM 3216 N N . LYS A 1 397 ? 23.419 8.045 -33.199 1.00 92.56 397 LYS A N 1
ATOM 3217 C CA . LYS A 1 397 ? 23.312 9.294 -33.986 1.00 92.56 397 LYS A CA 1
ATOM 3218 C C . LYS A 1 397 ? 22.187 9.266 -35.018 1.00 92.56 397 LYS A C 1
ATOM 3220 O O . LYS A 1 397 ? 21.671 10.316 -35.391 1.00 92.56 397 LYS A O 1
ATOM 3225 N N . LYS A 1 398 ? 21.855 8.074 -35.517 1.00 95.19 398 LYS A N 1
ATOM 3226 C CA . LYS A 1 398 ? 20.820 7.869 -36.532 1.00 95.19 398 LYS A CA 1
ATOM 3227 C C . LYS A 1 398 ? 19.434 7.774 -35.925 1.00 95.19 398 LYS A C 1
ATOM 3229 O O . LYS A 1 398 ? 18.480 7.754 -36.676 1.00 95.19 398 LYS A O 1
ATOM 3234 N N . ILE A 1 399 ? 19.313 7.673 -34.605 1.00 94.75 399 ILE A N 1
ATOM 3235 C CA . ILE A 1 399 ? 18.030 7.566 -33.923 1.00 94.75 399 ILE A CA 1
ATOM 3236 C C . ILE A 1 399 ? 17.618 8.964 -33.476 1.00 94.75 399 ILE A C 1
ATOM 3238 O O . ILE A 1 399 ? 18.388 9.672 -32.838 1.00 94.75 399 ILE A O 1
ATOM 3242 N N . LYS A 1 400 ? 16.382 9.356 -33.775 1.00 94.38 400 LYS A N 1
ATOM 3243 C CA . LYS A 1 400 ? 15.771 10.592 -33.269 1.00 94.38 400 LYS A CA 1
ATOM 3244 C C . LYS A 1 400 ? 14.945 10.339 -32.022 1.00 94.38 400 LYS A C 1
ATOM 3246 O O . LYS A 1 400 ?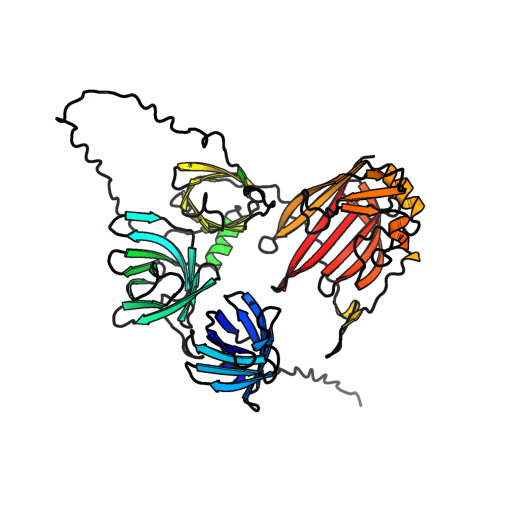 14.917 11.158 -31.103 1.00 94.38 400 LYS A O 1
ATOM 3251 N N . THR A 1 401 ? 14.201 9.237 -31.996 1.00 93.56 401 THR A N 1
ATOM 3252 C CA . THR A 1 401 ? 13.239 8.966 -30.924 1.00 93.56 401 THR A CA 1
ATOM 3253 C C . THR A 1 401 ? 13.066 7.472 -30.704 1.00 93.56 401 THR A C 1
ATOM 3255 O O . THR A 1 401 ? 12.954 6.696 -31.652 1.00 93.56 401 THR A O 1
ATOM 3258 N N . LEU A 1 402 ? 12.982 7.081 -29.436 1.00 92.94 402 LEU A N 1
ATOM 3259 C CA . LEU A 1 402 ? 12.605 5.737 -29.016 1.00 92.94 402 LEU A CA 1
ATOM 3260 C C . LEU A 1 402 ? 11.267 5.796 -28.291 1.00 92.94 402 LEU A C 1
ATOM 3262 O O . LEU A 1 402 ? 11.082 6.637 -27.409 1.00 92.94 402 LEU A O 1
ATOM 3266 N N . LYS A 1 403 ? 10.352 4.881 -28.624 1.00 94.69 403 LYS A N 1
ATOM 3267 C CA . LYS A 1 403 ? 9.082 4.728 -27.907 1.00 94.69 403 LYS A CA 1
ATOM 3268 C C . LYS A 1 403 ? 8.978 3.356 -27.267 1.00 94.69 403 LYS A C 1
ATOM 3270 O O . LYS A 1 403 ? 9.226 2.337 -27.911 1.00 94.69 403 LYS A O 1
ATOM 3275 N N . TYR A 1 404 ? 8.538 3.335 -26.017 1.00 92.44 404 TYR A N 1
ATOM 3276 C CA . TYR A 1 404 ? 8.314 2.126 -25.236 1.00 92.44 404 TYR A CA 1
ATOM 3277 C C . TYR A 1 404 ? 6.914 2.129 -24.647 1.00 92.44 404 TYR A C 1
ATOM 3279 O O . TYR A 1 404 ? 6.384 3.163 -24.265 1.00 92.44 404 TYR A O 1
ATOM 3287 N N . THR A 1 405 ? 6.342 0.948 -24.486 1.00 91.44 405 THR A N 1
ATOM 3288 C CA . THR A 1 405 ? 5.179 0.746 -23.633 1.00 91.44 405 THR A CA 1
ATOM 3289 C C . THR A 1 405 ? 5.659 0.257 -22.269 1.00 91.44 405 THR A C 1
ATOM 3291 O O . THR A 1 405 ? 6.278 -0.801 -22.182 1.00 91.44 405 THR A O 1
ATOM 3294 N N . CYS A 1 406 ? 5.365 1.003 -21.208 1.00 87.81 406 CYS A N 1
ATOM 3295 C CA . CYS A 1 406 ? 5.544 0.578 -19.824 1.00 87.81 406 CYS A CA 1
ATOM 3296 C C . CYS A 1 406 ? 4.265 -0.088 -19.312 1.00 87.81 406 CYS A C 1
ATOM 3298 O O . CYS A 1 406 ? 3.173 0.464 -19.441 1.00 87.81 406 CYS A O 1
ATOM 3300 N N . LEU A 1 407 ? 4.412 -1.275 -18.733 1.00 86.88 407 LEU A N 1
ATOM 3301 C CA . LEU A 1 407 ? 3.360 -2.059 -18.107 1.00 86.88 407 LEU A CA 1
ATOM 3302 C C . LEU A 1 407 ? 3.666 -2.198 -16.617 1.00 86.88 407 LEU A C 1
ATOM 3304 O O . LEU A 1 407 ? 4.704 -2.747 -16.240 1.00 86.88 407 LEU A O 1
ATOM 3308 N N . LYS A 1 408 ? 2.737 -1.754 -15.775 1.00 82.31 408 LYS A N 1
ATOM 3309 C CA . LYS A 1 408 ? 2.796 -1.901 -14.320 1.00 82.31 408 LYS A CA 1
ATOM 3310 C C . LYS A 1 408 ? 1.655 -2.809 -13.857 1.00 82.31 408 LYS A C 1
ATOM 3312 O O . LYS A 1 408 ? 0.494 -2.427 -14.019 1.00 82.31 408 LYS A O 1
ATOM 3317 N N . PRO A 1 409 ? 1.927 -4.002 -13.301 1.00 77.31 409 PRO A N 1
ATOM 3318 C CA . PRO A 1 409 ? 0.880 -4.893 -12.861 1.00 77.31 409 PRO A CA 1
ATOM 3319 C C . PRO A 1 409 ? 0.161 -4.321 -11.644 1.00 77.31 409 PRO A C 1
ATOM 3321 O O . PRO A 1 409 ? 0.716 -3.659 -10.765 1.00 77.31 409 PRO A O 1
ATOM 3324 N N . LEU A 1 410 ? -1.114 -4.647 -11.595 1.00 71.69 410 LEU A N 1
ATOM 3325 C CA . LEU A 1 410 ? -2.028 -4.406 -10.506 1.00 71.69 410 LEU A CA 1
ATOM 3326 C C . LEU A 1 410 ? -2.401 -5.782 -9.974 1.00 71.69 410 LEU A C 1
ATOM 3328 O O . LEU A 1 410 ? -3.474 -6.288 -10.287 1.00 71.69 410 LEU A O 1
ATOM 3332 N N . GLU A 1 411 ? -1.480 -6.410 -9.235 1.00 67.12 411 GLU A N 1
ATOM 3333 C CA . GLU A 1 411 ? -1.520 -7.851 -8.923 1.00 67.12 411 GLU A CA 1
ATOM 3334 C C . GLU A 1 411 ? -2.861 -8.309 -8.343 1.00 67.12 411 GLU A C 1
ATOM 3336 O O . GLU A 1 411 ? -3.403 -9.330 -8.746 1.00 67.12 411 GLU A O 1
ATOM 3341 N N . GLN A 1 412 ? -3.449 -7.488 -7.474 1.00 58.88 412 GLN A N 1
ATOM 3342 C CA . GLN A 1 412 ? -4.763 -7.707 -6.864 1.00 58.88 412 GLN A CA 1
ATOM 3343 C C . GLN A 1 412 ? -5.944 -7.805 -7.858 1.00 58.88 412 GLN A C 1
ATOM 3345 O O . GLN A 1 412 ? -7.029 -8.233 -7.467 1.00 58.88 412 GLN A O 1
ATOM 3350 N N . PHE A 1 413 ? -5.761 -7.403 -9.119 1.00 61.78 413 PHE A N 1
ATOM 3351 C CA . PHE A 1 413 ? -6.780 -7.455 -10.175 1.00 61.78 413 PHE A CA 1
ATOM 3352 C C . PHE A 1 413 ? -6.371 -8.266 -11.395 1.00 61.78 413 PHE A C 1
ATOM 3354 O O . PHE A 1 413 ? -7.190 -8.391 -12.296 1.00 61.78 413 PHE A O 1
ATOM 3361 N N . GLU A 1 414 ? -5.136 -8.770 -11.449 1.00 71.12 414 GLU A N 1
ATOM 3362 C CA . GLU A 1 414 ? -4.600 -9.416 -12.656 1.00 71.12 414 GLU A CA 1
ATOM 3363 C C . GLU A 1 414 ? -4.642 -8.476 -13.889 1.00 71.12 414 GLU A C 1
ATOM 3365 O O . GLU A 1 414 ? -4.874 -8.905 -15.015 1.00 71.12 414 GLU A O 1
ATOM 3370 N N . LEU A 1 415 ? -4.423 -7.169 -13.672 1.00 71.56 415 LEU A N 1
ATOM 3371 C CA . LEU A 1 415 ? -4.448 -6.122 -14.709 1.00 71.56 415 LEU A CA 1
ATOM 3372 C C . LEU A 1 415 ? -3.103 -5.405 -14.841 1.00 71.56 415 LEU A C 1
ATOM 3374 O O . LEU A 1 415 ? -2.279 -5.471 -13.932 1.00 71.56 415 LEU A O 1
ATOM 3378 N N . PHE A 1 416 ? -2.925 -4.639 -15.922 1.00 76.69 416 PHE A N 1
ATOM 3379 C CA . PHE A 1 416 ? -1.785 -3.737 -16.108 1.00 76.69 416 PHE A CA 1
ATOM 3380 C C . PHE A 1 416 ? -2.238 -2.307 -16.332 1.00 76.69 416 PHE A C 1
ATOM 3382 O O . PHE A 1 416 ? -3.155 -2.045 -17.107 1.00 76.69 416 PHE A O 1
ATOM 3389 N N . GLU A 1 417 ? -1.537 -1.385 -15.690 1.00 75.56 417 GLU A N 1
ATOM 3390 C CA . GLU A 1 417 ? -1.485 0.003 -16.115 1.00 75.56 417 GLU A CA 1
ATOM 3391 C C . GLU A 1 417 ? -0.480 0.127 -17.257 1.00 75.56 417 GLU A C 1
ATOM 3393 O O . GLU A 1 417 ? 0.659 -0.328 -17.141 1.00 75.56 417 GLU A O 1
ATOM 3398 N N . LYS A 1 418 ? -0.939 0.700 -18.372 1.00 82.06 418 LYS A N 1
ATOM 3399 C CA . LYS A 1 418 ? -0.164 0.883 -19.595 1.00 82.06 418 LYS A CA 1
ATOM 3400 C C . LYS A 1 418 ? 0.135 2.363 -19.788 1.00 82.06 418 LYS A C 1
ATOM 3402 O O . LYS A 1 418 ? -0.791 3.165 -19.900 1.00 82.06 418 LYS A O 1
ATOM 3407 N N . THR A 1 419 ? 1.414 2.692 -19.904 1.00 81.50 419 THR A N 1
ATOM 3408 C CA . THR A 1 419 ? 1.892 4.048 -20.183 1.00 81.50 419 THR A CA 1
ATOM 3409 C C . THR A 1 419 ? 2.777 4.012 -21.416 1.00 81.50 419 THR A C 1
ATOM 3411 O O . THR A 1 419 ? 3.710 3.217 -21.494 1.00 81.50 419 THR A O 1
ATOM 3414 N N . GLU A 1 420 ? 2.487 4.861 -22.394 1.00 88.06 420 GLU A N 1
ATOM 3415 C CA . GLU A 1 420 ? 3.372 5.052 -23.541 1.00 88.06 420 GLU A CA 1
ATOM 3416 C C . GLU A 1 420 ? 4.458 6.053 -23.155 1.00 88.06 420 GLU A C 1
ATOM 3418 O O . GLU A 1 420 ? 4.161 7.150 -22.694 1.00 88.06 420 GLU A O 1
ATOM 3423 N N . LEU A 1 421 ? 5.708 5.652 -23.330 1.00 84.75 421 LEU A N 1
ATOM 3424 C CA . LEU A 1 421 ? 6.903 6.423 -23.036 1.00 84.75 421 LEU A CA 1
ATOM 3425 C C . LEU A 1 421 ? 7.613 6.745 -24.348 1.00 84.75 421 LEU A C 1
ATOM 3427 O O . LEU A 1 421 ? 7.632 5.940 -25.277 1.00 84.75 421 LEU A O 1
ATOM 3431 N N . SER A 1 422 ? 8.218 7.920 -24.412 1.00 88.50 422 SER A N 1
ATOM 3432 C CA . SER A 1 422 ? 8.978 8.405 -25.553 1.00 88.50 422 SER A CA 1
ATOM 3433 C C . SER A 1 422 ? 10.185 9.157 -25.023 1.00 88.50 422 SER A C 1
ATOM 3435 O O . SER A 1 422 ? 10.042 9.950 -24.096 1.00 88.50 422 SER A O 1
ATOM 3437 N N . THR A 1 423 ? 11.347 8.933 -25.620 1.00 84.75 423 THR A N 1
ATOM 3438 C CA . THR A 1 423 ? 12.565 9.691 -25.327 1.00 84.75 423 THR A CA 1
ATOM 3439 C C . THR A 1 423 ? 13.230 10.130 -26.619 1.00 84.75 423 THR A C 1
ATOM 3441 O O . THR A 1 423 ? 13.201 9.407 -27.620 1.00 84.75 423 THR A O 1
ATOM 3444 N N . SER A 1 424 ? 13.780 11.342 -26.604 1.00 87.75 424 SER A N 1
ATOM 3445 C CA . SER A 1 424 ? 14.565 11.859 -27.721 1.00 87.75 424 SER A CA 1
ATOM 3446 C C . SER A 1 424 ? 16.013 11.426 -27.562 1.00 87.75 424 SER A C 1
ATOM 3448 O O . SER A 1 424 ? 16.562 11.505 -26.468 1.00 87.75 424 SER A O 1
ATOM 3450 N N . VAL A 1 425 ? 16.634 11.023 -28.663 1.00 88.69 425 VAL A N 1
ATOM 3451 C CA . VAL A 1 425 ? 18.071 10.764 -28.711 1.00 88.69 425 VAL A CA 1
ATOM 3452 C C . VAL A 1 425 ? 18.717 11.990 -29.345 1.00 88.69 425 VAL A C 1
ATOM 3454 O O . VAL A 1 425 ? 18.369 12.377 -30.462 1.00 88.69 425 VAL A O 1
ATOM 3457 N N . LYS A 1 426 ? 19.602 12.660 -28.607 1.00 90.06 426 LYS A N 1
ATOM 3458 C CA . LYS A 1 426 ? 20.298 13.865 -29.075 1.00 90.06 426 LYS A CA 1
ATOM 3459 C C . LYS A 1 426 ? 21.781 13.586 -29.174 1.00 90.06 426 LYS A C 1
ATOM 3461 O O . LYS A 1 426 ? 22.352 12.987 -28.276 1.00 90.06 426 LYS A O 1
ATOM 3466 N N . TYR A 1 427 ? 22.405 14.053 -30.243 1.00 89.62 427 TYR A N 1
ATOM 3467 C CA . TYR A 1 427 ? 23.849 13.984 -30.400 1.00 89.62 427 TYR A CA 1
ATOM 3468 C C . TYR A 1 427 ? 24.454 15.380 -30.265 1.00 89.62 427 TYR A C 1
ATOM 3470 O O . TYR A 1 427 ? 24.137 16.275 -31.048 1.00 89.62 427 TYR A O 1
ATOM 3478 N N . ASN A 1 428 ? 25.332 15.554 -29.282 1.00 86.88 428 ASN A N 1
ATOM 3479 C CA . ASN A 1 428 ? 26.208 16.707 -29.171 1.00 86.88 428 ASN A CA 1
ATOM 3480 C C . ASN A 1 428 ? 27.499 16.418 -29.949 1.00 86.88 428 ASN A C 1
ATOM 3482 O O . ASN A 1 428 ? 28.338 15.624 -29.521 1.00 86.88 428 ASN A O 1
ATOM 3486 N N . GLN A 1 429 ? 27.649 17.077 -31.097 1.00 87.50 429 GLN A N 1
ATOM 3487 C CA . GLN A 1 429 ? 28.810 16.913 -31.967 1.00 87.50 429 GLN A CA 1
ATOM 3488 C C . GLN A 1 429 ? 30.104 17.476 -31.362 1.00 87.50 429 GLN A C 1
ATOM 3490 O O . GLN A 1 429 ? 31.169 16.924 -31.625 1.00 87.50 429 GLN A O 1
ATOM 3495 N N . GLU A 1 430 ? 30.029 18.545 -30.566 1.00 85.19 430 GLU A N 1
ATOM 3496 C CA . GLU A 1 430 ? 31.211 19.198 -29.983 1.00 85.19 430 GLU A CA 1
ATOM 3497 C C . GLU A 1 430 ? 31.863 18.321 -28.913 1.00 85.19 430 GLU A C 1
ATOM 3499 O O . GLU A 1 430 ? 33.084 18.192 -28.862 1.00 85.19 430 GLU A O 1
ATOM 3504 N N . GLU A 1 431 ? 31.036 17.677 -28.090 1.00 80.06 431 GLU A N 1
ATOM 3505 C CA . GLU A 1 431 ? 31.490 16.837 -26.978 1.00 80.06 431 GLU A CA 1
ATOM 3506 C C . GLU A 1 431 ? 31.519 15.342 -27.330 1.00 80.06 431 GLU A C 1
ATOM 3508 O O . GLU A 1 431 ? 31.943 14.516 -26.522 1.00 80.06 431 GLU A O 1
ATOM 3513 N N . ASN A 1 432 ? 31.062 14.994 -28.538 1.00 79.00 432 ASN A N 1
ATOM 3514 C CA . ASN A 1 432 ? 30.837 13.625 -28.992 1.00 79.00 432 ASN A CA 1
ATOM 3515 C C . ASN A 1 432 ? 29.988 12.813 -27.992 1.00 79.00 432 ASN A C 1
ATOM 3517 O O . ASN A 1 432 ? 30.321 11.676 -27.647 1.00 79.00 432 ASN A O 1
ATOM 3521 N N . ILE A 1 433 ? 28.899 13.428 -27.516 1.00 81.69 433 ILE A N 1
ATOM 3522 C CA . ILE A 1 433 ? 28.001 12.878 -26.495 1.00 81.69 433 ILE A CA 1
ATOM 3523 C C . ILE A 1 433 ? 26.639 12.515 -27.099 1.00 81.69 433 ILE A C 1
ATOM 3525 O O . ILE A 1 433 ? 26.080 13.283 -27.876 1.00 81.69 433 ILE A O 1
ATOM 3529 N N . ILE A 1 434 ? 26.070 11.373 -26.715 1.00 83.75 434 ILE A N 1
ATOM 3530 C CA . ILE A 1 434 ? 24.649 11.058 -26.894 1.00 83.75 434 ILE A CA 1
ATOM 3531 C C . ILE A 1 434 ? 23.902 11.400 -25.600 1.00 83.75 434 ILE A C 1
ATOM 3533 O O . ILE A 1 434 ? 24.322 10.998 -24.521 1.00 83.75 434 ILE A O 1
ATOM 3537 N N . GLU A 1 435 ? 22.785 12.113 -25.693 1.00 83.94 435 GLU A N 1
ATOM 3538 C CA . GLU A 1 435 ? 21.868 12.361 -24.581 1.00 83.94 435 GLU A CA 1
ATOM 3539 C C . GLU A 1 435 ? 20.552 11.613 -24.810 1.00 83.94 435 GLU A C 1
ATOM 3541 O O . GLU A 1 435 ? 19.960 11.714 -25.890 1.00 83.94 435 GLU A O 1
ATOM 3546 N N . ILE A 1 436 ?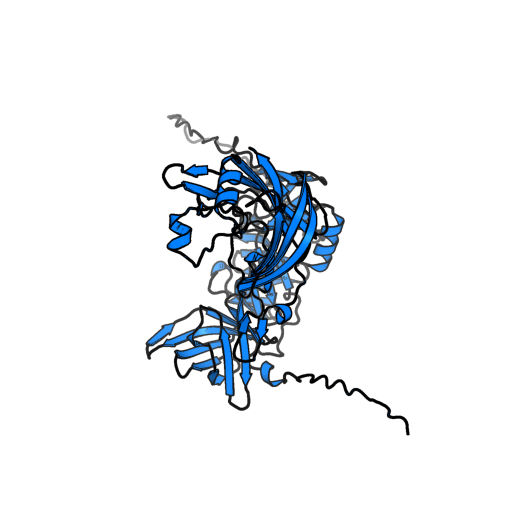 20.090 10.877 -23.797 1.00 82.25 436 ILE A N 1
ATOM 3547 C CA . ILE A 1 436 ? 18.806 10.159 -23.795 1.00 82.25 436 ILE A CA 1
ATOM 3548 C C . ILE A 1 436 ? 18.146 10.372 -22.431 1.00 82.25 436 ILE A C 1
ATOM 3550 O O . ILE A 1 436 ? 18.817 10.346 -21.400 1.00 82.25 436 ILE A O 1
ATOM 3554 N N . ASP A 1 437 ? 16.833 10.577 -22.398 1.00 77.19 437 ASP A N 1
ATOM 3555 C CA . ASP A 1 437 ? 16.105 10.663 -21.129 1.00 77.19 437 ASP A CA 1
ATOM 3556 C C . ASP A 1 437 ? 15.946 9.261 -20.516 1.00 77.19 437 ASP A C 1
ATOM 3558 O O . ASP A 1 437 ? 15.539 8.316 -21.202 1.00 77.19 437 ASP A O 1
ATOM 3562 N N . ASP A 1 438 ? 16.204 9.116 -19.213 1.00 77.38 438 ASP A N 1
ATOM 3563 C CA . ASP A 1 438 ? 15.964 7.862 -18.493 1.00 77.38 438 ASP A CA 1
ATOM 3564 C C . ASP A 1 438 ? 14.467 7.630 -18.252 1.00 77.38 438 ASP A C 1
ATOM 3566 O O . ASP A 1 438 ? 13.922 7.852 -17.168 1.00 77.38 438 ASP A O 1
ATOM 3570 N N . ILE A 1 439 ? 13.785 7.139 -19.282 1.00 77.94 439 ILE A N 1
ATOM 3571 C CA . ILE A 1 439 ? 12.376 6.740 -19.204 1.00 77.94 439 ILE A CA 1
ATOM 3572 C C . ILE A 1 439 ? 12.169 5.417 -18.440 1.00 77.94 439 ILE A C 1
ATOM 3574 O O . ILE A 1 439 ? 11.029 5.006 -18.213 1.00 77.94 439 ILE A O 1
ATOM 3578 N N . PHE A 1 440 ? 13.246 4.733 -18.032 1.00 80.50 440 PHE A N 1
ATOM 3579 C CA . PHE A 1 440 ? 13.190 3.454 -17.318 1.00 80.50 440 PHE A CA 1
ATOM 3580 C C . PHE A 1 440 ? 13.270 3.615 -15.796 1.00 80.50 440 PHE A C 1
ATOM 3582 O O . PHE A 1 440 ? 13.056 2.640 -15.063 1.00 80.50 440 PHE A O 1
ATOM 3589 N N . TYR A 1 441 ? 13.551 4.823 -15.306 1.00 70.19 441 TYR A N 1
ATOM 3590 C CA . TYR A 1 441 ? 13.528 5.160 -13.888 1.00 70.19 441 TYR A CA 1
ATOM 3591 C C . TYR A 1 441 ? 12.084 5.393 -13.418 1.00 70.19 441 TYR A C 1
ATOM 3593 O O . TYR A 1 441 ? 11.447 6.397 -13.731 1.00 70.19 441 TYR A O 1
ATOM 3601 N N . ASN A 1 442 ? 11.525 4.424 -12.684 1.00 62.84 442 ASN A N 1
ATOM 3602 C CA . ASN A 1 442 ? 10.162 4.439 -12.121 1.00 62.84 442 ASN A CA 1
ATOM 3603 C C . ASN A 1 442 ? 8.996 4.570 -13.126 1.00 62.84 442 ASN A C 1
ATOM 3605 O O . ASN A 1 442 ? 7.846 4.706 -12.702 1.00 62.84 442 ASN A O 1
ATOM 3609 N N . GLY A 1 443 ? 9.258 4.509 -14.436 1.00 54.81 443 GLY A N 1
ATOM 3610 C CA . GLY A 1 443 ? 8.232 4.591 -15.479 1.00 54.81 443 GLY A CA 1
ATOM 3611 C C . GLY A 1 443 ? 7.499 5.937 -15.538 1.00 54.81 443 GLY A C 1
ATOM 3612 O O . GLY A 1 443 ? 6.336 5.968 -15.940 1.00 54.81 443 GLY A O 1
ATOM 3613 N N . GLN A 1 444 ? 8.137 7.029 -15.105 1.00 53.50 444 GLN A N 1
ATOM 3614 C CA . GLN A 1 444 ? 7.560 8.376 -15.155 1.00 53.50 444 GLN A CA 1
ATOM 3615 C C . GLN A 1 444 ? 8.016 9.144 -16.406 1.00 53.50 444 GLN A C 1
ATOM 3617 O O . GLN A 1 444 ? 9.159 9.023 -16.832 1.00 53.50 444 GLN A O 1
ATOM 3622 N N . MET A 1 445 ? 7.119 9.966 -16.964 1.00 45.16 445 MET A N 1
ATOM 3623 C CA . MET A 1 445 ? 7.451 11.021 -17.933 1.00 45.16 445 MET A CA 1
ATOM 3624 C C . MET A 1 445 ? 7.411 12.387 -17.238 1.00 45.16 445 MET A C 1
ATOM 3626 O O . MET A 1 445 ? 6.486 12.643 -16.464 1.00 45.16 445 MET A O 1
ATOM 3630 N N . GLY A 1 446 ? 8.367 13.267 -17.544 1.00 42.44 446 GLY A N 1
ATOM 3631 C CA . GLY A 1 446 ? 8.365 14.676 -17.132 1.00 42.44 446 GLY A CA 1
ATOM 3632 C C . GLY A 1 446 ? 9.769 15.284 -17.064 1.00 42.44 446 GLY A C 1
ATOM 3633 O O . GLY A 1 446 ? 10.754 14.565 -17.203 1.00 42.44 446 GLY A O 1
ATOM 3634 N N . ASP A 1 447 ? 9.855 16.589 -16.781 1.00 39.25 447 ASP A N 1
ATOM 3635 C CA . ASP A 1 447 ? 11.109 17.369 -16.663 1.00 39.25 447 ASP A CA 1
ATOM 3636 C C . ASP A 1 447 ? 12.089 16.850 -15.585 1.00 39.25 447 ASP A C 1
ATOM 3638 O O . ASP A 1 447 ? 13.233 17.292 -15.512 1.00 39.25 447 ASP A O 1
ATOM 3642 N N . ASN A 1 448 ? 11.644 15.894 -14.762 1.00 40.72 448 ASN A N 1
ATOM 3643 C CA . ASN A 1 448 ? 12.427 15.217 -13.727 1.00 40.72 448 ASN A CA 1
ATOM 3644 C C . ASN A 1 448 ? 12.989 13.853 -14.173 1.00 40.72 448 ASN A C 1
ATOM 3646 O O . ASN A 1 448 ? 13.574 13.151 -13.346 1.00 40.72 448 ASN A O 1
ATOM 3650 N N . ALA A 1 449 ? 12.783 13.429 -15.427 1.00 51.38 449 ALA A N 1
ATOM 3651 C CA . ALA A 1 449 ? 13.512 12.283 -15.961 1.00 51.38 449 ALA A CA 1
ATOM 3652 C C . ALA A 1 449 ? 15.004 12.629 -15.938 1.00 51.38 449 ALA A C 1
ATOM 3654 O O . ALA A 1 449 ? 15.418 13.668 -16.459 1.00 51.38 449 ALA A O 1
ATOM 3655 N N . ASN A 1 450 ? 15.811 11.787 -15.292 1.00 55.16 450 ASN A N 1
ATOM 3656 C CA . ASN A 1 450 ? 17.250 11.999 -15.273 1.00 55.16 450 ASN A CA 1
ATOM 3657 C C . ASN A 1 450 ? 17.742 11.977 -16.722 1.00 55.16 450 ASN A C 1
ATOM 3659 O O . ASN A 1 450 ? 17.531 10.999 -17.439 1.00 55.16 450 ASN A O 1
ATOM 3663 N N . LYS A 1 451 ? 18.383 13.060 -17.162 1.00 60.25 451 LYS A N 1
ATOM 3664 C CA . LYS A 1 451 ? 19.089 13.050 -18.439 1.00 60.25 451 LYS A CA 1
ATOM 3665 C C . LYS A 1 451 ? 20.314 12.167 -18.299 1.00 60.25 451 LYS A C 1
ATOM 3667 O O . LYS A 1 451 ? 21.119 12.365 -17.387 1.00 60.25 451 LYS A O 1
ATOM 3672 N N . LEU A 1 452 ? 20.452 11.218 -19.208 1.00 60.19 452 LEU A N 1
ATOM 3673 C CA . LEU A 1 452 ? 21.637 10.391 -19.319 1.00 60.19 452 LEU A CA 1
ATOM 3674 C C . LEU A 1 452 ? 22.495 10.967 -20.434 1.00 60.19 452 LEU A C 1
ATOM 3676 O O . LEU A 1 452 ? 22.043 11.077 -21.572 1.00 60.19 452 LEU A O 1
ATOM 3680 N N . THR A 1 453 ? 23.715 11.358 -20.088 1.00 56.19 453 THR A N 1
ATOM 3681 C CA . THR A 1 453 ? 24.734 11.836 -21.022 1.00 56.19 453 THR A CA 1
ATOM 3682 C C . THR A 1 453 ? 25.771 10.737 -21.231 1.00 56.19 453 THR A C 1
ATOM 3684 O O . THR A 1 453 ? 26.243 10.126 -20.274 1.00 56.19 453 THR A O 1
ATOM 3687 N N . TYR A 1 454 ? 26.122 10.469 -22.486 1.00 60.62 454 TYR A N 1
ATOM 3688 C CA . TYR A 1 454 ? 27.059 9.422 -22.889 1.00 60.62 454 TYR A CA 1
ATOM 3689 C C . TYR A 1 454 ? 28.142 9.987 -23.795 1.00 60.62 454 TYR A C 1
ATOM 3691 O O . TYR A 1 454 ? 27.884 10.191 -24.973 1.00 60.62 454 TYR A O 1
ATOM 3699 N N . GLY A 1 455 ? 29.365 10.171 -23.306 1.00 57.44 455 GLY A N 1
ATOM 3700 C CA . GLY A 1 455 ? 30.490 10.541 -24.167 1.00 57.44 455 GLY A CA 1
ATOM 3701 C C . GLY A 1 455 ? 31.836 10.120 -23.634 1.00 57.44 455 GLY A C 1
ATOM 3702 O O . GLY A 1 455 ? 31.974 9.595 -22.529 1.00 57.44 455 GLY A O 1
ATOM 3703 N N . GLU A 1 456 ? 32.845 10.406 -24.445 1.00 53.75 456 GLU A N 1
ATOM 3704 C CA . GLU A 1 456 ? 34.237 10.036 -24.206 1.00 53.75 456 GLU A CA 1
ATOM 3705 C C . GLU A 1 456 ? 34.765 10.601 -22.872 1.00 53.75 456 GLU A C 1
ATOM 3707 O O . GLU A 1 456 ? 35.488 9.927 -22.148 1.00 53.75 456 GLU A O 1
ATOM 3712 N N . LEU A 1 457 ? 34.327 11.799 -22.472 1.00 49.56 457 LEU A N 1
ATOM 3713 C CA . LEU A 1 457 ? 34.710 12.432 -21.203 1.00 49.56 457 LEU A CA 1
ATOM 3714 C C . LEU A 1 457 ? 34.123 11.752 -19.951 1.00 49.56 457 LEU A C 1
ATOM 3716 O O . LEU A 1 457 ? 34.796 11.732 -18.916 1.00 49.56 457 LEU A O 1
ATOM 3720 N N . ASP A 1 458 ? 32.916 11.184 -20.028 1.00 51.66 458 ASP A N 1
ATOM 3721 C CA . ASP A 1 458 ? 32.278 10.466 -18.911 1.00 51.66 458 ASP A CA 1
ATOM 3722 C C . ASP A 1 458 ? 32.845 9.046 -18.751 1.00 51.66 458 ASP A C 1
ATOM 3724 O O . ASP A 1 458 ? 33.047 8.592 -17.620 1.00 51.66 458 ASP A O 1
ATOM 3728 N N . PHE A 1 459 ? 33.222 8.406 -19.868 1.00 48.97 459 PHE A N 1
ATOM 3729 C CA . PHE A 1 459 ? 33.873 7.090 -19.911 1.00 48.97 459 PHE A CA 1
ATOM 3730 C C . PHE A 1 459 ? 35.130 7.024 -19.024 1.00 48.97 459 PHE A C 1
ATOM 3732 O O . PHE A 1 459 ? 35.357 6.029 -18.338 1.00 48.97 459 PHE A O 1
ATOM 3739 N N . PHE A 1 460 ? 35.936 8.093 -18.999 1.00 46.28 460 PHE A N 1
ATOM 3740 C CA . PHE A 1 460 ? 37.205 8.123 -18.258 1.00 46.28 460 PHE A CA 1
ATOM 3741 C C . PHE A 1 460 ? 37.123 8.778 -16.869 1.00 46.28 460 PHE A C 1
ATOM 3743 O O . PHE A 1 460 ? 37.980 8.509 -16.026 1.00 46.28 460 PHE A O 1
ATOM 3750 N N . LYS A 1 461 ? 36.126 9.637 -16.596 1.00 45.00 461 LYS A N 1
ATOM 3751 C CA . LYS A 1 461 ? 36.039 10.404 -15.331 1.00 45.00 461 LYS A CA 1
ATOM 3752 C C . LYS A 1 461 ? 35.142 9.773 -14.266 1.00 45.00 461 LYS A C 1
ATOM 3754 O O . LYS A 1 461 ? 35.356 10.029 -13.081 1.00 45.00 461 LYS A O 1
ATOM 3759 N N . LYS A 1 462 ? 34.149 8.965 -14.649 1.00 48.62 462 LYS A N 1
ATOM 3760 C CA . LYS A 1 462 ? 33.221 8.303 -13.716 1.00 48.62 462 LYS A CA 1
ATOM 3761 C C . LYS A 1 462 ? 33.105 6.808 -14.040 1.00 48.62 462 LYS A C 1
ATOM 3763 O O . LYS A 1 462 ? 32.060 6.368 -14.511 1.00 48.62 462 LYS A O 1
ATOM 3768 N N . PRO A 1 463 ? 34.116 5.984 -13.704 1.00 42.59 463 PRO A N 1
ATOM 3769 C CA . PRO A 1 463 ? 34.086 4.537 -13.961 1.00 42.59 463 PRO A CA 1
ATOM 3770 C C . PRO A 1 463 ? 32.947 3.788 -13.236 1.00 42.59 463 PRO A C 1
ATOM 3772 O O . PRO A 1 463 ? 32.711 2.615 -13.513 1.00 42.59 463 PRO A O 1
ATOM 3775 N N . MET A 1 464 ? 32.216 4.445 -12.321 1.00 40.34 464 MET A N 1
ATOM 3776 C CA . MET A 1 464 ? 30.984 3.904 -11.728 1.00 40.34 464 MET A CA 1
ATOM 3777 C C . MET A 1 464 ? 29.804 3.825 -12.715 1.00 40.34 464 MET A C 1
ATOM 3779 O O . MET A 1 464 ? 28.883 3.054 -12.460 1.00 40.34 464 MET A O 1
ATOM 3783 N N . PHE A 1 465 ? 29.860 4.540 -13.844 1.00 45.53 465 PHE A N 1
ATOM 3784 C CA . PHE A 1 465 ? 28.921 4.453 -14.967 1.00 45.53 465 PHE A CA 1
ATOM 3785 C C . PHE A 1 465 ? 29.675 3.943 -16.215 1.00 45.53 465 PHE A C 1
ATOM 3787 O O . PHE A 1 465 ? 29.900 4.674 -17.172 1.00 45.53 465 PHE A O 1
ATOM 3794 N N . HIS A 1 466 ? 30.169 2.699 -16.174 1.00 45.66 466 HIS A N 1
ATOM 3795 C CA . HIS A 1 466 ? 30.840 2.057 -17.321 1.00 45.66 466 HIS A CA 1
ATOM 3796 C C . HIS A 1 466 ? 29.828 1.812 -18.482 1.00 45.66 466 HIS A C 1
ATOM 3798 O O . HIS A 1 466 ? 28.624 1.748 -18.247 1.00 45.66 466 HIS A O 1
ATOM 3804 N N . PRO A 1 467 ? 30.270 1.628 -19.742 1.00 40.34 467 PRO A N 1
ATOM 3805 C CA . PRO A 1 467 ? 29.905 2.358 -20.959 1.00 40.34 467 PRO A CA 1
ATOM 3806 C C . PRO A 1 467 ? 29.033 1.522 -21.910 1.00 40.34 467 PRO A C 1
ATOM 3808 O O . PRO A 1 467 ? 28.869 1.814 -23.093 1.00 40.34 467 PRO A O 1
ATOM 3811 N N . TYR A 1 468 ? 28.527 0.417 -21.387 1.00 50.62 468 TYR A N 1
ATOM 3812 C CA . TYR A 1 468 ? 27.637 -0.487 -22.067 1.00 50.62 468 TYR A CA 1
ATOM 3813 C C . TYR A 1 468 ? 26.282 0.035 -21.663 1.00 50.62 468 TYR A C 1
ATOM 3815 O O . TYR A 1 468 ? 26.048 0.194 -20.473 1.00 50.62 468 TYR A O 1
ATOM 3823 N N . PHE A 1 469 ? 25.415 0.320 -22.622 1.00 57.72 469 PHE A N 1
ATOM 3824 C CA . PHE A 1 469 ? 24.094 0.935 -22.454 1.00 57.72 469 PHE A CA 1
ATOM 3825 C C . PHE A 1 469 ? 23.146 0.261 -21.439 1.00 57.72 469 PHE A C 1
ATOM 3827 O O . PHE A 1 469 ? 21.983 0.635 -21.354 1.00 57.72 469 PHE A O 1
ATOM 3834 N N . ILE A 1 470 ? 23.626 -0.706 -20.652 1.00 53.38 470 ILE A N 1
ATOM 3835 C CA . ILE A 1 470 ? 23.072 -1.098 -19.365 1.00 53.38 470 ILE A CA 1
ATOM 3836 C C . ILE A 1 470 ? 23.017 0.150 -18.493 1.00 53.38 470 ILE A C 1
ATOM 3838 O O . ILE A 1 470 ? 24.002 0.555 -17.887 1.00 53.38 470 ILE A O 1
ATOM 3842 N N . PHE A 1 471 ? 21.823 0.728 -18.416 1.00 52.81 471 PHE A N 1
ATOM 3843 C CA . PHE A 1 471 ? 21.450 1.866 -17.572 1.00 52.81 471 PHE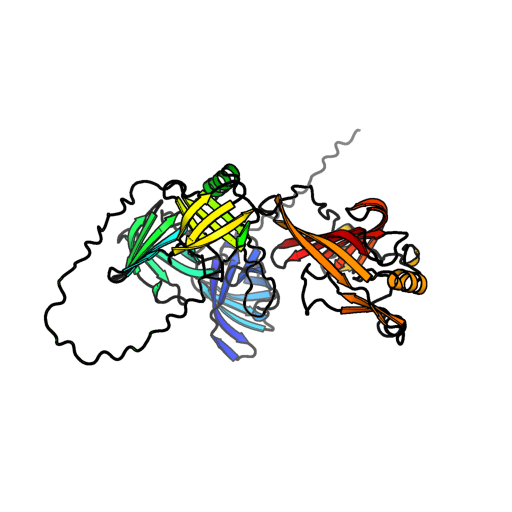 A CA 1
ATOM 3844 C C . PHE A 1 471 ? 21.890 1.748 -16.096 1.00 52.81 471 PHE A C 1
ATOM 3846 O O . PHE A 1 471 ? 21.760 2.695 -15.330 1.00 52.81 471 PHE A O 1
ATOM 3853 N N . GLU A 1 472 ? 22.370 0.578 -15.676 1.00 57.06 472 GLU A N 1
ATOM 3854 C CA . GLU A 1 472 ? 22.370 0.112 -14.305 1.00 57.06 472 GLU A CA 1
ATOM 3855 C C . GLU A 1 472 ? 23.491 -0.930 -14.086 1.00 57.06 472 GLU A C 1
ATOM 3857 O O . GLU A 1 472 ? 23.472 -2.017 -14.663 1.00 57.06 472 GLU A O 1
ATOM 3862 N N . LYS A 1 473 ? 24.484 -0.637 -13.232 1.00 69.50 473 LYS A N 1
ATOM 3863 C CA . LYS A 1 473 ? 25.471 -1.641 -12.798 1.00 69.50 473 LYS A CA 1
ATOM 3864 C C . LYS A 1 473 ? 24.756 -2.745 -12.018 1.00 69.50 473 LYS A C 1
ATOM 3866 O O . LYS A 1 473 ? 24.290 -2.496 -10.914 1.00 69.50 473 LYS A O 1
ATOM 3871 N N . PHE A 1 474 ? 24.722 -3.967 -12.549 1.00 81.56 474 PHE A N 1
ATOM 3872 C CA . PHE A 1 474 ? 24.286 -5.119 -11.760 1.00 81.56 474 PHE A CA 1
ATOM 3873 C C . PHE A 1 474 ? 25.218 -5.295 -10.561 1.00 81.56 474 PHE A C 1
ATOM 3875 O O . PHE A 1 474 ? 26.432 -5.428 -10.726 1.00 81.56 474 PHE A O 1
ATOM 3882 N N . LEU A 1 475 ? 24.643 -5.322 -9.361 1.00 86.56 475 LEU A N 1
ATOM 3883 C CA . LEU A 1 475 ? 25.347 -5.744 -8.160 1.00 86.56 475 LEU A CA 1
ATOM 3884 C C . LEU A 1 475 ? 25.790 -7.207 -8.289 1.00 86.56 475 LEU A C 1
ATOM 3886 O O . LEU A 1 475 ? 26.906 -7.540 -7.912 1.00 86.56 475 LEU A O 1
ATOM 3890 N N . SER A 1 476 ? 24.928 -8.063 -8.842 1.00 91.31 476 SER A N 1
ATOM 3891 C CA . SER A 1 476 ? 25.247 -9.448 -9.198 1.00 91.31 476 SER A CA 1
ATOM 3892 C C . SER A 1 476 ? 24.385 -9.897 -10.374 1.00 91.31 476 SER A C 1
ATOM 3894 O O . SER A 1 476 ? 23.168 -9.704 -10.351 1.00 91.31 476 SER A O 1
ATOM 3896 N N . GLY A 1 477 ? 24.972 -10.492 -11.413 1.00 92.88 477 GLY A N 1
ATOM 3897 C CA . GLY A 1 477 ? 24.232 -10.820 -12.636 1.00 92.88 477 GLY A CA 1
ATOM 3898 C C . GLY A 1 477 ? 24.937 -11.806 -13.560 1.00 92.88 477 GLY A C 1
ATOM 3899 O O . GLY A 1 477 ? 26.118 -12.099 -13.392 1.00 92.88 477 GLY A O 1
ATOM 3900 N N . LYS A 1 478 ? 24.207 -12.325 -14.555 1.00 93.56 478 LYS A N 1
ATOM 3901 C CA . LYS A 1 478 ? 24.752 -13.232 -15.577 1.00 93.56 478 LYS A CA 1
ATOM 3902 C C . LYS A 1 478 ? 24.111 -13.028 -16.947 1.00 93.56 478 LYS A C 1
ATOM 3904 O O . LYS A 1 478 ? 22.950 -12.632 -17.056 1.00 93.56 478 LYS A O 1
ATOM 3909 N N . ILE A 1 479 ? 24.857 -13.387 -17.989 1.00 93.94 479 ILE A N 1
ATOM 3910 C CA . ILE A 1 479 ? 24.320 -13.563 -19.343 1.00 93.94 479 ILE A CA 1
ATOM 3911 C C . ILE A 1 479 ? 23.603 -14.915 -19.386 1.00 93.94 479 ILE A C 1
ATOM 3913 O O . ILE A 1 479 ? 24.183 -15.948 -19.050 1.00 93.94 479 ILE A O 1
ATOM 3917 N N . LYS A 1 480 ? 22.330 -14.913 -19.780 1.00 95.31 480 LYS A N 1
ATOM 3918 C CA . LYS A 1 480 ? 21.498 -16.120 -19.887 1.00 95.31 480 LYS A CA 1
ATOM 3919 C C . LYS A 1 480 ? 21.653 -16.838 -21.219 1.00 95.31 480 LYS A C 1
ATOM 3921 O O . LYS A 1 480 ? 21.428 -18.043 -21.272 1.00 95.31 480 LYS A O 1
ATOM 3926 N N . GLY A 1 481 ? 22.043 -16.105 -22.254 1.00 96.31 481 GLY A N 1
ATOM 3927 C CA . GLY A 1 481 ? 22.143 -16.579 -23.627 1.00 96.31 481 GLY A CA 1
ATOM 3928 C C . GLY A 1 481 ? 21.416 -15.630 -24.569 1.00 96.31 481 GLY A C 1
ATOM 3929 O O . GLY A 1 481 ? 21.211 -14.461 -24.238 1.00 96.31 481 GLY A O 1
ATOM 3930 N N . GLU A 1 482 ? 21.016 -16.149 -25.722 1.00 97.88 482 GLU A N 1
ATOM 3931 C CA . GLU A 1 482 ? 20.250 -15.408 -26.718 1.00 97.88 482 GLU A CA 1
ATOM 3932 C C . GLU A 1 482 ? 18.790 -15.871 -26.740 1.00 97.88 482 GLU A C 1
ATOM 3934 O O . GLU A 1 482 ? 18.496 -17.063 -26.639 1.00 97.88 482 GLU A O 1
ATOM 3939 N N . GLU A 1 483 ? 17.867 -14.926 -26.890 1.00 97.75 483 GLU A N 1
ATOM 3940 C CA . GLU A 1 483 ? 16.439 -15.180 -27.066 1.00 97.75 483 GLU A CA 1
ATOM 3941 C C . GLU A 1 483 ? 15.936 -14.380 -28.277 1.00 97.75 483 GLU A C 1
ATOM 3943 O O . GLU A 1 483 ? 16.307 -13.223 -28.470 1.00 97.75 483 GLU A O 1
ATOM 3948 N N . THR A 1 484 ? 15.066 -14.977 -29.096 1.00 98.00 484 THR A N 1
ATOM 3949 C CA . THR A 1 484 ? 14.331 -14.229 -30.128 1.00 98.00 484 THR A CA 1
ATOM 3950 C C . THR A 1 484 ? 13.035 -13.697 -29.529 1.00 98.00 484 THR A C 1
ATOM 3952 O O . THR A 1 484 ? 12.226 -14.479 -29.030 1.00 98.00 484 THR A O 1
ATOM 3955 N N . ILE A 1 485 ? 12.822 -12.381 -29.581 1.00 95.88 485 ILE A N 1
ATOM 3956 C CA . ILE A 1 485 ? 11.630 -11.727 -29.029 1.00 95.88 485 ILE A CA 1
ATOM 3957 C C . ILE A 1 485 ? 10.938 -10.859 -30.079 1.00 95.88 485 ILE A C 1
ATOM 3959 O O . ILE A 1 485 ? 11.584 -10.129 -30.829 1.00 95.88 485 ILE A O 1
ATOM 3963 N N . THR A 1 486 ? 9.608 -10.921 -30.107 1.00 96.38 486 THR A N 1
ATOM 3964 C CA . THR A 1 486 ? 8.764 -10.063 -30.944 1.00 96.38 486 THR A CA 1
ATOM 3965 C C . THR A 1 486 ? 8.134 -8.963 -30.096 1.00 96.38 486 THR A C 1
ATOM 3967 O O . THR A 1 486 ? 7.500 -9.232 -29.074 1.00 96.38 486 THR A O 1
ATOM 3970 N N . THR A 1 487 ? 8.277 -7.722 -30.546 1.00 95.56 487 THR A N 1
ATOM 3971 C CA . THR A 1 487 ? 7.631 -6.528 -29.995 1.00 95.56 487 THR A CA 1
ATOM 3972 C C . THR A 1 487 ? 6.871 -5.799 -31.113 1.00 95.56 487 THR A C 1
ATOM 3974 O O . THR A 1 487 ? 7.002 -6.171 -32.282 1.00 95.56 487 THR A O 1
ATOM 3977 N N . PRO A 1 488 ? 6.077 -4.753 -30.814 1.00 95.81 488 PRO A N 1
ATOM 3978 C CA . PRO A 1 488 ? 5.466 -3.938 -31.866 1.00 95.81 488 PRO A CA 1
ATOM 3979 C C . PRO A 1 488 ? 6.473 -3.315 -32.852 1.00 95.81 488 PRO A C 1
ATOM 3981 O O . PRO A 1 488 ? 6.105 -3.062 -33.994 1.00 95.81 488 PRO A O 1
ATOM 3984 N N . ALA A 1 489 ? 7.732 -3.114 -32.442 1.00 96.75 489 ALA A N 1
ATOM 3985 C CA . ALA A 1 489 ? 8.789 -2.567 -33.296 1.00 96.75 489 ALA A CA 1
ATOM 3986 C C . ALA A 1 489 ? 9.422 -3.598 -34.251 1.00 96.75 489 ALA A C 1
ATOM 3988 O O . ALA A 1 489 ? 10.155 -3.211 -35.158 1.00 96.75 489 ALA A O 1
ATOM 3989 N N . GLY A 1 490 ? 9.193 -4.901 -34.046 1.00 97.50 490 GLY A N 1
ATOM 3990 C CA . GLY A 1 490 ? 9.784 -5.956 -34.869 1.00 97.50 490 GLY A CA 1
ATOM 3991 C C . GLY A 1 490 ? 10.102 -7.237 -34.100 1.00 97.50 490 GLY A C 1
ATOM 3992 O O . GLY A 1 490 ? 9.713 -7.416 -32.949 1.00 97.50 490 GLY A O 1
ATOM 3993 N N . THR A 1 491 ? 10.810 -8.154 -34.758 1.00 98.12 491 THR A N 1
ATOM 3994 C CA . THR A 1 491 ? 11.350 -9.369 -34.132 1.00 98.12 491 THR A CA 1
ATOM 3995 C C . THR A 1 491 ? 12.866 -9.288 -34.121 1.00 98.12 491 THR A C 1
ATOM 3997 O O . THR A 1 491 ? 13.470 -9.015 -35.156 1.00 98.12 491 THR A O 1
ATOM 4000 N N . PHE A 1 492 ? 13.464 -9.524 -32.958 1.00 98.12 492 PHE A N 1
ATOM 4001 C CA . PHE A 1 492 ? 14.881 -9.286 -32.707 1.00 98.12 492 PHE A CA 1
ATOM 4002 C C . PHE A 1 492 ? 15.534 -10.509 -32.074 1.00 98.12 492 PHE A C 1
ATOM 4004 O O . PHE A 1 492 ? 14.911 -11.191 -31.258 1.00 98.12 492 PHE A O 1
ATOM 4011 N N . ILE A 1 493 ? 16.799 -10.751 -32.419 1.00 98.19 493 ILE A N 1
ATOM 4012 C CA . ILE A 1 493 ? 17.674 -11.649 -31.664 1.00 98.19 493 ILE A CA 1
ATOM 4013 C C . ILE A 1 493 ? 18.327 -10.807 -30.574 1.00 98.19 493 ILE A C 1
ATOM 4015 O O . ILE A 1 493 ? 18.983 -9.803 -30.867 1.00 98.19 493 ILE A O 1
ATOM 4019 N N . CYS A 1 494 ? 18.119 -11.205 -29.325 1.00 97.50 494 CYS A N 1
ATOM 4020 C CA . CYS A 1 494 ? 18.559 -10.444 -28.173 1.00 97.50 494 CYS A CA 1
ATOM 4021 C C . CYS A 1 494 ? 19.490 -11.256 -27.285 1.00 97.50 494 CYS A C 1
ATOM 4023 O O . CYS A 1 494 ? 19.153 -12.374 -26.898 1.00 97.50 494 CYS A O 1
ATOM 4025 N N . THR A 1 495 ? 20.590 -10.649 -26.852 1.00 95.69 495 THR A N 1
ATOM 4026 C CA . THR A 1 495 ? 21.357 -11.135 -25.705 1.00 95.69 495 THR A CA 1
ATOM 4027 C C . THR A 1 495 ? 20.589 -10.813 -24.430 1.00 95.69 495 THR A C 1
ATOM 4029 O O . THR A 1 495 ? 20.157 -9.677 -24.210 1.00 95.69 495 THR A O 1
ATOM 4032 N N . VAL A 1 496 ? 20.407 -11.816 -23.579 1.00 95.50 496 VAL A N 1
ATOM 4033 C CA . VAL A 1 496 ? 19.604 -11.704 -22.365 1.00 95.50 496 VAL A CA 1
ATOM 4034 C C . VAL A 1 496 ? 20.490 -11.669 -21.135 1.00 95.50 496 VAL A C 1
ATOM 4036 O O . VAL A 1 496 ? 21.291 -12.575 -20.900 1.00 95.50 496 VAL A O 1
ATOM 4039 N N . ILE A 1 497 ? 20.300 -10.640 -20.315 1.00 93.38 497 ILE A N 1
ATOM 4040 C CA . ILE A 1 497 ? 20.964 -10.480 -19.020 1.00 93.38 497 ILE A CA 1
ATOM 4041 C C . ILE A 1 497 ? 19.904 -10.534 -17.931 1.00 93.38 497 ILE A C 1
ATOM 4043 O O . ILE A 1 497 ? 18.847 -9.919 -18.066 1.00 93.38 497 ILE A O 1
ATOM 4047 N N . GLU A 1 498 ? 20.183 -11.229 -16.833 1.00 94.62 498 GLU A N 1
ATOM 4048 C CA . GLU A 1 498 ? 19.345 -11.164 -15.638 1.00 94.62 498 GLU A CA 1
ATOM 4049 C C . GLU A 1 498 ? 20.206 -11.087 -14.370 1.00 94.62 498 GLU A C 1
ATOM 4051 O O . GLU A 1 498 ? 21.344 -11.568 -14.337 1.00 94.62 498 GLU A O 1
ATOM 4056 N N . GLY A 1 499 ? 19.659 -10.479 -13.322 1.00 93.31 499 GLY A N 1
ATOM 4057 C CA . GLY A 1 499 ? 20.333 -10.373 -12.037 1.00 93.31 499 GLY A CA 1
ATOM 4058 C C . GLY A 1 499 ? 19.713 -9.335 -11.120 1.00 93.31 499 GLY A C 1
ATOM 4059 O O . GLY A 1 499 ? 18.562 -8.929 -11.285 1.00 93.31 499 GLY A O 1
ATOM 4060 N N . TYR A 1 500 ? 20.501 -8.907 -10.148 1.00 90.31 500 TYR A N 1
ATOM 4061 C CA . TYR A 1 500 ? 20.142 -7.895 -9.175 1.00 90.31 500 TYR A CA 1
ATOM 4062 C C . TYR A 1 500 ? 20.888 -6.600 -9.464 1.00 90.31 500 TYR A C 1
ATOM 4064 O O . TYR A 1 500 ? 22.120 -6.582 -9.488 1.00 90.31 500 TYR A O 1
ATOM 4072 N N . TYR A 1 501 ? 20.135 -5.525 -9.681 1.00 83.31 501 TYR A N 1
ATOM 4073 C CA . TYR A 1 501 ? 20.688 -4.179 -9.786 1.00 83.31 501 TYR A CA 1
ATOM 4074 C C . TYR A 1 501 ? 21.184 -3.682 -8.424 1.00 83.31 501 TYR A C 1
ATOM 4076 O O . TYR A 1 501 ? 22.284 -3.161 -8.298 1.00 83.31 501 TYR A O 1
ATOM 4084 N N . ASP A 1 502 ? 20.386 -3.938 -7.394 1.00 83.19 502 ASP A N 1
ATOM 4085 C CA . ASP A 1 502 ? 20.668 -3.651 -5.991 1.00 83.19 502 ASP A CA 1
ATOM 4086 C C . ASP A 1 502 ? 20.206 -4.863 -5.167 1.00 83.19 502 ASP A C 1
ATOM 4088 O O . ASP A 1 502 ? 19.552 -5.766 -5.697 1.00 83.19 502 ASP A O 1
ATOM 4092 N N . TRP A 1 503 ? 20.498 -4.887 -3.872 1.00 82.81 503 TRP A N 1
ATOM 4093 C CA . TRP A 1 503 ? 20.169 -5.973 -2.947 1.00 82.81 503 TRP A CA 1
ATOM 4094 C C . TRP A 1 503 ? 18.723 -6.479 -3.070 1.00 82.81 503 TRP A C 1
ATOM 4096 O O . TRP A 1 503 ? 18.465 -7.673 -2.946 1.00 82.81 503 TRP A O 1
ATOM 4106 N N . ASP A 1 504 ? 17.774 -5.602 -3.367 1.00 83.19 504 ASP A N 1
ATOM 4107 C CA . ASP A 1 504 ? 16.347 -5.926 -3.395 1.00 83.19 504 ASP A CA 1
ATOM 4108 C C . ASP A 1 504 ? 15.676 -5.669 -4.758 1.00 83.19 504 ASP A C 1
ATOM 4110 O O . ASP A 1 504 ? 14.446 -5.723 -4.874 1.00 83.19 504 ASP A O 1
ATOM 4114 N N . LYS A 1 505 ? 16.472 -5.406 -5.803 1.00 87.38 505 LYS A N 1
ATOM 4115 C CA . LYS A 1 505 ? 15.982 -5.002 -7.129 1.00 87.38 505 LYS A CA 1
ATOM 4116 C C . LYS A 1 505 ? 16.400 -5.994 -8.197 1.00 87.38 505 LYS A C 1
ATOM 4118 O O . LYS A 1 505 ? 17.565 -6.040 -8.586 1.00 87.38 505 LYS A O 1
ATOM 4123 N N . LYS A 1 506 ? 15.447 -6.788 -8.680 1.00 91.69 506 LYS A N 1
ATOM 4124 C CA . LYS A 1 506 ? 15.671 -7.750 -9.763 1.00 91.69 506 LYS A CA 1
ATOM 4125 C C . LYS A 1 506 ? 15.452 -7.076 -11.114 1.00 91.69 506 LYS A C 1
ATOM 4127 O O . LYS A 1 506 ? 14.428 -6.424 -11.310 1.00 91.69 506 LYS A O 1
ATOM 4132 N N . THR A 1 507 ? 16.340 -7.343 -12.064 1.00 91.69 507 THR A N 1
ATOM 4133 C CA . THR A 1 507 ? 16.256 -6.815 -13.428 1.00 91.69 507 THR A CA 1
ATOM 4134 C C . THR A 1 507 ? 16.541 -7.919 -14.449 1.00 91.69 507 THR A C 1
ATOM 4136 O O . THR A 1 507 ? 17.436 -8.743 -14.256 1.00 91.69 507 THR A O 1
ATOM 4139 N N . LYS A 1 508 ? 15.782 -7.940 -15.551 1.00 93.62 508 LYS A N 1
ATOM 4140 C CA . LYS A 1 508 ? 16.057 -8.752 -16.747 1.00 93.62 508 LYS A CA 1
ATOM 4141 C C . LYS A 1 508 ? 15.974 -7.876 -17.998 1.00 93.62 508 LYS A C 1
ATOM 4143 O O . LYS A 1 508 ? 15.014 -7.123 -18.162 1.00 93.62 508 LYS A O 1
ATOM 4148 N N . LEU A 1 509 ? 16.980 -7.971 -18.862 1.00 93.19 509 LEU A N 1
ATOM 4149 C CA . LEU A 1 509 ? 17.178 -7.128 -20.041 1.00 93.19 509 LEU A CA 1
ATOM 4150 C C . LEU A 1 509 ? 17.274 -7.989 -21.302 1.00 93.19 509 LEU A C 1
ATOM 4152 O O . LEU A 1 509 ? 17.968 -9.003 -21.295 1.00 93.19 509 LEU A O 1
ATOM 4156 N N . TRP A 1 510 ? 16.636 -7.546 -22.386 1.00 95.62 510 TRP A N 1
ATOM 4157 C CA . TRP A 1 510 ? 16.772 -8.117 -23.729 1.00 95.62 510 TRP A CA 1
ATOM 4158 C C . TRP A 1 510 ? 17.445 -7.089 -24.644 1.00 95.62 510 TRP A C 1
ATOM 4160 O O . TRP A 1 510 ? 16.784 -6.183 -25.157 1.00 95.62 510 TRP A O 1
ATOM 4170 N N . MET A 1 511 ? 18.760 -7.218 -24.811 1.00 93.75 511 MET A N 1
ATOM 4171 C CA . MET A 1 511 ? 19.606 -6.330 -25.614 1.00 93.75 511 MET A CA 1
ATOM 4172 C C . MET A 1 511 ? 19.558 -6.751 -27.079 1.00 93.75 511 MET A C 1
ATOM 4174 O O . MET A 1 511 ? 20.003 -7.850 -27.389 1.00 93.75 511 MET A O 1
ATOM 4178 N N . ILE A 1 512 ? 19.046 -5.908 -27.977 1.00 95.94 512 ILE A N 1
ATOM 4179 C CA . ILE A 1 512 ? 18.986 -6.227 -29.410 1.00 95.94 512 ILE A CA 1
ATOM 4180 C C . ILE A 1 512 ? 20.408 -6.291 -29.983 1.00 95.94 512 ILE A C 1
ATOM 4182 O O . ILE A 1 512 ? 21.137 -5.298 -29.957 1.00 95.94 512 ILE A O 1
ATOM 4186 N N . ASN A 1 513 ? 20.806 -7.448 -30.514 1.00 95.19 513 ASN A N 1
ATOM 4187 C CA . ASN A 1 513 ? 22.195 -7.693 -30.910 1.00 95.19 513 ASN A CA 1
ATOM 4188 C C . ASN A 1 513 ? 22.678 -6.755 -32.030 1.00 95.19 513 ASN A C 1
ATOM 4190 O O . ASN A 1 513 ? 23.814 -6.295 -31.989 1.00 95.19 513 ASN A O 1
ATOM 4194 N N . ASP A 1 514 ? 21.821 -6.445 -33.005 1.00 95.25 514 ASP A N 1
ATOM 4195 C CA . ASP A 1 514 ? 22.140 -5.606 -34.169 1.00 95.25 514 ASP A CA 1
ATOM 4196 C C . ASP A 1 514 ? 21.747 -4.126 -33.996 1.00 95.25 514 ASP A C 1
ATOM 4198 O O . ASP A 1 514 ? 21.863 -3.347 -34.943 1.00 95.25 514 ASP A O 1
ATOM 4202 N N . LYS A 1 515 ? 21.251 -3.729 -32.813 1.00 94.12 515 LYS A N 1
ATOM 4203 C CA . LYS A 1 515 ? 20.790 -2.360 -32.509 1.00 94.12 515 LYS A CA 1
ATOM 4204 C C . LYS A 1 515 ? 21.365 -1.887 -31.178 1.00 94.12 515 LYS A C 1
ATOM 4206 O O . LYS A 1 515 ? 20.675 -1.939 -30.155 1.00 94.12 515 LYS A O 1
ATOM 4211 N N . PRO A 1 516 ? 22.637 -1.464 -31.165 1.00 88.94 516 PRO A N 1
ATOM 4212 C CA . PRO A 1 516 ? 23.303 -1.083 -29.934 1.00 88.94 516 PRO A CA 1
ATOM 4213 C C . PRO A 1 516 ? 22.587 0.045 -29.197 1.00 88.94 516 PRO A C 1
ATOM 4215 O O . PRO A 1 516 ? 22.109 1.006 -29.796 1.00 88.94 516 PRO A O 1
ATOM 4218 N N . GLY A 1 517 ? 22.496 -0.103 -27.876 1.00 83.31 517 GLY A N 1
ATOM 4219 C CA . GLY A 1 517 ? 21.817 0.844 -26.994 1.00 83.31 517 GLY A CA 1
ATOM 4220 C C . GLY A 1 517 ? 20.291 0.757 -26.979 1.00 83.31 517 GLY A C 1
ATOM 4221 O O . GLY A 1 517 ? 19.656 1.514 -26.248 1.00 83.31 517 GLY A O 1
ATOM 4222 N N . ILE A 1 518 ? 19.686 -0.168 -27.733 1.00 91.19 518 ILE A N 1
ATOM 4223 C CA . ILE A 1 518 ? 18.231 -0.341 -27.781 1.00 91.19 518 ILE A CA 1
ATOM 4224 C C . ILE A 1 518 ? 17.833 -1.691 -27.186 1.00 91.19 518 ILE A C 1
ATOM 4226 O O . ILE A 1 518 ? 18.250 -2.761 -27.630 1.00 91.19 518 ILE A O 1
ATOM 4230 N N . TYR A 1 519 ? 16.955 -1.650 -26.191 1.00 93.19 519 TYR A N 1
ATOM 4231 C CA . TYR A 1 519 ? 16.391 -2.842 -25.573 1.00 93.19 519 TYR A CA 1
ATOM 4232 C C . TYR A 1 519 ? 15.085 -3.219 -26.254 1.00 93.19 519 TYR A C 1
ATOM 4234 O O . TYR A 1 519 ? 14.221 -2.373 -26.441 1.00 93.19 519 TYR A O 1
ATOM 4242 N N . ALA A 1 520 ? 14.880 -4.500 -26.552 1.00 96.06 520 ALA A N 1
ATOM 4243 C CA . ALA A 1 520 ? 13.562 -4.972 -26.977 1.00 96.06 520 ALA A CA 1
ATOM 4244 C C . ALA A 1 520 ? 12.586 -5.002 -25.791 1.00 96.06 520 ALA A C 1
ATOM 4246 O O . ALA A 1 520 ? 11.405 -4.671 -25.921 1.00 96.06 520 ALA A O 1
ATOM 4247 N N . LYS A 1 521 ? 13.088 -5.406 -24.619 1.00 94.69 521 LYS A N 1
ATOM 4248 C CA . LYS A 1 521 ? 12.309 -5.544 -23.391 1.00 94.69 521 LYS A CA 1
ATOM 4249 C C . LYS A 1 521 ? 13.181 -5.326 -22.159 1.00 94.69 521 LYS A C 1
ATOM 4251 O O . LYS A 1 521 ? 14.343 -5.731 -22.133 1.00 94.69 521 LYS A O 1
ATOM 4256 N N . ILE A 1 522 ? 12.594 -4.732 -21.127 1.00 92.44 522 ILE A N 1
ATOM 4257 C CA . ILE A 1 522 ? 13.180 -4.592 -19.791 1.00 92.44 522 ILE A CA 1
ATOM 4258 C C . ILE A 1 522 ? 12.118 -5.008 -18.782 1.00 92.44 522 ILE A C 1
ATOM 4260 O O . ILE A 1 522 ? 10.980 -4.562 -18.880 1.00 92.44 522 ILE A O 1
ATOM 4264 N N . ILE A 1 523 ? 12.478 -5.830 -17.801 1.00 92.25 523 ILE A N 1
ATOM 4265 C CA . ILE A 1 523 ? 11.630 -6.107 -16.641 1.00 92.25 523 ILE A CA 1
ATOM 4266 C C . ILE A 1 523 ? 12.405 -5.724 -15.390 1.00 92.25 523 ILE A C 1
ATOM 4268 O O . ILE A 1 523 ? 13.508 -6.225 -15.180 1.00 92.25 523 ILE A O 1
ATOM 4272 N N . LYS A 1 524 ? 11.810 -4.870 -14.561 1.00 89.62 524 LYS A N 1
ATOM 4273 C CA . LYS A 1 524 ? 12.307 -4.487 -13.238 1.00 89.62 524 LYS A CA 1
ATOM 4274 C C . LYS A 1 524 ? 11.334 -4.972 -12.170 1.00 89.62 524 LYS A C 1
ATOM 4276 O O . LYS A 1 524 ? 10.133 -5.089 -12.417 1.00 89.62 524 LYS A O 1
ATOM 4281 N N . SER A 1 525 ? 11.856 -5.304 -11.003 1.00 88.69 525 SER A N 1
ATOM 4282 C CA . SER A 1 525 ? 11.097 -5.823 -9.873 1.00 88.69 525 SER A CA 1
ATOM 4283 C C . SER A 1 525 ? 11.753 -5.358 -8.584 1.00 88.69 525 SER A C 1
ATOM 4285 O O . SER A 1 525 ? 12.701 -5.985 -8.103 1.00 88.69 525 SER A O 1
ATOM 4287 N N . ASP A 1 526 ? 11.197 -4.303 -8.008 1.00 83.19 526 ASP A N 1
ATOM 4288 C CA . ASP A 1 526 ? 11.737 -3.641 -6.829 1.00 83.19 526 ASP A CA 1
ATOM 4289 C C . ASP A 1 526 ? 10.947 -4.055 -5.597 1.00 83.19 526 ASP A C 1
ATOM 4291 O O . ASP A 1 526 ? 9.754 -3.763 -5.491 1.00 83.19 526 ASP A O 1
ATOM 4295 N N . LYS A 1 527 ? 11.601 -4.715 -4.639 1.00 72.94 527 LYS A N 1
ATOM 4296 C CA . LYS A 1 527 ? 10.967 -5.000 -3.351 1.00 72.94 527 LYS A CA 1
ATOM 4297 C C . LYS A 1 527 ? 10.745 -3.680 -2.621 1.00 72.94 527 LYS A C 1
ATOM 4299 O O . LYS A 1 527 ? 11.691 -2.989 -2.240 1.00 72.94 527 LYS A O 1
ATOM 4304 N N . LYS A 1 528 ? 9.491 -3.317 -2.391 1.00 64.69 528 LYS A N 1
ATOM 4305 C CA . LYS A 1 528 ? 9.166 -2.174 -1.544 1.00 64.69 528 LYS A CA 1
ATOM 4306 C C . LYS A 1 528 ? 9.527 -2.482 -0.095 1.00 64.69 528 LYS A C 1
ATOM 4308 O O . LYS A 1 528 ? 9.485 -3.643 0.320 1.00 64.69 528 LYS A O 1
ATOM 4313 N N . PRO A 1 529 ? 9.748 -1.440 0.728 1.00 41.03 529 PRO A N 1
ATOM 4314 C CA . PRO A 1 529 ? 9.892 -1.592 2.177 1.00 41.03 529 PRO A CA 1
ATOM 4315 C C . PRO A 1 529 ? 8.771 -2.416 2.833 1.00 41.03 529 PRO A C 1
ATOM 4317 O O . PRO A 1 529 ? 8.995 -2.998 3.890 1.00 41.03 529 PRO A O 1
ATOM 4320 N N . TRP A 1 530 ? 7.609 -2.473 2.174 1.00 44.91 530 TRP A N 1
ATOM 4321 C CA . TRP A 1 530 ? 6.355 -3.101 2.593 1.00 44.91 530 TRP A CA 1
ATOM 4322 C C . TRP A 1 530 ? 6.171 -4.552 2.112 1.00 44.91 530 TRP A C 1
ATOM 4324 O O . TRP A 1 530 ? 5.107 -5.122 2.318 1.00 44.91 530 TRP A O 1
ATOM 4334 N N . GLY A 1 531 ? 7.173 -5.149 1.456 1.00 44.09 531 GLY A N 1
ATOM 4335 C CA . GLY A 1 531 ? 7.133 -6.539 0.981 1.00 44.09 531 GLY A CA 1
ATOM 4336 C C . GLY A 1 531 ? 6.457 -6.752 -0.379 1.00 44.09 531 GLY A C 1
ATOM 4337 O O . GLY A 1 531 ? 6.706 -7.778 -1.006 1.00 44.09 531 GLY A O 1
ATOM 4338 N N . ASP A 1 532 ? 5.680 -5.782 -0.863 1.00 54.06 532 ASP A N 1
ATOM 4339 C CA . ASP A 1 532 ? 5.160 -5.779 -2.235 1.00 54.06 532 ASP A CA 1
ATOM 4340 C C . ASP A 1 532 ? 6.284 -5.495 -3.239 1.00 54.06 532 ASP A C 1
ATOM 4342 O O . ASP A 1 532 ? 7.167 -4.682 -2.968 1.00 54.06 532 ASP A O 1
ATOM 4346 N N . TYR A 1 533 ? 6.241 -6.107 -4.419 1.00 60.28 533 TYR A N 1
ATOM 4347 C CA . TYR A 1 533 ? 7.177 -5.795 -5.497 1.00 60.28 533 TYR A CA 1
ATOM 4348 C C . TYR A 1 533 ? 6.548 -4.799 -6.479 1.00 60.28 533 TYR A C 1
ATOM 4350 O O . TYR A 1 533 ? 5.468 -5.044 -7.019 1.00 60.28 533 TYR A O 1
ATOM 4358 N N . ASP A 1 534 ? 7.229 -3.683 -6.750 1.00 75.12 534 ASP A N 1
ATOM 4359 C CA . ASP A 1 534 ? 6.934 -2.883 -7.938 1.00 75.12 534 ASP A CA 1
ATOM 4360 C C . ASP A 1 534 ? 7.562 -3.577 -9.139 1.00 75.12 534 ASP A C 1
ATOM 4362 O O . ASP A 1 534 ? 8.768 -3.526 -9.368 1.00 75.12 534 ASP A O 1
ATOM 4366 N N . HIS A 1 535 ? 6.715 -4.256 -9.898 1.00 84.88 535 HIS A N 1
ATOM 4367 C CA . HIS A 1 535 ? 7.086 -4.844 -11.170 1.00 84.88 535 HIS A CA 1
ATOM 4368 C C . HIS A 1 535 ? 6.833 -3.827 -12.287 1.00 84.88 535 HIS A C 1
ATOM 4370 O O . HIS A 1 535 ? 5.757 -3.244 -12.370 1.00 84.88 535 HIS A O 1
ATOM 4376 N N . LEU A 1 536 ? 7.804 -3.610 -13.165 1.00 87.56 536 LEU A N 1
ATOM 4377 C CA . LEU A 1 536 ? 7.650 -2.777 -14.357 1.00 87.56 536 LEU A CA 1
ATOM 4378 C C . LEU A 1 536 ? 8.173 -3.553 -15.558 1.00 87.56 536 LEU A C 1
ATOM 4380 O O . LEU A 1 536 ? 9.259 -4.122 -15.493 1.00 87.56 536 LEU A O 1
ATOM 4384 N N . SER A 1 537 ? 7.418 -3.575 -16.652 1.00 90.94 537 SER A N 1
ATOM 4385 C CA . SER A 1 537 ? 7.851 -4.154 -17.923 1.00 90.94 537 SER A CA 1
ATOM 4386 C C . SER A 1 537 ? 7.817 -3.089 -19.007 1.00 90.94 537 SER A C 1
ATOM 4388 O O . SER A 1 537 ? 6.758 -2.565 -19.324 1.00 90.94 537 SER A O 1
ATOM 4390 N N . PHE A 1 538 ? 8.955 -2.819 -19.625 1.00 91.44 538 PHE A N 1
ATOM 4391 C CA . PHE A 1 538 ? 9.089 -1.906 -20.751 1.00 91.44 538 PHE A CA 1
ATOM 4392 C C . PHE A 1 538 ? 9.242 -2.727 -22.025 1.00 91.44 538 PHE A C 1
ATOM 4394 O O . PHE A 1 538 ? 10.058 -3.645 -22.068 1.00 91.44 538 PHE A O 1
ATOM 4401 N N . ILE A 1 539 ? 8.451 -2.423 -23.049 1.00 94.06 539 ILE A N 1
ATOM 4402 C CA . ILE A 1 539 ? 8.433 -3.144 -24.325 1.00 94.06 539 ILE A CA 1
ATOM 4403 C C . ILE A 1 539 ? 8.649 -2.133 -25.444 1.00 94.06 539 ILE A C 1
ATOM 4405 O O . ILE A 1 539 ? 7.908 -1.154 -25.535 1.00 94.06 539 ILE A O 1
ATOM 4409 N N . LEU A 1 540 ? 9.649 -2.365 -26.292 1.00 95.94 540 LEU A N 1
ATOM 4410 C CA . LEU A 1 540 ? 9.962 -1.480 -27.407 1.00 95.94 540 LEU A CA 1
ATOM 4411 C C . LEU A 1 540 ? 8.801 -1.431 -28.397 1.00 95.94 540 LEU A C 1
ATOM 4413 O O . LEU A 1 540 ? 8.404 -2.459 -28.952 1.00 95.94 540 LEU A O 1
ATOM 4417 N N . LYS A 1 541 ? 8.284 -0.229 -28.635 1.00 96.12 541 LYS A N 1
ATOM 4418 C CA . LYS A 1 541 ? 7.141 0.002 -29.515 1.00 96.12 541 LYS A CA 1
ATOM 4419 C C . LYS A 1 541 ? 7.556 0.516 -30.885 1.00 96.12 541 LYS A C 1
ATOM 4421 O O . LYS A 1 541 ? 7.002 0.065 -31.879 1.00 96.12 541 LYS A O 1
ATOM 4426 N N . GLU A 1 542 ? 8.506 1.443 -30.933 1.00 97.25 542 GLU A N 1
ATOM 4427 C CA . GLU A 1 542 ? 8.917 2.099 -32.174 1.00 97.25 542 GLU A CA 1
ATOM 4428 C C . GLU A 1 542 ? 10.349 2.640 -32.053 1.00 97.25 542 GLU A C 1
ATOM 4430 O O . GLU A 1 542 ? 10.738 3.144 -30.994 1.00 97.25 542 GLU A O 1
ATOM 4435 N N . ILE A 1 543 ? 11.104 2.555 -33.150 1.00 96.81 543 ILE A N 1
ATOM 4436 C CA . ILE A 1 543 ? 12.396 3.221 -33.346 1.00 96.81 543 ILE A CA 1
ATOM 4437 C C . ILE A 1 543 ? 12.201 4.216 -34.493 1.00 96.81 543 ILE A C 1
ATOM 4439 O O . ILE A 1 543 ? 11.769 3.816 -35.572 1.00 96.81 543 ILE A O 1
ATOM 4443 N N . ILE A 1 544 ? 12.495 5.495 -34.260 1.00 96.50 544 ILE A N 1
ATOM 4444 C CA . ILE A 1 544 ? 12.386 6.552 -35.270 1.00 96.50 544 ILE A CA 1
ATOM 4445 C C . ILE A 1 544 ? 13.792 7.048 -35.593 1.00 96.50 544 ILE A C 1
ATOM 4447 O O . ILE A 1 544 ? 14.462 7.586 -34.709 1.00 96.50 544 ILE A O 1
ATOM 4451 N N . GLU A 1 545 ? 14.205 6.873 -36.849 1.00 94.06 545 GLU A N 1
ATOM 4452 C CA . GLU A 1 545 ? 15.507 7.290 -37.395 1.00 94.06 545 GLU A CA 1
ATOM 4453 C C . GLU A 1 545 ? 15.481 8.687 -38.038 1.00 94.06 545 GLU A C 1
ATOM 4455 O O . GLU A 1 545 ? 14.441 9.124 -38.588 1.00 94.06 545 GLU A O 1
#

Foldseek 3Di:
DDDDDPPPPPPPPVPLDPVLQQPAAKKFWQWFAFPNDIDGDGWIWGCHPVQFIDTQLATFWGWDADPVQQWIATPGPDPCVQRHGIWHFPDDDQFWTKTADPHGGIIIIGGFFGGGPQFDPDQVAAKWFWQWKAAPNDIDGALAWIWGQHRRQWIDIPSGGQGGWDADPVQQKIATDRPVDPVPHGIWHFPDGHQWTWTDDDRMIIIIGGDDVVLQVVLQVVPLQAAEWAKDADPPPVPPPPPPPPPPDPDDDDDDDDDPPPPPPPPVPPVPDDFPWHKYKYFHQDDDDPPDFSDTWIWIWIAGPVQQWIAIHTPDPPAHGIWHWDDDDSAWTWTAGPVRRIMIIGGDDWDLDDDDDPPDDPVVAWDDDPVDIAGDADEPLVPFLQNDQVVQLVLLCQFFKWKKWKWWDPPSRSTTDIDIDMWGWDADPVQRKTWIFQCVVVNGDDPPGDIDIAGPVCCPPPVVPHHQLPPARASTKYFPAWDWDQFLAGIAIFTWMWHHRDSFKTKIWTHGNVRGNDTQKIWIWGQDPRRHTGIMMIGTNHTHD

Secondary structure (DSSP, 8-state):
-----------------GGGGTT-EEEEEEEEEETTEEEEEEEEEEE-TTSEEEETTEEEEEEEEETTTTEEEEEE-SS-GGGSEEEEEEEE-SSEEEEEETTTEEEEEEE-SPPTT----STT-EEEEEEEEEETTEEE-----EEEE-TTSEEEETTEEEEEEEEETTTTEEEEE-TT-TTT-EEEEEEE-SSEEEEEETTEEEEEEEP-HHHHHHHHHHHS--S-EEEEP-GGGTT--------------S----------------TTS---EEEEEEE-S----TTS---PPEEEEEEETTTTEEEEESS-TTS-EEEEEEEE-SSEEEEE-TT--EEEEEEPP------------GGGTEEE-SS-EEE-----GGGSTT--HHHHHHHHTT--EEEEEEEEEEGGGTEEEEEEEEEEEEEETTTTEEEEE-TTSTT--STTSPEEEESHHHHHH-TTS-SSS-SS--SEEEEEEEEEEEETTEEEEEEEEEEEEETTEEEEEEEETTSTT-EEEEEEEEE-TTS-EEEEEEEEEEEE-